Protein AF-0000000087531249 (afdb_homodimer)

Structure (mmCIF, N/CA/C/O backbone):
data_AF-0000000087531249-model_v1
#
loop_
_entity.id
_entity.type
_entity.pdbx_description
1 polymer 'Putative spermidine/putrescine transport system permease protein'
#
loop_
_atom_site.group_PDB
_atom_site.id
_atom_site.type_symbol
_atom_site.label_atom_id
_atom_site.label_alt_id
_atom_site.label_comp_id
_atom_site.label_asym_id
_atom_site.label_entity_id
_atom_site.label_seq_id
_atom_site.pdbx_PDB_ins_code
_atom_site.Cartn_x
_atom_site.Cartn_y
_atom_site.Cartn_z
_atom_site.occupancy
_atom_site.B_iso_or_equiv
_atom_site.auth_seq_id
_atom_site.auth_comp_id
_atom_site.auth_asym_id
_atom_site.auth_atom_id
_atom_site.pdbx_PDB_model_num
ATOM 1 N N . MET A 1 1 ? 15.742 40.969 -6.641 1 27.66 1 MET A N 1
ATOM 2 C CA . MET A 1 1 ? 16.328 40.125 -7.695 1 27.66 1 MET A CA 1
ATOM 3 C C . MET A 1 1 ? 16.812 38.812 -7.145 1 27.66 1 MET A C 1
ATOM 5 O O . MET A 1 1 ? 17 37.844 -7.898 1 27.66 1 MET A O 1
ATOM 9 N N . LYS A 1 2 ? 17.469 38.844 -5.906 1 34.94 2 LYS A N 1
ATOM 10 C CA . LYS A 1 2 ? 18.266 37.781 -5.273 1 34.94 2 LYS A CA 1
ATOM 11 C C . LYS A 1 2 ? 17.375 36.719 -4.668 1 34.94 2 LYS A C 1
ATOM 13 O O . LYS A 1 2 ? 17.859 35.656 -4.227 1 34.94 2 LYS A O 1
ATOM 18 N N . LEU A 1 3 ? 16.25 37.031 -4.172 1 35.53 3 LEU A N 1
ATOM 19 C CA . LEU A 1 3 ? 15.289 36.156 -3.518 1 35.53 3 LEU A CA 1
ATOM 20 C C . LEU A 1 3 ? 14.711 35.156 -4.508 1 35.53 3 LEU A C 1
ATOM 22 O O . LEU A 1 3 ? 14.109 34.156 -4.109 1 35.53 3 LEU A O 1
ATOM 26 N N . PHE A 1 4 ? 14.555 35.562 -5.723 1 39.69 4 PHE A N 1
ATOM 27 C CA . PHE A 1 4 ? 14.109 34.812 -6.883 1 39.69 4 PHE A CA 1
ATOM 28 C C . PHE A 1 4 ? 15.039 33.625 -7.148 1 39.69 4 PHE A C 1
ATOM 30 O O . PHE A 1 4 ? 14.664 32.688 -7.84 1 39.69 4 PHE A O 1
ATOM 37 N N . SER A 1 5 ? 16.375 33.688 -7.004 1 44.72 5 SER A N 1
ATOM 38 C CA . SER A 1 5 ? 17.484 32.844 -7.379 1 44.72 5 SER A CA 1
ATOM 39 C C . SER A 1 5 ? 17.531 31.578 -6.527 1 44.72 5 SER A C 1
ATOM 41 O O . SER A 1 5 ? 17.938 30.516 -7 1 44.72 5 SER A O 1
ATOM 43 N N . ARG A 1 6 ? 17.297 31.625 -5.305 1 47.59 6 ARG A N 1
ATOM 44 C CA . ARG A 1 6 ? 17.359 30.5 -4.383 1 47.59 6 ARG A CA 1
ATOM 45 C C . ARG A 1 6 ? 16.203 29.531 -4.621 1 47.59 6 ARG A C 1
ATOM 47 O O . ARG A 1 6 ? 16.328 28.328 -4.383 1 47.59 6 ARG A O 1
ATOM 54 N N . LYS A 1 7 ? 15.109 30.094 -4.938 1 50.94 7 LYS A N 1
ATOM 55 C CA . LYS A 1 7 ? 13.898 29.328 -5.25 1 50.94 7 LYS A CA 1
ATOM 56 C C . LYS A 1 7 ? 14.109 28.453 -6.477 1 50.94 7 LYS A C 1
ATOM 58 O O . LYS A 1 7 ? 13.68 27.297 -6.492 1 50.94 7 LYS A O 1
ATOM 63 N N . LYS A 1 8 ? 14.672 29.078 -7.48 1 51.25 8 LYS A N 1
ATOM 64 C CA . LYS A 1 8 ? 14.914 28.359 -8.727 1 51.25 8 LYS A CA 1
ATOM 65 C C . LYS A 1 8 ? 15.961 27.266 -8.531 1 51.25 8 LYS A C 1
ATOM 67 O O . LYS A 1 8 ? 15.883 26.219 -9.164 1 51.25 8 LYS A O 1
ATOM 72 N N . ALA A 1 9 ? 16.859 27.531 -7.766 1 51.47 9 ALA A N 1
ATOM 73 C CA . ALA A 1 9 ? 17.953 26.594 -7.531 1 51.47 9 ALA A CA 1
ATOM 74 C C . ALA A 1 9 ? 17.453 25.328 -6.832 1 51.47 9 ALA A C 1
ATOM 76 O O . ALA A 1 9 ? 17.938 24.234 -7.094 1 51.47 9 ALA A O 1
ATOM 77 N N . GLY A 1 10 ? 16.516 25.484 -5.938 1 53.44 10 GLY A N 1
ATOM 78 C CA . GLY A 1 10 ? 15.945 24.344 -5.23 1 53.44 10 GLY A CA 1
ATOM 79 C C . GLY A 1 10 ? 15.195 23.391 -6.141 1 53.44 10 GLY A C 1
ATOM 80 O O . GLY A 1 10 ? 15.336 22.172 -6.027 1 53.44 10 GLY A O 1
ATOM 81 N N . ILE A 1 11 ? 14.539 24.047 -7.113 1 57.09 11 ILE A N 1
ATOM 82 C CA . ILE A 1 11 ? 13.797 23.234 -8.07 1 57.09 11 ILE A CA 1
ATOM 83 C C . ILE A 1 11 ? 14.766 22.516 -9.008 1 57.09 11 ILE A C 1
ATOM 85 O O . ILE A 1 11 ? 14.523 21.375 -9.406 1 57.09 11 ILE A O 1
ATOM 89 N N . LEU A 1 12 ? 15.836 23.203 -9.359 1 58.25 12 LEU A N 1
ATOM 90 C CA . LEU A 1 12 ? 16.781 22.578 -10.281 1 58.25 12 LEU A CA 1
ATOM 91 C C . LEU A 1 12 ? 17.406 21.344 -9.648 1 58.25 12 LEU A C 1
ATOM 93 O O . LEU A 1 12 ? 17.625 20.328 -10.336 1 58.25 12 LEU A O 1
ATOM 97 N N . TRP A 1 13 ? 17.641 21.453 -8.336 1 58.75 13 TRP A N 1
ATOM 98 C CA . TRP A 1 13 ? 18.25 20.297 -7.676 1 58.75 13 TRP A CA 1
ATOM 99 C C . TRP A 1 13 ? 17.234 19.172 -7.508 1 58.75 13 TRP A C 1
ATOM 101 O O . TRP A 1 13 ? 17.609 18 -7.445 1 58.75 13 TRP A O 1
ATOM 111 N N . LEU A 1 14 ? 16.031 19.594 -7.594 1 64.56 14 LEU A N 1
ATOM 112 C CA . LEU A 1 14 ? 14.992 18.578 -7.406 1 64.56 14 LEU A CA 1
ATOM 113 C C . LEU A 1 14 ? 14.609 17.938 -8.734 1 64.56 14 LEU A C 1
ATOM 115 O O . LEU A 1 14 ? 14.016 16.844 -8.758 1 64.56 14 LEU A O 1
ATOM 119 N N . PHE A 1 15 ? 15.125 18.531 -9.758 1 65 15 PHE A N 1
ATOM 120 C CA . PHE A 1 15 ? 14.734 18.094 -11.094 1 65 15 PHE A CA 1
ATOM 121 C C . PHE A 1 15 ? 15.18 16.656 -11.336 1 65 15 PHE A C 1
ATOM 123 O O . PHE A 1 15 ? 14.391 15.828 -11.812 1 65 15 PHE A O 1
ATOM 130 N N . PRO A 1 16 ? 16.375 16.328 -10.945 1 62.34 16 PRO A N 1
ATOM 131 C CA . PRO A 1 16 ? 16.781 14.938 -11.211 1 62.34 16 PRO A CA 1
ATOM 132 C C . PRO A 1 16 ? 15.93 13.922 -10.453 1 62.34 16 PRO A C 1
ATOM 134 O O . PRO A 1 16 ? 15.609 12.859 -10.984 1 62.34 16 PRO A O 1
ATOM 137 N N . VAL A 1 17 ? 15.609 14.375 -9.305 1 65.25 17 VAL A N 1
ATOM 138 C CA . VAL A 1 17 ? 14.844 13.445 -8.484 1 65.25 17 VAL A CA 1
ATOM 139 C C . VAL A 1 17 ? 13.422 13.32 -9.023 1 65.25 17 VAL A C 1
ATOM 141 O O . VAL A 1 17 ? 12.883 12.219 -9.117 1 65.25 17 VAL A O 1
ATOM 144 N N . LEU A 1 18 ? 12.969 14.422 -9.469 1 69.06 18 LEU A N 1
ATOM 145 C CA . LEU A 1 18 ? 11.617 14.422 -10.031 1 69.06 18 LEU A CA 1
ATOM 146 C C . LEU A 1 18 ? 11.586 13.672 -11.359 1 69.06 18 LEU A C 1
ATOM 148 O O . LEU A 1 18 ? 10.625 12.961 -11.648 1 69.06 18 LEU A O 1
ATOM 152 N N . LEU A 1 19 ? 12.656 13.828 -12 1 67 19 LEU A N 1
ATOM 153 C CA . LEU A 1 19 ? 12.773 13.125 -13.266 1 67 19 LEU A CA 1
ATOM 154 C C . LEU A 1 19 ? 12.812 11.609 -13.047 1 67 19 LEU A C 1
ATOM 156 O O . LEU A 1 19 ? 12.211 10.852 -13.812 1 67 19 LEU A O 1
ATOM 160 N N . LEU A 1 20 ? 13.477 11.297 -12.016 1 68.88 20 LEU A N 1
ATOM 161 C CA . LEU A 1 20 ? 13.57 9.875 -11.734 1 68.88 20 LEU A CA 1
ATOM 162 C C . LEU A 1 20 ? 12.227 9.328 -11.266 1 68.88 20 LEU A C 1
ATOM 164 O O . LEU A 1 20 ? 11.805 8.242 -11.695 1 68.88 20 LEU A O 1
ATOM 168 N N . LEU A 1 21 ? 11.562 10.125 -10.508 1 72.62 21 LEU A N 1
ATOM 169 C CA . LEU A 1 21 ? 10.289 9.672 -9.953 1 72.62 21 LEU A CA 1
ATOM 170 C C . LEU A 1 21 ? 9.219 9.617 -11.031 1 72.62 21 LEU A C 1
ATOM 172 O O . LEU A 1 21 ? 8.547 8.594 -11.203 1 72.62 21 LEU A O 1
ATOM 176 N N . VAL A 1 22 ? 9.117 10.656 -11.836 1 74.12 22 VAL A N 1
ATOM 177 C CA . VAL A 1 22 ? 8.055 10.773 -12.836 1 74.12 22 VAL A CA 1
ATOM 178 C C . VAL A 1 22 ? 8.516 10.141 -14.148 1 74.12 22 VAL A C 1
ATOM 180 O O . VAL A 1 22 ? 7.727 9.477 -14.828 1 74.12 22 VAL A O 1
ATOM 183 N N . GLY A 1 23 ? 9.758 10.32 -14.391 1 73.5 23 GLY A N 1
ATOM 184 C CA . GLY A 1 23 ? 10.305 9.773 -15.617 1 73.5 23 GLY A CA 1
ATOM 185 C C . GLY A 1 23 ? 10.219 8.266 -15.688 1 73.5 23 GLY A C 1
ATOM 186 O O . GLY A 1 23 ? 9.914 7.695 -16.734 1 73.5 23 GLY A O 1
ATOM 187 N N . ALA A 1 24 ? 10.453 7.688 -14.586 1 71.69 24 ALA A N 1
ATOM 188 C CA . ALA A 1 24 ? 10.398 6.227 -14.547 1 71.69 24 ALA A CA 1
ATOM 189 C C . ALA A 1 24 ? 8.984 5.73 -14.844 1 71.69 24 ALA A C 1
ATOM 191 O O . ALA A 1 24 ? 8.812 4.715 -15.531 1 71.69 24 ALA A O 1
ATOM 192 N N . VAL A 1 25 ? 8.008 6.434 -14.336 1 73.94 25 VAL A N 1
ATOM 193 C CA . VAL A 1 25 ? 6.617 6.062 -14.594 1 73.94 25 VAL A CA 1
ATOM 194 C C . VAL A 1 25 ? 6.309 6.188 -16.078 1 73.94 25 VAL A C 1
ATOM 196 O O . VAL A 1 25 ? 5.766 5.262 -16.688 1 73.94 25 VAL A O 1
ATOM 199 N N . TRP A 1 26 ? 6.699 7.332 -16.625 1 74.25 26 TRP A N 1
ATOM 200 C CA . TRP A 1 26 ? 6.43 7.574 -18.031 1 74.25 26 TRP A CA 1
ATOM 201 C C . TRP A 1 26 ? 7.195 6.59 -18.906 1 74.25 26 TRP A C 1
ATOM 203 O O . TRP A 1 26 ? 6.664 6.09 -19.906 1 74.25 26 TRP A O 1
ATOM 213 N N . TYR A 1 27 ? 8.344 6.379 -18.5 1 72.44 27 TYR A N 1
ATOM 214 C CA . TYR A 1 27 ? 9.148 5.406 -19.234 1 72.44 27 TYR A CA 1
ATOM 215 C C . TYR A 1 27 ? 8.5 4.023 -19.188 1 72.44 27 TYR A C 1
ATOM 217 O O . TYR A 1 27 ? 8.438 3.328 -20.203 1 72.44 27 TYR A O 1
ATOM 225 N N . ALA A 1 28 ? 8.039 3.713 -18.062 1 69.75 28 ALA A N 1
ATOM 226 C CA . ALA A 1 28 ? 7.359 2.43 -17.891 1 69.75 28 ALA A CA 1
ATOM 227 C C . ALA A 1 28 ? 6.125 2.346 -18.781 1 69.75 28 ALA A C 1
ATOM 229 O O . ALA A 1 28 ? 5.914 1.342 -19.469 1 69.75 28 ALA A O 1
ATOM 230 N N . LEU A 1 29 ? 5.418 3.34 -18.766 1 75.69 29 LEU A N 1
ATOM 231 C CA . LEU A 1 29 ? 4.203 3.385 -19.562 1 75.69 29 LEU A CA 1
ATOM 232 C C . LEU A 1 29 ? 4.531 3.281 -21.047 1 75.69 29 LEU A C 1
ATOM 234 O O . LEU A 1 29 ? 3.836 2.592 -21.797 1 75.69 29 LEU A O 1
ATOM 238 N N . LEU A 1 30 ? 5.578 3.979 -21.359 1 76.94 30 LEU A N 1
ATOM 239 C CA . LEU A 1 30 ? 5.996 3.945 -22.75 1 76.94 30 LEU A CA 1
ATOM 240 C C . LEU A 1 30 ? 6.438 2.543 -23.156 1 76.94 30 LEU A C 1
ATOM 242 O O . LEU A 1 30 ? 6.133 2.082 -24.266 1 76.94 30 LEU A O 1
ATOM 246 N N . GLN A 1 31 ? 7.129 1.886 -22.344 1 72.56 31 GLN A N 1
ATOM 247 C CA . GLN A 1 31 ? 7.625 0.549 -22.641 1 72.56 31 GLN A CA 1
ATOM 248 C C . GLN A 1 31 ? 6.477 -0.448 -22.781 1 72.56 31 GLN A C 1
ATOM 250 O O . GLN A 1 31 ? 6.484 -1.296 -23.672 1 72.56 31 GLN A O 1
ATOM 255 N N . VAL A 1 32 ? 5.613 -0.331 -21.797 1 71.5 32 VAL A N 1
ATOM 256 C CA . VAL A 1 32 ? 4.477 -1.246 -21.859 1 71.5 32 VAL A CA 1
ATOM 257 C C . VAL A 1 32 ? 3.641 -0.953 -23.109 1 71.5 32 VAL A C 1
ATOM 259 O O . VAL A 1 32 ? 3.172 -1.876 -23.781 1 71.5 32 VAL A O 1
ATOM 262 N N . LEU A 1 33 ? 3.527 0.296 -23.406 1 76.94 33 LEU A N 1
ATOM 263 C CA . LEU A 1 33 ? 2.789 0.697 -24.594 1 76.94 33 LEU A CA 1
ATOM 264 C C . LEU A 1 33 ? 3.473 0.183 -25.859 1 76.94 33 LEU A C 1
ATOM 266 O O . LEU A 1 33 ? 2.826 -0.417 -26.719 1 76.94 33 LEU A O 1
ATOM 270 N N . LEU A 1 34 ? 4.773 0.383 -25.953 1 75.56 34 LEU A N 1
ATOM 271 C CA . LEU A 1 34 ? 5.52 -0.055 -27.125 1 75.56 34 LEU A CA 1
ATOM 272 C C . LEU A 1 34 ? 5.531 -1.576 -27.219 1 75.56 34 LEU A C 1
ATOM 274 O O . LEU A 1 34 ? 5.441 -2.129 -28.328 1 75.56 34 LEU A O 1
ATOM 278 N N . GLY A 1 35 ? 5.641 -2.203 -26.094 1 72.5 35 GLY A N 1
ATOM 279 C CA . GLY A 1 35 ? 5.586 -3.656 -26.094 1 72.5 35 GLY A CA 1
ATOM 280 C C . GLY A 1 35 ? 4.246 -4.207 -26.531 1 72.5 35 GLY A C 1
ATOM 281 O O . GLY A 1 35 ? 4.176 -5.289 -27.125 1 72.5 35 GLY A O 1
ATOM 282 N N . SER A 1 36 ? 3.229 -3.516 -26.188 1 74.56 36 SER A N 1
ATOM 283 C CA . SER A 1 36 ? 1.889 -3.953 -26.562 1 74.56 36 SER A CA 1
ATOM 284 C C . SER A 1 36 ? 1.657 -3.787 -28.062 1 74.56 36 SER A C 1
ATOM 286 O O . SER A 1 36 ? 0.769 -4.426 -28.641 1 74.56 36 SER A O 1
ATOM 288 N N . LEU A 1 37 ? 2.445 -2.889 -28.609 1 76.62 37 LEU A N 1
ATOM 289 C CA . LEU A 1 37 ? 2.268 -2.605 -30.031 1 76.62 37 LEU A CA 1
ATOM 290 C C . LEU A 1 37 ? 3.148 -3.516 -30.891 1 76.62 37 LEU A C 1
ATOM 292 O O . LEU A 1 37 ? 3.029 -3.529 -32.125 1 76.62 37 LEU A O 1
ATOM 296 N N . GLU A 1 38 ? 4.086 -4.246 -30.172 1 69.12 38 GLU A N 1
ATOM 297 C CA . GLU A 1 38 ? 5.008 -5.066 -30.953 1 69.12 38 GLU A CA 1
ATOM 298 C C . GLU A 1 38 ? 4.289 -6.27 -31.562 1 69.12 38 GLU A C 1
ATOM 300 O O . GLU A 1 38 ? 3.715 -7.086 -30.844 1 69.12 38 GLU A O 1
ATOM 305 N N . GLY A 1 39 ? 3.883 -6.191 -32.75 1 59.59 39 GLY A N 1
ATOM 306 C CA . GLY A 1 39 ? 3.277 -7.309 -33.469 1 59.59 39 GLY A CA 1
ATOM 307 C C . GLY A 1 39 ? 4.262 -8.422 -33.781 1 59.59 39 GLY A C 1
ATOM 308 O O . GLY A 1 39 ? 5.438 -8.336 -33.406 1 59.59 39 GLY A O 1
ATOM 309 N N . GLY A 1 40 ? 3.846 -9.789 -33.969 1 55.47 40 GLY A N 1
ATOM 310 C CA . GLY A 1 40 ? 4.656 -10.945 -34.312 1 55.47 40 GLY A CA 1
ATOM 311 C C . GLY A 1 40 ? 5.789 -10.609 -35.281 1 55.47 40 GLY A C 1
ATOM 312 O O . GLY A 1 40 ? 6.863 -11.211 -35.188 1 55.47 40 GLY A O 1
ATOM 313 N N . ASN A 1 41 ? 5.727 -9.734 -36.156 1 53.94 41 ASN A N 1
ATOM 314 C CA . ASN A 1 41 ? 6.727 -9.477 -37.188 1 53.94 41 ASN A CA 1
ATOM 315 C C . ASN A 1 41 ? 7.508 -8.203 -36.906 1 53.94 41 ASN A C 1
ATOM 317 O O . ASN A 1 41 ? 8.133 -7.637 -37.812 1 53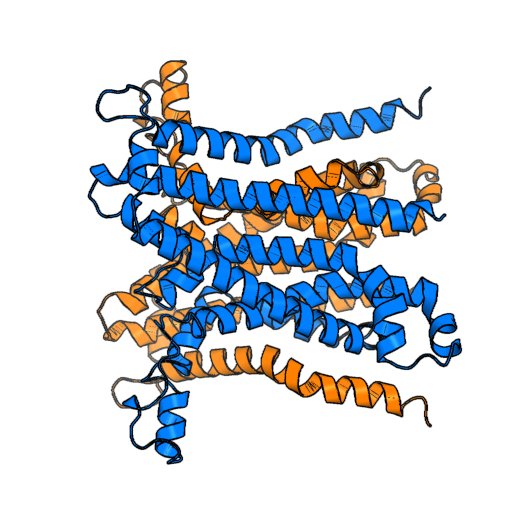.94 41 ASN A O 1
ATOM 321 N N . GLY A 1 42 ? 7.578 -7.641 -35.656 1 59.97 42 GLY A N 1
ATOM 322 C CA . GLY A 1 42 ? 8.336 -6.434 -35.344 1 59.97 42 GLY A CA 1
ATOM 323 C C . GLY A 1 42 ? 7.586 -5.164 -35.719 1 59.97 42 GLY A C 1
ATOM 324 O O . GLY A 1 42 ? 8.055 -4.059 -35.438 1 59.97 42 GLY A O 1
ATOM 325 N N . GLN A 1 43 ? 6.434 -5.301 -36.469 1 62.69 43 GLN A N 1
ATOM 326 C CA . GLN A 1 43 ? 5.691 -4.113 -36.875 1 62.69 43 GLN A CA 1
ATOM 327 C C . GLN A 1 43 ? 4.684 -3.699 -35.781 1 62.69 43 GLN A C 1
ATOM 329 O O . GLN A 1 43 ? 4.117 -4.551 -35.125 1 62.69 43 GLN A O 1
ATOM 334 N N . PHE A 1 44 ? 4.633 -2.408 -35.562 1 71.06 44 PHE A N 1
ATOM 335 C CA . PHE A 1 44 ? 3.689 -1.832 -34.594 1 71.06 44 PHE A CA 1
ATOM 336 C C . PHE A 1 44 ? 2.254 -2.066 -35.062 1 71.06 44 PHE A C 1
ATOM 338 O O . PHE A 1 44 ? 1.938 -1.923 -36.25 1 71.06 44 PHE A O 1
ATOM 345 N N . SER A 1 45 ? 1.497 -2.859 -34.438 1 74.81 45 SER A N 1
ATOM 346 C CA . SER A 1 45 ? 0.1 -3.139 -34.75 1 74.81 45 SER A CA 1
ATOM 347 C C . SER A 1 45 ? -0.806 -2.844 -33.562 1 74.81 45 SER A C 1
ATOM 349 O O . SER A 1 45 ? -0.399 -3.01 -32.406 1 74.81 45 SER A O 1
ATOM 351 N N . LEU A 1 46 ? -1.885 -2.168 -33.875 1 82.19 46 LEU A N 1
ATOM 352 C CA . LEU A 1 46 ? -2.91 -1.913 -32.875 1 82.19 46 LEU A CA 1
ATOM 353 C C . LEU A 1 46 ? -3.861 -3.1 -32.75 1 82.19 46 LEU A C 1
ATOM 355 O O . LEU A 1 46 ? -4.895 -3.01 -32.094 1 82.19 46 LEU A O 1
ATOM 359 N N . SER A 1 47 ? -3.498 -4.191 -33.375 1 82.75 47 SER A N 1
ATOM 360 C CA . SER A 1 47 ? -4.359 -5.367 -33.438 1 82.75 47 SER A CA 1
ATOM 361 C C . SER A 1 47 ? -4.648 -5.895 -32.031 1 82.75 47 SER A C 1
ATOM 363 O O . SER A 1 47 ? -5.746 -6.375 -31.75 1 82.75 47 SER A O 1
ATOM 365 N N . VAL A 1 48 ? -3.674 -5.691 -31.172 1 85.62 48 VAL A N 1
ATOM 366 C CA . VAL A 1 48 ? -3.822 -6.211 -29.812 1 85.62 48 VAL A CA 1
ATOM 367 C C . VAL A 1 48 ? -4.91 -5.43 -29.078 1 85.62 48 VAL A C 1
ATOM 369 O O . VAL A 1 48 ? -5.684 -6.004 -28.312 1 85.62 48 VAL A O 1
ATOM 372 N N . TYR A 1 49 ? -4.996 -4.195 -29.406 1 87.75 49 TYR A N 1
ATOM 373 C CA . TYR A 1 49 ? -5.996 -3.365 -28.75 1 87.75 49 TYR A CA 1
ATOM 374 C C . TYR A 1 49 ? -7.387 -3.635 -29.312 1 87.75 49 TYR A C 1
ATOM 376 O O . TYR A 1 49 ? -8.383 -3.518 -28.594 1 87.75 49 TYR A O 1
ATOM 384 N N . GLU A 1 50 ? -7.41 -4.008 -30.531 1 86.69 50 GLU A N 1
ATOM 385 C CA . GLU A 1 50 ? -8.68 -4.43 -31.109 1 86.69 50 GLU A CA 1
ATOM 386 C C . GLU A 1 50 ? -9.164 -5.734 -30.484 1 86.69 50 GLU A C 1
ATOM 388 O O . GLU A 1 50 ? -10.352 -5.883 -30.188 1 86.69 50 GLU A O 1
ATOM 393 N N . THR A 1 51 ? -8.234 -6.57 -30.328 1 86.12 51 THR A N 1
ATOM 394 C CA . THR A 1 51 ? -8.555 -7.84 -29.688 1 86.12 51 THR A CA 1
ATOM 395 C C . THR A 1 51 ? -9.016 -7.613 -28.25 1 86.12 51 THR A C 1
ATOM 397 O O . THR A 1 51 ? -9.984 -8.227 -27.797 1 86.12 51 TH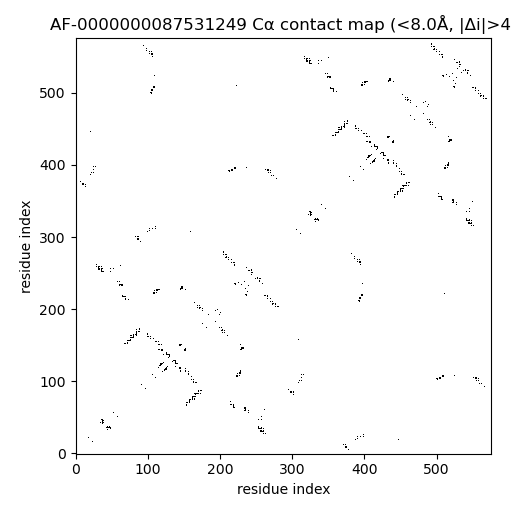R A O 1
ATOM 400 N N . LEU A 1 52 ? -8.359 -6.746 -27.609 1 88.25 52 LEU A N 1
ATOM 401 C CA . LEU A 1 52 ? -8.711 -6.453 -26.219 1 88.25 52 LEU A CA 1
ATOM 402 C C . LEU A 1 52 ? -10.078 -5.785 -26.141 1 88.25 52 LEU A C 1
ATOM 404 O O . LEU A 1 52 ? -10.844 -6.043 -25.203 1 88.25 52 LEU A O 1
ATOM 408 N N . ALA A 1 53 ? -10.336 -4.918 -27.109 1 89.12 53 ALA A N 1
ATOM 409 C CA . ALA A 1 53 ? -11.617 -4.211 -27.125 1 89.12 53 ALA A CA 1
ATOM 410 C C . ALA A 1 53 ? -12.781 -5.188 -27.25 1 89.12 53 ALA A C 1
ATOM 412 O O . ALA A 1 53 ? -13.867 -4.93 -26.719 1 89.12 53 ALA A O 1
ATOM 413 N N . GLY A 1 54 ? -12.547 -6.289 -27.891 1 90.12 54 GLY A N 1
ATOM 414 C CA . GLY A 1 54 ? -13.594 -7.285 -28.062 1 90.12 54 GLY A CA 1
ATOM 415 C C . GLY A 1 54 ? -13.555 -8.391 -27.031 1 90.12 54 GLY A C 1
ATOM 416 O O . GLY A 1 54 ? -14.352 -9.32 -27.078 1 90.12 54 GLY A O 1
ATOM 417 N N . ASN A 1 55 ? -12.664 -8.281 -26.078 1 91.88 55 ASN A N 1
ATOM 418 C CA . ASN A 1 55 ? -12.492 -9.328 -25.078 1 91.88 55 ASN A CA 1
ATOM 419 C C . ASN A 1 55 ? -13.391 -9.086 -23.875 1 91.88 55 ASN A C 1
ATOM 421 O O . ASN A 1 55 ? -13.109 -8.211 -23.047 1 91.88 55 ASN A O 1
ATOM 425 N N . SER A 1 56 ? -14.406 -9.867 -23.75 1 92.62 56 SER A N 1
ATOM 426 C CA . SER A 1 56 ? -15.391 -9.703 -22.688 1 92.62 56 SER A CA 1
ATOM 427 C C . SER A 1 56 ? -14.766 -9.945 -21.312 1 92.62 56 SER A C 1
ATOM 429 O O . SER A 1 56 ? -15.164 -9.336 -20.328 1 92.62 56 SER A O 1
ATOM 431 N N . ARG A 1 57 ? -13.797 -10.828 -21.25 1 91.06 57 ARG A N 1
ATOM 432 C CA . ARG A 1 57 ? -13.148 -11.117 -19.969 1 91.06 57 ARG A CA 1
ATOM 433 C C . ARG A 1 57 ? -12.375 -9.906 -19.453 1 91.06 57 ARG A C 1
ATOM 435 O O . ARG A 1 57 ? -12.391 -9.609 -18.266 1 91.06 57 ARG A O 1
ATOM 442 N N . PHE A 1 58 ? -11.758 -9.227 -20.406 1 92.56 58 PHE A N 1
ATOM 443 C CA . PHE A 1 58 ? -11.008 -8.039 -20.016 1 92.56 58 PHE A CA 1
ATOM 444 C C . PHE A 1 58 ? -11.93 -6.977 -19.438 1 92.56 58 PHE A C 1
ATOM 446 O O . PHE A 1 58 ? -11.656 -6.422 -18.375 1 92.56 58 PHE A O 1
ATOM 453 N N . TRP A 1 59 ? -12.984 -6.754 -20.078 1 93.31 59 TRP A N 1
ATOM 454 C CA . TRP A 1 59 ? -13.891 -5.703 -19.625 1 93.31 59 TRP A CA 1
ATOM 455 C C . TRP A 1 59 ? -14.562 -6.09 -18.312 1 93.31 59 TRP A C 1
ATOM 457 O O . TRP A 1 59 ? -14.789 -5.238 -17.453 1 93.31 59 TRP A O 1
ATOM 467 N N . SER A 1 60 ? -14.898 -7.324 -18.172 1 93.44 60 SER A N 1
ATOM 468 C CA . SER A 1 60 ? -15.461 -7.789 -16.906 1 93.44 60 SER A CA 1
ATOM 469 C C . SER A 1 60 ? -14.477 -7.574 -15.766 1 93.44 60 SER A C 1
ATOM 471 O O . SER A 1 60 ? -14.867 -7.141 -14.68 1 93.44 60 SER A O 1
ATOM 473 N N . SER A 1 61 ? -13.195 -7.855 -16 1 92.88 61 SER A N 1
ATOM 474 C CA . SER A 1 61 ? -12.148 -7.672 -15 1 92.88 61 SER A CA 1
ATOM 475 C C . SER A 1 61 ? -11.953 -6.195 -14.664 1 92.88 61 SER A C 1
ATOM 477 O O . SER A 1 61 ? -11.805 -5.832 -13.5 1 92.88 61 SER A O 1
ATOM 479 N N . ALA A 1 62 ? -12 -5.395 -15.758 1 92.56 62 ALA A N 1
ATOM 480 C CA . ALA A 1 62 ? -11.812 -3.959 -15.57 1 92.56 62 ALA A CA 1
ATOM 481 C C . ALA A 1 62 ? -12.961 -3.365 -14.758 1 92.56 62 ALA A C 1
ATOM 483 O O . ALA A 1 62 ? -12.734 -2.59 -13.82 1 92.56 62 ALA A O 1
ATOM 484 N N . PHE A 1 63 ? -14.148 -3.717 -15.062 1 93.62 63 PHE A N 1
ATOM 485 C CA . PHE A 1 63 ? -15.312 -3.215 -14.352 1 93.62 63 PHE A CA 1
ATOM 486 C C . PHE A 1 63 ? -15.336 -3.723 -12.914 1 93.62 63 PHE A C 1
ATOM 488 O O . PHE A 1 63 ? -15.711 -2.992 -11.992 1 93.62 63 PHE A O 1
ATOM 495 N N . PHE A 1 64 ? -14.961 -4.914 -12.773 1 93.38 64 PHE A N 1
ATOM 496 C CA . PHE A 1 64 ? -14.898 -5.488 -11.438 1 93.38 64 PHE A CA 1
ATOM 497 C C . PHE A 1 64 ? -13.875 -4.75 -10.578 1 93.38 64 PHE A C 1
ATOM 499 O O . PHE A 1 64 ? -14.133 -4.465 -9.406 1 93.38 64 PHE A O 1
ATOM 506 N N . SER A 1 65 ? -12.719 -4.473 -11.188 1 93.31 65 SER A N 1
ATOM 507 C CA . SER A 1 65 ? -11.711 -3.682 -10.484 1 93.31 65 SER A CA 1
ATOM 508 C C . SER A 1 65 ? -12.258 -2.314 -10.094 1 93.31 65 SER A C 1
ATOM 510 O O . SER A 1 65 ? -12.039 -1.855 -8.969 1 93.31 65 SER A O 1
ATOM 512 N N . PHE A 1 66 ? -12.969 -1.711 -11.016 1 93.56 66 PHE A N 1
ATOM 513 C CA . PHE A 1 66 ? -13.57 -0.407 -10.766 1 93.56 66 PHE A CA 1
ATOM 514 C C . PHE A 1 66 ? -14.594 -0.49 -9.633 1 93.56 66 PHE A C 1
ATOM 516 O O . PHE A 1 66 ? -14.609 0.362 -8.742 1 93.56 66 PHE A O 1
ATOM 523 N N . TYR A 1 67 ? -15.367 -1.461 -9.688 1 94.38 67 TYR A N 1
ATOM 524 C CA . TYR A 1 67 ? -16.422 -1.677 -8.703 1 94.38 67 TYR A CA 1
ATOM 525 C C . TYR A 1 67 ? -15.836 -1.894 -7.312 1 94.38 67 TYR A C 1
ATOM 527 O O . TYR A 1 67 ? -16.219 -1.215 -6.355 1 94.38 67 TYR A O 1
ATOM 535 N N . VAL A 1 68 ? -14.891 -2.779 -7.176 1 94.06 68 VAL A N 1
ATOM 536 C CA . VAL A 1 68 ? -14.281 -3.1 -5.887 1 94.06 68 VAL A CA 1
ATOM 537 C C . VAL A 1 68 ? -13.547 -1.877 -5.344 1 94.06 68 VAL A C 1
ATOM 539 O O . VAL A 1 68 ? -13.68 -1.54 -4.164 1 94.06 68 VAL A O 1
ATOM 542 N N . ALA A 1 69 ? -12.797 -1.26 -6.238 1 94.88 69 ALA A N 1
ATOM 543 C CA . ALA A 1 69 ? -12.055 -0.066 -5.832 1 94.88 69 ALA A CA 1
ATOM 544 C C . ALA A 1 69 ? -13.008 1.045 -5.395 1 94.88 69 ALA A C 1
ATOM 546 O O . ALA A 1 69 ? -12.773 1.706 -4.379 1 94.88 69 ALA A O 1
ATOM 547 N N . GLY A 1 70 ? -14.031 1.246 -6.148 1 95.81 70 GLY A N 1
ATOM 548 C CA . GLY A 1 70 ? -14.992 2.297 -5.84 1 95.81 70 GLY A CA 1
ATOM 549 C C . GLY A 1 70 ? -15.703 2.088 -4.52 1 95.81 70 GLY A C 1
ATOM 550 O O . GLY A 1 70 ? -15.742 2.988 -3.678 1 95.81 70 GLY A O 1
ATOM 551 N N . ILE A 1 71 ? -16.203 0.959 -4.324 1 96.56 71 ILE A N 1
ATOM 552 C CA . ILE A 1 71 ? -16.984 0.658 -3.125 1 96.56 71 ILE A CA 1
ATOM 553 C C . ILE A 1 71 ? -16.078 0.676 -1.901 1 96.56 71 ILE A C 1
ATOM 555 O O . ILE A 1 71 ? -16.422 1.261 -0.871 1 96.56 71 ILE A O 1
ATOM 559 N N . SER A 1 72 ? -14.914 0.038 -2.01 1 96.12 72 SER A N 1
ATOM 560 C CA . SER A 1 72 ? -13.977 0.006 -0.895 1 96.12 72 SER A CA 1
ATOM 561 C C . SER A 1 72 ? -13.523 1.411 -0.514 1 96.12 72 SER A C 1
ATOM 563 O O . SER A 1 72 ? -13.422 1.736 0.671 1 96.12 72 SER A O 1
ATOM 565 N N . THR A 1 73 ? -13.25 2.186 -1.536 1 96.56 73 THR A N 1
ATOM 566 C CA . THR A 1 73 ? -12.805 3.555 -1.301 1 96.56 73 THR A CA 1
ATOM 567 C C . THR A 1 73 ? -13.906 4.371 -0.62 1 96.56 73 THR A C 1
ATOM 569 O O . THR A 1 73 ? -13.656 5.043 0.383 1 96.56 73 THR A O 1
ATOM 572 N N . MET A 1 74 ? -15.078 4.285 -1.123 1 97.31 74 MET A N 1
ATOM 573 C CA . MET A 1 74 ? -16.203 5.059 -0.59 1 97.31 74 MET A CA 1
ATOM 574 C C . MET A 1 74 ? -16.469 4.684 0.861 1 97.31 74 MET A C 1
ATOM 576 O O . MET A 1 74 ? -16.625 5.559 1.717 1 97.31 74 MET A O 1
ATOM 580 N N . ILE A 1 75 ? -16.547 3.457 1.147 1 96.56 75 ILE A N 1
ATOM 581 C CA . ILE A 1 75 ? -16.844 3 2.502 1 96.56 75 ILE A CA 1
ATOM 582 C C . ILE A 1 75 ? -15.703 3.408 3.438 1 96.56 75 ILE A C 1
ATOM 584 O O . ILE A 1 75 ? -15.945 3.873 4.555 1 96.56 75 ILE A O 1
ATOM 588 N N . SER A 1 76 ? -14.469 3.236 2.984 1 95.31 76 SER A N 1
ATOM 589 C CA . SER A 1 76 ? -13.312 3.611 3.795 1 95.31 76 SER A CA 1
ATOM 590 C C . SER A 1 76 ? -13.32 5.105 4.102 1 95.31 76 SER A C 1
ATOM 592 O O . SER A 1 76 ? -12.992 5.516 5.219 1 95.31 76 SER A O 1
ATOM 594 N N . LEU A 1 77 ? -13.656 5.891 3.094 1 96.06 77 LEU A N 1
ATOM 595 C CA . LEU A 1 77 ? -13.703 7.332 3.289 1 96.06 77 LEU A CA 1
ATOM 596 C C . LEU A 1 77 ? -14.766 7.707 4.316 1 96.06 77 LEU A C 1
ATOM 598 O O . LEU A 1 77 ? -14.508 8.484 5.238 1 96.06 77 LEU A O 1
ATOM 602 N N . VAL A 1 78 ? -15.938 7.164 4.16 1 94.88 78 VAL A N 1
ATOM 603 C CA . VAL A 1 78 ? -17.047 7.496 5.043 1 94.88 78 VAL A CA 1
ATOM 604 C C . VAL A 1 78 ? -16.719 7.078 6.473 1 94.88 78 VAL A C 1
ATOM 606 O O . VAL A 1 78 ? -16.797 7.891 7.398 1 94.88 78 VAL A O 1
ATOM 609 N N . LEU A 1 79 ? -16.297 5.895 6.641 1 91.69 79 LEU A N 1
ATOM 610 C CA . LEU A 1 79 ? -16 5.387 7.977 1 91.69 79 LEU A CA 1
ATOM 611 C C . LEU A 1 79 ? -14.766 6.062 8.562 1 91.69 79 LEU A C 1
ATOM 613 O O . LEU A 1 79 ? -14.734 6.387 9.75 1 91.69 79 LEU A O 1
ATOM 617 N N . GLY A 1 80 ? -13.742 6.211 7.727 1 92 80 GLY A N 1
ATOM 618 C CA . GLY A 1 80 ? -12.523 6.863 8.188 1 92 80 GLY A CA 1
ATOM 619 C C . GLY A 1 80 ? -12.75 8.297 8.633 1 92 80 GLY A C 1
ATOM 620 O O . GLY A 1 80 ? -12.203 8.727 9.648 1 92 80 GLY A O 1
ATOM 621 N N . ILE A 1 81 ? -13.531 9.047 7.891 1 92.12 81 ILE A N 1
ATOM 622 C CA . ILE A 1 81 ? -13.844 10.43 8.234 1 92.12 81 ILE A CA 1
ATOM 623 C C . ILE A 1 81 ? -14.656 10.461 9.531 1 92.12 81 ILE A C 1
ATOM 625 O O . ILE A 1 81 ? -14.422 11.312 10.391 1 92.12 81 ILE A O 1
ATOM 629 N N . PHE A 1 82 ? -15.578 9.523 9.617 1 88.75 82 PHE A N 1
ATOM 630 C CA . PHE A 1 82 ? -16.375 9.438 10.828 1 88.75 82 PHE A CA 1
ATOM 631 C C . PHE A 1 82 ? -15.492 9.164 12.039 1 88.75 82 PHE A C 1
ATOM 633 O O . PHE A 1 82 ? -15.68 9.773 13.102 1 88.75 82 PHE A O 1
ATOM 640 N N . ILE A 1 83 ? -14.578 8.359 11.914 1 86.62 83 ILE A N 1
ATOM 641 C CA . ILE A 1 83 ? -13.672 8.016 13.008 1 86.62 83 ILE A CA 1
ATOM 642 C C . ILE A 1 83 ? -12.766 9.211 13.312 1 86.62 83 ILE A C 1
ATOM 644 O O . ILE A 1 83 ? -12.562 9.555 14.484 1 86.62 83 ILE A O 1
ATOM 648 N N . ALA A 1 84 ? -12.242 9.805 12.258 1 86.88 84 ALA A N 1
ATOM 649 C CA . ALA A 1 84 ? -11.383 10.969 12.453 1 86.88 84 ALA A CA 1
ATOM 650 C C . ALA A 1 84 ? -12.133 12.086 13.164 1 86.88 84 ALA A C 1
ATOM 652 O O . ALA A 1 84 ? -11.57 12.773 14.023 1 86.88 84 ALA A O 1
ATOM 653 N N . ARG A 1 85 ? -13.352 12.266 12.797 1 85.44 85 ARG A N 1
ATOM 654 C CA . ARG A 1 85 ? -14.188 13.297 13.398 1 85.44 85 ARG A CA 1
ATOM 655 C C . ARG A 1 85 ? -14.344 13.062 14.898 1 85.44 85 ARG A C 1
ATOM 657 O O . ARG A 1 85 ? -14.344 14.016 15.68 1 85.44 85 ARG A O 1
ATOM 664 N N . GLY A 1 86 ? -14.523 11.852 15.266 1 81 86 GLY A N 1
ATOM 665 C CA . GLY A 1 86 ? -14.688 11.539 16.672 1 81 86 GLY A CA 1
ATOM 666 C C . GLY A 1 86 ? -13.383 11.547 17.453 1 81 86 GLY A C 1
ATOM 667 O O . GLY A 1 86 ? -13.367 11.781 18.656 1 81 86 GLY A O 1
ATOM 668 N N . LEU A 1 87 ? -12.336 11.383 16.766 1 79.56 87 LEU A N 1
ATOM 669 C CA . LEU A 1 87 ? -11.07 11.133 17.453 1 79.56 87 LEU A CA 1
ATOM 670 C C . LEU A 1 87 ? -10.227 12.406 17.516 1 79.56 87 LEU A C 1
ATOM 672 O O . LEU A 1 87 ? -9.32 12.516 18.344 1 79.56 87 LEU A O 1
ATOM 676 N N . TYR A 1 88 ? -10.438 13.305 16.641 1 78.25 88 TYR A N 1
ATOM 677 C CA . TYR A 1 88 ? -9.508 14.422 16.484 1 78.25 88 TYR A CA 1
ATOM 678 C C . TYR A 1 88 ? -9.406 15.234 17.766 1 78.25 88 TYR A C 1
ATOM 680 O O . TYR A 1 88 ? -8.391 15.898 18 1 78.25 88 TYR A O 1
ATOM 688 N N . HIS A 1 89 ? -10.43 15.133 18.641 1 72.81 89 HIS A N 1
ATOM 689 C CA . HIS A 1 89 ? -10.375 15.844 19.906 1 72.81 89 HIS A CA 1
ATOM 690 C C . HIS A 1 89 ? -9.539 15.078 20.922 1 72.81 89 HIS A C 1
ATOM 692 O O . HIS A 1 89 ? -9.094 15.648 21.922 1 72.81 89 HIS A O 1
ATOM 698 N N . TYR A 1 90 ? -9.484 13.828 20.641 1 64.31 90 TYR A N 1
ATOM 699 C CA . TYR A 1 90 ? -8.852 12.961 21.625 1 64.31 90 TYR A CA 1
ATOM 700 C C . TYR A 1 90 ? -7.438 12.578 21.188 1 64.31 90 TYR A C 1
ATOM 702 O O . TYR A 1 90 ? -6.645 12.086 22 1 64.31 90 TYR A O 1
ATOM 710 N N . LEU A 1 91 ? -7.281 12.508 19.953 1 57.91 91 LEU A N 1
ATOM 711 C CA . LEU A 1 91 ? -6.027 11.977 19.438 1 57.91 91 LEU A CA 1
ATOM 712 C C . LEU A 1 91 ? -4.848 12.844 19.844 1 57.91 91 LEU A C 1
ATOM 714 O O . LEU A 1 91 ? -3.691 12.484 19.625 1 57.91 91 LEU A O 1
ATOM 718 N N . GLU A 1 92 ? -5.211 14.07 20.25 1 54.34 92 GLU A N 1
ATOM 719 C CA . GLU A 1 92 ? -4.055 14.695 20.891 1 54.34 92 GLU A CA 1
ATOM 720 C C . GLU A 1 92 ? -3.48 13.805 21.984 1 54.34 92 GLU A C 1
ATOM 722 O O . GLU A 1 92 ? -2.326 13.969 22.375 1 54.34 92 GLU A O 1
ATOM 727 N N . ASP A 1 93 ? -4.395 12.859 22.312 1 50.62 93 ASP A N 1
ATOM 728 C CA . ASP A 1 93 ? -3.926 11.977 23.375 1 50.62 93 ASP A CA 1
ATOM 729 C C . ASP A 1 93 ? -3.219 10.75 22.797 1 50.62 93 ASP A C 1
ATOM 731 O O . ASP A 1 93 ? -3.518 10.32 21.688 1 50.62 93 ASP A O 1
ATOM 735 N N . ARG A 1 94 ? -2.082 10.242 23.422 1 53.25 94 ARG A N 1
ATOM 736 C CA . ARG A 1 94 ? -0.959 9.336 23.188 1 53.25 94 ARG A CA 1
ATOM 737 C C . ARG A 1 94 ? -1.439 7.996 22.641 1 53.25 94 ARG A C 1
ATOM 739 O O . ARG A 1 94 ? -0.824 7.43 21.734 1 53.25 94 ARG A O 1
ATOM 746 N N . TYR A 1 95 ? -2.605 7.504 23.109 1 56.59 95 TYR A N 1
ATOM 747 C CA . TYR A 1 95 ? -2.932 6.094 22.906 1 56.59 95 TYR A CA 1
ATOM 748 C C . TYR A 1 95 ? -3.795 5.91 21.672 1 56.59 95 TYR A C 1
ATOM 750 O O . TYR A 1 95 ? -3.783 4.844 21.047 1 56.59 95 TYR A O 1
ATOM 758 N N . SER A 1 96 ? -4.367 6.984 21.172 1 59.84 96 SER A N 1
ATOM 759 C CA . SER A 1 96 ? -5.352 6.824 20.109 1 59.84 96 SER A CA 1
ATOM 760 C C . SER A 1 96 ? -4.676 6.648 18.75 1 59.84 96 SER A C 1
ATOM 762 O O . SER A 1 96 ? -5.152 5.883 17.906 1 59.84 96 SER A O 1
ATOM 764 N N . ARG A 1 97 ? -3.5 7.121 18.656 1 64.19 97 ARG A N 1
ATOM 765 C CA . ARG A 1 97 ? -2.83 7.023 17.375 1 64.19 97 ARG A CA 1
ATOM 766 C C . ARG A 1 97 ? -2.307 5.613 17.125 1 64.19 97 ARG A C 1
ATOM 768 O O . ARG A 1 97 ? -2.324 5.125 15.992 1 64.19 97 ARG A O 1
ATOM 775 N N . PHE A 1 98 ? -2.07 4.957 18.266 1 67.19 98 PHE A N 1
ATOM 776 C CA . PHE A 1 98 ? -1.533 3.602 18.188 1 67.19 98 PHE A CA 1
ATOM 777 C C . PHE A 1 98 ? -2.57 2.645 17.609 1 67.19 98 PHE A C 1
ATOM 779 O O . PHE A 1 98 ? -2.236 1.763 16.812 1 67.19 98 PHE A O 1
ATOM 786 N N . LEU A 1 99 ? -3.76 2.939 18 1 69.38 99 LEU A N 1
ATOM 787 C CA . LEU A 1 99 ? -4.816 2.031 17.578 1 69.38 99 LEU A CA 1
ATOM 788 C C . LEU A 1 99 ? -5.066 2.154 16.078 1 69.38 99 LEU A C 1
ATOM 790 O O . LEU A 1 99 ? -5.422 1.173 15.422 1 69.38 99 LEU A O 1
ATOM 794 N N . ILE A 1 100 ? -4.793 3.279 15.594 1 73.44 100 ILE A N 1
ATOM 795 C CA . ILE A 1 100 ? -5.02 3.529 14.172 1 73.44 100 ILE A CA 1
ATOM 796 C C . ILE A 1 100 ? -3.852 2.98 13.359 1 73.44 100 ILE A C 1
ATOM 798 O O . ILE A 1 100 ? -4.039 2.49 12.242 1 73.44 100 ILE A O 1
ATOM 802 N N . TRP A 1 101 ? -2.721 2.832 13.961 1 74.88 101 TRP A N 1
ATOM 803 C CA . TRP A 1 101 ? -1.505 2.42 13.266 1 74.88 101 TRP A CA 1
ATOM 804 C C . TRP A 1 101 ? -1.444 0.903 13.125 1 74.88 101 TRP A C 1
ATOM 806 O O . TRP A 1 101 ? -0.893 0.386 12.148 1 74.88 101 TRP A O 1
ATOM 816 N N . ILE A 1 102 ? -2.172 0.236 13.992 1 76.88 102 ILE A N 1
ATOM 817 C CA . ILE A 1 102 ? -2.045 -1.216 14.062 1 76.88 102 ILE A CA 1
ATOM 818 C C . ILE A 1 102 ? -2.547 -1.837 12.758 1 76.88 102 ILE A C 1
ATOM 820 O O . ILE A 1 102 ? -1.826 -2.6 12.109 1 76.88 102 ILE A O 1
ATOM 824 N N . PRO A 1 103 ? -3.746 -1.51 12.305 1 74.81 103 PRO A N 1
ATOM 825 C CA . PRO A 1 103 ? -4.195 -2.09 11.039 1 74.81 103 PRO A CA 1
ATOM 826 C C . PRO A 1 103 ? -3.334 -1.663 9.859 1 74.81 103 PRO A C 1
ATOM 828 O O . PRO A 1 103 ? -3.195 -2.412 8.883 1 74.81 103 PRO A O 1
ATOM 831 N N . MET A 1 104 ? -2.766 -0.565 9.984 1 77.12 104 MET A N 1
ATOM 832 C CA . MET A 1 104 ? -1.96 -0.028 8.898 1 77.12 104 MET A CA 1
ATOM 833 C C . MET A 1 104 ? -0.672 -0.827 8.727 1 77.12 104 MET A C 1
ATOM 835 O O . MET A 1 104 ? -0.218 -1.049 7.602 1 77.12 104 MET A O 1
ATOM 839 N N . VAL A 1 105 ? -0.108 -1.237 9.859 1 79.44 105 VAL A N 1
ATOM 840 C CA . VAL A 1 105 ? 1.19 -1.9 9.797 1 79.44 105 VAL A CA 1
ATOM 841 C C . VAL A 1 105 ? 0.997 -3.4 9.594 1 79.44 105 VAL A C 1
ATOM 843 O O . VAL A 1 105 ? 1.958 -4.129 9.336 1 79.44 105 VAL A O 1
ATOM 846 N N . PHE A 1 106 ? -0.271 -3.816 9.75 1 82.19 106 PHE A N 1
ATOM 847 C CA . PHE A 1 106 ? -0.576 -5.227 9.555 1 82.19 106 PHE A CA 1
ATOM 848 C C . PHE A 1 106 ? -0.364 -5.629 8.102 1 82.19 106 PHE A C 1
ATOM 850 O O . PHE A 1 106 ? -0.862 -4.965 7.188 1 82.19 106 PHE A O 1
ATOM 857 N N . PRO A 1 107 ? 0.355 -6.652 7.832 1 83 107 PRO A N 1
ATOM 858 C CA . PRO A 1 107 ? 0.649 -7.035 6.449 1 83 107 PRO A CA 1
ATOM 859 C C . PRO A 1 107 ? -0.601 -7.438 5.668 1 83 107 PRO A C 1
ATOM 861 O O . PRO A 1 107 ? -1.459 -8.148 6.195 1 83 107 PRO A O 1
ATOM 864 N N . HIS A 1 108 ? -0.683 -6.945 4.445 1 81.25 108 HIS A N 1
ATOM 865 C CA . HIS A 1 108 ? -1.826 -7.254 3.596 1 81.25 108 HIS A CA 1
ATOM 866 C C . HIS A 1 108 ? -1.937 -8.75 3.344 1 81.25 108 HIS A C 1
ATOM 868 O O . HIS A 1 108 ? -3.041 -9.297 3.295 1 81.25 108 HIS A O 1
ATOM 874 N N . PHE A 1 109 ? -0.826 -9.422 3.178 1 84.25 109 PHE A N 1
ATOM 875 C CA . PHE A 1 109 ? -0.808 -10.852 2.891 1 84.25 109 PHE A CA 1
ATOM 876 C C . PHE A 1 109 ? -1.463 -11.641 4.02 1 84.25 109 PHE A C 1
ATOM 878 O O . PHE A 1 109 ? -2.246 -12.555 3.768 1 84.25 109 PHE A O 1
ATOM 885 N N . VAL A 1 110 ? -1.118 -11.25 5.176 1 78.81 110 VAL A N 1
ATOM 886 C CA . VAL A 1 110 ? -1.692 -11.93 6.328 1 78.81 110 VAL A CA 1
ATOM 887 C C . VAL A 1 110 ? -3.178 -11.594 6.441 1 78.81 110 VAL A C 1
ATOM 889 O O . VAL A 1 110 ? -3.99 -12.461 6.785 1 78.81 110 VAL A O 1
ATOM 892 N N . GLY A 1 111 ? -3.508 -10.375 6.102 1 79.69 111 GLY A N 1
ATOM 893 C CA . GLY A 1 111 ? -4.91 -9.992 6.07 1 79.69 111 GLY A CA 1
ATOM 894 C C . GLY A 1 111 ? -5.73 -10.805 5.09 1 79.69 111 GLY A C 1
ATOM 895 O O . GLY A 1 111 ? -6.855 -11.211 5.398 1 79.69 111 GLY A O 1
ATOM 896 N N . ALA A 1 112 ? -5.195 -11 3.961 1 82.19 112 ALA A N 1
ATOM 897 C CA . ALA A 1 112 ? -5.883 -11.805 2.949 1 82.19 112 ALA A CA 1
ATOM 898 C C . ALA A 1 112 ? -6.133 -13.227 3.453 1 82.19 112 ALA A C 1
ATOM 900 O O . ALA A 1 112 ? -7.23 -13.758 3.291 1 82.19 112 ALA A O 1
ATOM 901 N N . TYR A 1 113 ? -5.152 -13.805 4.043 1 77.69 113 TYR A N 1
ATOM 902 C CA . TYR A 1 113 ? -5.293 -15.164 4.555 1 77.69 113 TYR A CA 1
ATOM 903 C C . TYR A 1 113 ? -6.336 -15.227 5.664 1 77.69 113 TYR A C 1
ATOM 905 O O . TYR A 1 113 ? -7.078 -16.203 5.773 1 77.69 113 TYR A O 1
ATOM 913 N N . LEU A 1 114 ? -6.359 -14.172 6.375 1 74.38 114 LEU A N 1
ATOM 914 C CA . LEU A 1 114 ? -7.344 -14.109 7.449 1 74.38 114 LEU A CA 1
ATOM 915 C C . LEU A 1 114 ? -8.758 -14.125 6.891 1 74.38 114 LEU A C 1
ATOM 917 O O . LEU A 1 114 ? -9.641 -14.789 7.438 1 74.38 114 LEU A O 1
ATOM 921 N N . VAL A 1 115 ? -8.93 -13.359 5.973 1 77.06 115 VAL A N 1
ATOM 922 C CA . VAL A 1 115 ? -10.242 -13.305 5.348 1 77.06 115 VAL A CA 1
ATOM 923 C C . VAL A 1 115 ? -10.625 -14.695 4.836 1 77.06 115 VAL A C 1
ATOM 925 O O . VAL A 1 115 ? -11.781 -15.109 4.961 1 77.06 115 VAL A O 1
ATOM 928 N N . ILE A 1 116 ? -9.641 -15.414 4.277 1 76.19 116 ILE A N 1
ATOM 929 C CA . ILE A 1 116 ? -9.891 -16.766 3.809 1 76.19 116 ILE A CA 1
ATOM 930 C C . ILE A 1 116 ? -10.242 -17.672 4.992 1 76.19 116 ILE A C 1
ATOM 932 O O . ILE A 1 116 ? -11.203 -18.438 4.934 1 76.19 116 ILE A O 1
ATOM 936 N N . LEU A 1 117 ? -9.523 -17.547 6.051 1 72.88 117 LEU A N 1
ATOM 937 C CA . LEU A 1 117 ? -9.703 -18.406 7.215 1 72.88 117 LEU A CA 1
ATOM 938 C C . LEU A 1 117 ? -11.031 -18.125 7.91 1 72.88 117 LEU A C 1
ATOM 940 O O . LEU A 1 117 ? -11.68 -19.031 8.43 1 72.88 117 LEU A O 1
ATOM 944 N N . ILE A 1 118 ? -11.414 -16.875 7.859 1 74.06 118 ILE A N 1
ATOM 945 C CA . ILE A 1 118 ? -12.602 -16.469 8.609 1 74.06 118 ILE A CA 1
ATOM 946 C C . ILE A 1 118 ? -13.844 -16.641 7.734 1 74.06 118 ILE A C 1
ATOM 948 O O . ILE A 1 118 ? -14.867 -17.156 8.195 1 74.06 118 ILE A O 1
ATOM 952 N N . PHE A 1 119 ? -13.742 -16.297 6.508 1 75.12 119 PHE A N 1
ATOM 953 C CA . PHE A 1 119 ? -14.961 -16.094 5.734 1 75.12 119 PHE A CA 1
ATOM 954 C C . PHE A 1 119 ? -15.133 -17.203 4.703 1 75.12 119 PHE A C 1
ATOM 956 O O . PHE A 1 119 ? -16.156 -17.266 4.012 1 75.12 119 PHE A O 1
ATOM 963 N N . SER A 1 120 ? -14.156 -18.047 4.594 1 72.88 120 SER A N 1
ATOM 964 C CA . SER A 1 120 ? -14.352 -19.172 3.686 1 72.88 120 SER A CA 1
ATOM 965 C C . SER A 1 120 ? -15.438 -20.109 4.199 1 72.88 120 SER A C 1
ATOM 967 O O . SER A 1 120 ? -15.828 -20.047 5.363 1 72.88 120 SER A O 1
ATOM 969 N N . GLN A 1 121 ? -16 -20.875 3.316 1 71.38 121 GLN A N 1
ATOM 970 C CA . GLN A 1 121 ? -17.047 -21.812 3.701 1 71.38 121 GLN A CA 1
ATOM 971 C C . GLN A 1 121 ? -16.531 -22.797 4.758 1 71.38 121 GLN A C 1
ATOM 973 O O . GLN A 1 121 ? -17.312 -23.281 5.578 1 71.38 121 GLN A O 1
ATOM 978 N N . SER A 1 122 ? -15.266 -23.047 4.785 1 67.75 122 SER A N 1
ATOM 979 C CA . SER A 1 122 ? -14.688 -23.906 5.82 1 67.75 122 SER A CA 1
ATOM 980 C C . SER A 1 122 ? -13.977 -23.078 6.883 1 67.75 122 SER A C 1
ATOM 982 O O . SER A 1 122 ? -13.141 -23.594 7.621 1 67.75 122 SER A O 1
ATOM 984 N N . GLY A 1 123 ? -14.43 -21.844 6.887 1 71 123 GLY A N 1
ATOM 985 C CA . GLY A 1 123 ? -13.711 -20.938 7.773 1 71 123 GLY A CA 1
ATOM 986 C C . GLY A 1 123 ? -14.289 -20.906 9.18 1 71 123 GLY A C 1
ATOM 987 O O . GLY A 1 123 ? -15.188 -21.688 9.5 1 71 123 GLY A O 1
ATOM 988 N N . TRP A 1 124 ? -13.727 -20.125 9.961 1 69.38 124 TRP A N 1
ATOM 989 C CA . TRP A 1 124 ? -14.047 -20.062 11.383 1 69.38 124 TRP A CA 1
ATOM 990 C C . TRP A 1 124 ? -15.477 -19.594 11.602 1 69.38 124 TRP A C 1
ATOM 992 O O . TRP A 1 124 ? -16.188 -20.094 12.484 1 69.38 124 TRP A O 1
ATOM 1002 N N . LEU A 1 125 ? -15.922 -18.672 10.828 1 72.56 125 LEU A N 1
ATOM 1003 C CA . LEU A 1 125 ? -17.266 -18.156 11 1 72.56 125 LEU A CA 1
ATOM 1004 C C . LEU A 1 125 ? -18.312 -19.203 10.617 1 72.56 125 LEU A C 1
ATOM 1006 O O . LEU A 1 125 ? -19.344 -19.328 11.289 1 72.56 125 LEU A O 1
ATOM 1010 N N . SER A 1 126 ? -18.031 -19.844 9.523 1 71.44 126 SER A N 1
ATOM 1011 C CA . SER A 1 126 ? -18.922 -20.922 9.109 1 71.44 126 SER A CA 1
ATOM 1012 C C . SER A 1 126 ? -19 -22.031 10.156 1 71.44 126 SER A C 1
ATOM 1014 O O . SER A 1 126 ? -20.078 -22.531 10.469 1 71.44 126 SER A O 1
ATOM 1016 N N . THR A 1 127 ? -17.906 -22.328 10.703 1 72.69 127 THR A N 1
ATOM 1017 C CA . THR A 1 127 ? -17.828 -23.359 11.719 1 72.69 127 THR A CA 1
ATOM 1018 C C . THR A 1 127 ? -18.547 -22.922 12.992 1 72.69 127 THR A C 1
ATOM 1020 O O . THR A 1 127 ? -19.297 -23.703 13.594 1 72.69 127 THR A O 1
ATOM 1023 N N . ALA A 1 128 ? -18.328 -21.703 13.336 1 74.25 128 ALA A N 1
ATOM 1024 C CA . ALA A 1 128 ? -18.984 -21.172 14.516 1 74.25 128 ALA A CA 1
ATOM 1025 C C . ALA A 1 128 ? -20.5 -21.094 14.312 1 74.25 128 ALA A C 1
ATOM 1027 O O . ALA A 1 128 ? -21.281 -21.438 15.211 1 74.25 128 ALA A O 1
ATOM 1028 N N . ALA A 1 129 ? -20.875 -20.672 13.188 1 74.12 129 ALA A N 1
ATOM 1029 C CA . ALA A 1 129 ? -22.297 -20.562 12.875 1 74.12 129 ALA A CA 1
ATOM 1030 C C . ALA A 1 129 ? -22.969 -21.922 12.883 1 74.12 129 ALA A C 1
ATOM 1032 O O . ALA A 1 129 ? -24.094 -22.078 13.344 1 74.12 129 ALA A O 1
ATOM 1033 N N . ALA A 1 130 ? -22.266 -22.859 12.375 1 70.31 130 ALA A N 1
ATOM 1034 C CA . ALA A 1 130 ? -22.781 -24.219 12.375 1 70.31 130 ALA A CA 1
ATOM 1035 C C . ALA A 1 130 ? -22.859 -24.781 13.789 1 70.31 130 ALA A C 1
ATOM 1037 O O . ALA A 1 130 ? -23.844 -25.438 14.148 1 70.31 130 ALA A O 1
ATOM 1038 N N . SER A 1 131 ? -21.859 -24.422 14.547 1 77.44 131 SER A N 1
ATOM 1039 C CA . SER A 1 131 ? -21.812 -24.922 15.914 1 77.44 131 SER A CA 1
ATOM 1040 C C . SER A 1 131 ? -22.906 -24.281 16.766 1 77.44 131 SER A C 1
ATOM 1042 O O . SER A 1 131 ? -23.438 -24.906 17.688 1 77.44 131 SER A O 1
ATOM 1044 N N . LEU A 1 132 ? -23.172 -23.047 16.422 1 80.69 132 LEU A N 1
ATOM 1045 C CA . LEU A 1 132 ? -24.188 -22.328 17.188 1 80.69 132 LEU A CA 1
ATOM 1046 C C . LEU A 1 132 ? -25.578 -22.625 16.625 1 80.69 132 LEU A C 1
ATOM 1048 O O . LEU A 1 132 ? -26.594 -22.172 17.188 1 80.69 132 LEU A O 1
ATOM 1052 N N . GLY A 1 133 ? -25.562 -23.359 15.578 1 74.56 133 GLY A N 1
ATOM 1053 C CA . GLY A 1 133 ? -26.828 -23.781 15.008 1 74.56 133 GLY A CA 1
ATOM 1054 C C . GLY A 1 133 ? -27.469 -22.719 14.125 1 74.56 133 GLY A C 1
ATOM 1055 O O . GLY A 1 133 ? -28.672 -22.781 13.836 1 74.56 133 GLY A O 1
ATOM 1056 N N . TRP A 1 134 ? -26.703 -21.734 13.844 1 74.12 134 TRP A N 1
ATOM 1057 C CA . TRP A 1 134 ? -27.25 -20.672 13.008 1 74.12 134 TRP A CA 1
ATOM 1058 C C . TRP A 1 134 ? -27.375 -21.125 11.562 1 74.12 134 TRP A C 1
ATOM 1060 O O . TRP A 1 134 ? -28.188 -20.594 10.797 1 74.12 134 TRP A O 1
ATOM 1070 N N . ILE A 1 135 ? -26.531 -22.078 11.195 1 72.62 135 ILE A N 1
ATOM 1071 C CA . ILE A 1 135 ? -26.578 -22.703 9.875 1 72.62 135 ILE A CA 1
ATOM 1072 C C . ILE A 1 135 ? -26.578 -24.219 10.023 1 72.62 135 ILE A C 1
ATOM 1074 O O . ILE A 1 135 ? -26.094 -24.75 11.031 1 72.62 135 ILE A O 1
ATOM 1078 N N . ASP A 1 136 ? -27.219 -24.75 9.094 1 71.25 136 ASP A N 1
ATOM 1079 C CA . ASP A 1 136 ? -27.375 -26.203 9.18 1 71.25 136 ASP A CA 1
ATOM 1080 C C . ASP A 1 136 ? -26.047 -26.906 8.859 1 71.25 136 ASP A C 1
ATOM 1082 O O . ASP A 1 136 ? -25.688 -27.875 9.516 1 71.25 136 ASP A O 1
ATOM 1086 N N . ALA A 1 137 ? -25.375 -26.359 7.742 1 71.62 137 ALA A N 1
ATOM 1087 C CA . ALA A 1 137 ? -24.094 -26.922 7.332 1 71.62 137 ALA A CA 1
ATOM 1088 C C . ALA A 1 137 ? -23.094 -25.828 7 1 71.62 137 ALA A C 1
ATOM 1090 O O . ALA A 1 137 ? -23.469 -24.719 6.633 1 71.62 137 ALA A O 1
ATOM 1091 N N . ILE A 1 138 ? -21.906 -26.062 7.27 1 70.62 138 ILE A N 1
ATOM 1092 C CA . ILE A 1 138 ? -20.797 -25.156 6.992 1 70.62 138 ILE A CA 1
ATOM 1093 C C . ILE A 1 138 ? -20.891 -24.656 5.551 1 70.62 138 ILE A C 1
ATOM 1095 O O . ILE A 1 138 ? -20.625 -23.484 5.27 1 70.62 138 ILE A O 1
ATOM 1099 N N . ALA A 1 139 ? -21.406 -25.578 4.809 1 67.38 139 ALA A N 1
ATOM 1100 C CA . ALA A 1 139 ? -21.531 -25.266 3.389 1 67.38 139 ALA A CA 1
ATOM 1101 C C . ALA A 1 139 ? -22.594 -24.203 3.15 1 67.38 139 ALA A C 1
ATOM 1103 O O . ALA A 1 139 ? -22.625 -23.578 2.09 1 67.38 139 ALA A O 1
ATOM 1104 N N . ASP A 1 140 ? -23.391 -24.016 4.059 1 67.19 140 ASP A N 1
ATOM 1105 C CA . ASP A 1 140 ? -24.5 -23.062 3.922 1 67.19 140 ASP A CA 1
ATOM 1106 C C . ASP A 1 140 ? -24.016 -21.641 4.191 1 67.19 140 ASP A C 1
ATOM 1108 O O . ASP A 1 140 ? -24.781 -20.688 4.012 1 67.19 140 ASP A O 1
ATOM 1112 N N . PHE A 1 141 ? -22.906 -21.594 4.582 1 69.81 141 PHE A N 1
ATOM 1113 C CA . PHE A 1 141 ? -22.328 -20.266 4.809 1 69.81 141 PHE A CA 1
ATOM 1114 C C . PHE A 1 141 ? -22.125 -19.531 3.488 1 69.81 141 PHE A C 1
ATOM 1116 O O . PHE A 1 141 ? -21.672 -20.125 2.506 1 69.81 141 PHE A O 1
ATOM 1123 N N . PRO A 1 142 ? -22.609 -18.25 3.488 1 65.44 142 PRO A N 1
ATOM 1124 C CA . PRO A 1 142 ? -22.422 -17.5 2.242 1 65.44 142 PRO A CA 1
ATOM 1125 C C . PRO A 1 142 ? -20.969 -17.453 1.801 1 65.44 142 PRO A C 1
ATOM 1127 O O . PRO A 1 142 ? -20.062 -17.438 2.641 1 65.44 142 PRO A O 1
ATOM 1130 N N . ILE A 1 143 ? -20.781 -17.625 0.536 1 60.78 143 ILE A N 1
ATOM 1131 C CA . ILE A 1 143 ? -19.453 -17.594 -0.043 1 60.78 143 ILE A CA 1
ATOM 1132 C C . ILE A 1 143 ? -18.922 -16.156 -0.035 1 60.78 143 ILE A C 1
ATOM 1134 O O . ILE A 1 143 ? -19.438 -15.297 -0.752 1 60.78 143 ILE A O 1
ATOM 1138 N N . LEU A 1 144 ? -18.109 -15.906 0.844 1 67.44 144 LEU A N 1
ATOM 1139 C CA . LEU A 1 144 ? -17.578 -14.555 1.003 1 67.44 144 LEU A CA 1
ATOM 1140 C C . LEU A 1 144 ? -16.141 -14.461 0.508 1 67.44 144 LEU A C 1
ATOM 1142 O O . LEU A 1 144 ? -15.555 -13.383 0.495 1 67.44 144 LEU A O 1
ATOM 1146 N N . THR A 1 145 ? -15.672 -15.578 0.153 1 71.69 145 THR A N 1
ATOM 1147 C CA . THR A 1 145 ? -14.375 -15.648 -0.505 1 71.69 145 THR A CA 1
ATOM 1148 C C . THR A 1 145 ? -14.492 -16.344 -1.859 1 71.69 145 THR A C 1
ATOM 1150 O O . THR A 1 145 ? -15.359 -17.188 -2.055 1 71.69 145 THR A O 1
ATOM 1153 N N . ASN A 1 146 ? -13.617 -15.836 -2.779 1 67.69 146 ASN A N 1
ATOM 1154 C CA . ASN A 1 146 ? -13.75 -16.344 -4.137 1 67.69 146 ASN A CA 1
ATOM 1155 C C . ASN A 1 146 ? -15.141 -16.094 -4.707 1 67.69 146 ASN A C 1
ATOM 1157 O O . ASN A 1 146 ? -15.727 -16.969 -5.348 1 67.69 146 ASN A O 1
ATOM 1161 N N . ASP A 1 147 ? -15.734 -14.977 -4.254 1 72.62 147 ASP A N 1
ATOM 1162 C CA . ASP A 1 147 ? -17.094 -14.641 -4.648 1 72.62 147 ASP A CA 1
ATOM 1163 C C . ASP A 1 147 ? -17.109 -13.617 -5.781 1 72.62 147 ASP A C 1
ATOM 1165 O O . ASP A 1 147 ? -16.188 -12.797 -5.887 1 72.62 147 ASP A O 1
ATOM 1169 N N . SER A 1 148 ? -18.125 -13.719 -6.555 1 77.19 148 SER A N 1
ATOM 1170 C CA . SER A 1 148 ? -18.234 -12.844 -7.715 1 77.19 148 SER A CA 1
ATOM 1171 C C . SER A 1 148 ? -18.562 -11.414 -7.293 1 77.19 148 SER A C 1
ATOM 1173 O O . SER A 1 148 ? -18.391 -10.477 -8.078 1 77.19 148 SER A O 1
ATOM 1175 N N . ARG A 1 149 ? -19.016 -11.242 -6.09 1 83.56 149 ARG A N 1
ATOM 1176 C CA . ARG A 1 149 ? -19.359 -9.906 -5.625 1 83.56 149 ARG A CA 1
ATOM 1177 C C . ARG A 1 149 ? -18.172 -9.227 -4.957 1 83.56 149 ARG A C 1
ATOM 1179 O O . ARG A 1 149 ? -18.219 -8.031 -4.668 1 83.56 149 ARG A O 1
ATOM 1186 N N . GLY A 1 150 ? -17.156 -9.945 -4.781 1 88.5 150 GLY A N 1
ATOM 1187 C CA . GLY A 1 150 ? -15.93 -9.383 -4.234 1 88.5 150 GLY A CA 1
ATOM 1188 C C . GLY A 1 150 ? -16.062 -8.93 -2.795 1 88.5 150 GLY A C 1
ATOM 1189 O O . GLY A 1 150 ? -15.414 -7.973 -2.371 1 88.5 150 GLY A O 1
ATOM 1190 N N . ILE A 1 151 ? -16.938 -9.562 -2.047 1 87.44 151 ILE A N 1
ATOM 1191 C CA . ILE A 1 151 ? -17.219 -9.148 -0.677 1 87.44 151 ILE A CA 1
ATOM 1192 C C . ILE A 1 151 ? -15.961 -9.305 0.18 1 87.44 151 ILE A C 1
ATOM 1194 O O . ILE A 1 151 ? -15.625 -8.406 0.963 1 87.44 151 ILE A O 1
ATOM 1198 N N . GLY A 1 152 ? -15.281 -10.438 0.067 1 85.62 152 GLY A N 1
ATOM 1199 C CA . GLY A 1 152 ? -14.039 -10.633 0.8 1 85.62 152 GLY A CA 1
ATOM 1200 C C . GLY A 1 152 ? -12.984 -9.586 0.483 1 85.62 152 GLY A C 1
ATOM 1201 O O . GLY A 1 152 ? -12.266 -9.133 1.374 1 85.62 152 GLY A O 1
ATOM 1202 N N . LEU A 1 153 ? -12.93 -9.18 -0.793 1 90 153 LEU A N 1
ATOM 1203 C CA . LEU A 1 153 ? -11.984 -8.156 -1.229 1 90 153 LEU A CA 1
ATOM 1204 C C . LEU A 1 153 ? -12.328 -6.801 -0.613 1 90 153 LEU A C 1
ATOM 1206 O O . LEU A 1 153 ? -11.469 -6.141 -0.031 1 90 153 LEU A O 1
ATOM 1210 N N . ILE A 1 154 ? -13.625 -6.477 -0.716 1 91.56 154 ILE A N 1
ATOM 1211 C CA . ILE A 1 154 ? -14.094 -5.184 -0.232 1 91.56 154 ILE A CA 1
ATOM 1212 C C . ILE A 1 154 ? -13.875 -5.086 1.276 1 91.56 154 ILE A C 1
ATOM 1214 O O . ILE A 1 154 ? -13.375 -4.078 1.773 1 91.56 154 ILE A O 1
ATOM 1218 N N . LEU A 1 155 ? -14.164 -6.105 1.973 1 87.25 155 LEU A N 1
ATOM 1219 C CA . LEU A 1 155 ? -13.984 -6.117 3.42 1 87.25 155 LEU A CA 1
ATOM 1220 C C . LEU A 1 155 ? -12.516 -5.945 3.787 1 87.25 155 LEU A C 1
ATOM 1222 O O . LEU A 1 155 ? -12.18 -5.215 4.723 1 87.25 155 LEU A O 1
ATOM 1226 N N . THR A 1 156 ? -11.664 -6.617 3.086 1 86.94 156 THR A N 1
ATOM 1227 C CA . THR A 1 156 ? -10.227 -6.543 3.352 1 86.94 156 THR A CA 1
ATOM 1228 C C . THR A 1 156 ? -9.711 -5.121 3.133 1 86.94 156 THR A C 1
ATOM 1230 O O . THR A 1 156 ? -9.023 -4.566 3.99 1 86.94 156 THR A O 1
ATOM 1233 N N . TYR A 1 157 ? -10.062 -4.531 2.021 1 91.12 157 TYR A N 1
ATOM 1234 C CA . TYR A 1 157 ? -9.562 -3.205 1.69 1 91.12 157 TYR A CA 1
ATOM 1235 C C . TYR A 1 157 ? -10.164 -2.146 2.604 1 91.12 157 TYR A C 1
ATOM 1237 O O . TYR A 1 157 ? -9.492 -1.187 2.984 1 91.12 157 TYR A O 1
ATOM 1245 N N . VAL A 1 158 ? -11.445 -2.307 2.916 1 91 158 VAL A N 1
ATOM 1246 C CA . VAL A 1 158 ? -12.055 -1.363 3.844 1 91 158 VAL A CA 1
ATOM 1247 C C . VAL A 1 158 ? -11.32 -1.402 5.184 1 91 158 VAL A C 1
ATOM 1249 O O . VAL A 1 158 ? -10.961 -0.359 5.73 1 91 158 VAL A O 1
ATOM 1252 N N . TRP A 1 159 ? -11.133 -2.541 5.648 1 87 159 TRP A N 1
ATOM 1253 C CA . TRP A 1 159 ? -10.438 -2.709 6.918 1 87 159 TRP A CA 1
ATOM 1254 C C . TRP A 1 159 ? -9.031 -2.115 6.855 1 87 159 TRP A C 1
ATOM 1256 O O . TRP A 1 159 ? -8.609 -1.419 7.777 1 87 159 TRP A O 1
ATOM 1266 N N . LYS A 1 160 ? -8.391 -2.293 5.789 1 86.81 160 LYS A N 1
ATOM 1267 C CA . LYS A 1 160 ? -6.988 -1.916 5.656 1 86.81 160 LYS A CA 1
ATOM 1268 C C . LYS A 1 160 ? -6.844 -0.425 5.363 1 86.81 160 LYS A C 1
ATOM 1270 O O . LYS A 1 160 ? -5.844 0.192 5.73 1 86.81 160 LYS A O 1
ATOM 1275 N N . GLU A 1 161 ? -7.852 0.191 4.699 1 91.31 161 GLU A N 1
ATOM 1276 C CA . GLU A 1 161 ? -7.676 1.554 4.207 1 91.31 161 GLU A CA 1
ATOM 1277 C C . GLU A 1 161 ? -8.281 2.57 5.172 1 91.31 161 GLU A C 1
ATOM 1279 O O . GLU A 1 161 ? -7.988 3.766 5.09 1 91.31 161 GLU A O 1
ATOM 1284 N N . ILE A 1 162 ? -9.094 2.178 6.117 1 90.94 162 ILE A N 1
ATOM 1285 C CA . ILE A 1 162 ? -9.727 3.09 7.066 1 90.94 162 ILE A CA 1
ATOM 1286 C C . ILE A 1 162 ? -8.656 3.85 7.84 1 90.94 162 ILE A C 1
ATOM 1288 O O . ILE A 1 162 ? -8.711 5.074 7.957 1 90.94 162 ILE A O 1
ATOM 1292 N N . PRO A 1 163 ? -7.66 3.16 8.352 1 86.75 163 PRO A N 1
ATOM 1293 C CA . PRO A 1 163 ? -6.637 3.873 9.125 1 86.75 163 PRO A CA 1
ATOM 1294 C C . PRO A 1 163 ? -5.914 4.938 8.297 1 86.75 163 PRO A C 1
ATOM 1296 O O . PRO A 1 163 ? -5.539 5.984 8.828 1 86.75 163 PRO A O 1
ATOM 1299 N N . PHE A 1 164 ? -5.754 4.637 7.043 1 87.69 164 PHE A N 1
ATOM 1300 C CA . PHE A 1 164 ? -5.125 5.621 6.172 1 87.69 164 PHE A CA 1
ATOM 1301 C C . PHE A 1 164 ? -5.988 6.875 6.062 1 87.69 164 PHE A C 1
ATOM 1303 O O . PHE A 1 164 ? -5.477 7.992 6.109 1 87.69 164 PHE A O 1
ATOM 1310 N N . VAL A 1 165 ? -7.23 6.711 5.914 1 91.94 165 VAL A N 1
ATOM 1311 C CA . VAL A 1 165 ? -8.148 7.844 5.848 1 91.94 165 VAL A CA 1
ATOM 1312 C C . VAL A 1 165 ? -8.078 8.648 7.145 1 91.94 165 VAL A C 1
ATOM 1314 O O . VAL A 1 165 ? -7.996 9.875 7.117 1 91.94 165 VAL A O 1
ATOM 1317 N N . VAL A 1 166 ? -8.062 7.973 8.219 1 87.94 166 VAL A N 1
ATOM 1318 C CA . VAL A 1 166 ? -8.008 8.633 9.523 1 87.94 166 VAL A CA 1
ATOM 1319 C C . VAL A 1 166 ? -6.715 9.438 9.641 1 87.94 166 VAL A C 1
ATOM 1321 O O . VAL A 1 166 ? -6.734 10.594 10.055 1 87.94 166 VAL A O 1
ATOM 1324 N N . LEU A 1 167 ? -5.664 8.797 9.266 1 82.19 167 LEU A N 1
ATOM 1325 C CA . LEU A 1 167 ? -4.355 9.438 9.352 1 82.19 167 LEU A CA 1
ATOM 1326 C C . LEU A 1 167 ? -4.309 10.703 8.508 1 82.19 167 LEU A C 1
ATOM 1328 O O . LEU A 1 167 ? -3.709 11.703 8.906 1 82.19 167 LEU A O 1
ATOM 1332 N N . MET A 1 168 ? -4.938 10.656 7.383 1 83.69 168 MET A N 1
ATOM 1333 C CA . MET A 1 168 ? -4.902 11.781 6.457 1 83.69 168 MET A CA 1
ATOM 1334 C C . MET A 1 168 ? -5.875 12.875 6.887 1 83.69 168 MET A C 1
ATOM 1336 O O . MET A 1 168 ? -5.645 14.055 6.629 1 83.69 168 MET A O 1
ATOM 1340 N N . MET A 1 169 ? -6.93 12.508 7.555 1 89.19 169 MET A N 1
ATOM 1341 C CA . MET A 1 169 ? -7.988 13.461 7.875 1 89.19 169 MET A CA 1
ATOM 1342 C C . MET A 1 169 ? -7.754 14.102 9.242 1 89.19 169 MET A C 1
ATOM 1344 O O . MET A 1 169 ? -8.258 15.188 9.516 1 89.19 169 MET A O 1
ATOM 1348 N N . LEU A 1 170 ? -6.996 13.477 10.094 1 84 170 LEU A N 1
ATOM 1349 C CA . LEU A 1 170 ? -6.789 13.969 11.453 1 84 170 LEU A CA 1
ATOM 1350 C C . LEU A 1 170 ? -6.156 15.352 11.438 1 84 170 LEU A C 1
ATOM 1352 O O . LEU A 1 170 ? -6.668 16.281 12.078 1 84 170 LEU A O 1
ATOM 1356 N N . PRO A 1 171 ? -5.074 15.469 10.719 1 77.5 171 PRO A N 1
ATOM 1357 C CA . PRO A 1 171 ? -4.496 16.812 10.688 1 77.5 171 PRO A CA 1
ATOM 1358 C C . PRO A 1 171 ? -5.453 17.859 10.117 1 77.5 171 PRO A C 1
ATOM 1360 O O . PRO A 1 171 ? -5.406 19.031 10.516 1 77.5 171 PRO A O 1
ATOM 1363 N N . VAL A 1 172 ? -6.285 17.484 9.195 1 82.75 172 VAL A N 1
ATOM 1364 C CA . VAL A 1 172 ? -7.254 18.391 8.594 1 82.75 172 VAL A CA 1
ATOM 1365 C C . VAL A 1 172 ? -8.273 18.828 9.648 1 82.75 172 VAL A C 1
ATOM 1367 O O . VAL A 1 172 ? -8.586 20.016 9.766 1 82.75 172 VAL A O 1
ATOM 1370 N N . TYR A 1 173 ? -8.711 17.938 10.406 1 85 173 TYR A N 1
ATOM 1371 C CA . TYR A 1 173 ? -9.641 18.25 11.484 1 85 173 TYR A CA 1
ATOM 1372 C C . TYR A 1 173 ? -8.977 19.125 12.539 1 85 173 TYR A C 1
ATOM 1374 O O . TYR A 1 173 ? -9.609 20.016 13.102 1 85 173 TYR A O 1
ATOM 1382 N N . GLN A 1 174 ? -7.789 18.797 12.828 1 79.31 174 GLN A N 1
ATOM 1383 C CA . GLN A 1 174 ? -7.062 19.578 13.82 1 79.31 174 GLN A CA 1
ATOM 1384 C C . GLN A 1 174 ? -6.895 21.031 13.352 1 79.31 174 GLN A C 1
ATOM 1386 O O . GLN A 1 174 ? -7.039 21.953 14.148 1 79.31 174 GLN A O 1
ATOM 1391 N N . GLU A 1 175 ? -6.602 21.109 12.125 1 79.88 175 GLU A N 1
ATOM 1392 C CA . GLU A 1 175 ? -6.488 22.453 11.555 1 79.88 175 GLU A CA 1
ATOM 1393 C C . GLU A 1 175 ? -7.832 23.172 11.578 1 79.88 175 GLU A C 1
ATOM 1395 O O . GLU A 1 175 ? -7.891 24.375 11.883 1 79.88 175 GLU A O 1
ATOM 1400 N N . MET A 1 176 ? -8.828 22.531 11.242 1 82.44 176 MET A N 1
ATOM 1401 C CA . MET A 1 176 ? -10.172 23.094 11.266 1 82.44 176 MET A CA 1
ATOM 1402 C C . MET A 1 176 ? -10.531 23.562 12.672 1 82.44 176 MET A C 1
ATOM 1404 O O . MET A 1 176 ? -11.109 24.641 12.836 1 82.44 176 MET A O 1
ATOM 1408 N N . ASN A 1 177 ? -10.195 22.75 13.617 1 80.62 177 ASN A N 1
ATOM 1409 C CA . ASN A 1 177 ? -10.492 23.078 15.008 1 80.62 177 ASN A CA 1
ATOM 1410 C C . ASN A 1 177 ? -9.719 24.312 15.461 1 80.62 177 ASN A C 1
ATOM 1412 O O . ASN A 1 177 ? -10.234 25.125 16.234 1 80.62 177 ASN A O 1
ATOM 1416 N N . LYS A 1 178 ? -8.562 24.359 15.078 1 75.75 178 LYS A N 1
ATOM 1417 C CA . LYS A 1 178 ? -7.746 25.516 15.406 1 75.75 178 LYS A CA 1
ATOM 1418 C C . LYS A 1 178 ? -8.32 26.797 14.789 1 75.75 178 LYS A C 1
ATOM 1420 O O . LYS A 1 178 ? -8.305 27.859 15.406 1 75.75 178 LYS A O 1
ATOM 1425 N N . GLU A 1 179 ? -8.812 26.594 13.625 1 75.38 179 GLU A N 1
ATOM 1426 C CA . GLU A 1 179 ? -9.305 27.75 12.883 1 75.38 179 GLU A CA 1
ATOM 1427 C C . GLU A 1 179 ? -10.719 28.125 13.312 1 75.38 179 GLU A C 1
ATOM 1429 O O . GLU A 1 179 ? -11.055 29.312 13.406 1 75.38 179 GLU A O 1
ATOM 1434 N N . PHE A 1 180 ? -11.547 27.047 13.492 1 70 180 PHE A N 1
ATOM 1435 C CA . PHE A 1 180 ? -12.969 27.328 13.664 1 70 180 PHE A CA 1
ATOM 1436 C C . PHE A 1 180 ? -13.445 26.922 15.047 1 70 180 PHE A C 1
ATOM 1438 O O . PHE A 1 180 ? -14.609 27.109 15.398 1 70 180 PHE A O 1
ATOM 1445 N N . GLY A 1 181 ? -12.742 26.078 15.758 1 60.38 181 GLY A N 1
ATOM 1446 C CA . GLY A 1 181 ? -13.141 25.438 17 1 60.38 181 GLY A CA 1
ATOM 1447 C C . GLY A 1 181 ? -14.172 26.234 17.781 1 60.38 181 GLY A C 1
ATOM 1448 O O . GLY A 1 181 ? -15.219 25.703 18.172 1 60.38 181 GLY A O 1
ATOM 1449 N N . HIS A 1 182 ? -13.914 27.281 18.234 1 57.94 182 HIS A N 1
ATOM 1450 C CA . HIS A 1 182 ? -14.805 28 19.141 1 57.94 182 HIS A CA 1
ATOM 1451 C C . HIS A 1 182 ? -16.016 28.562 18.406 1 57.94 182 HIS A C 1
ATOM 1453 O O . HIS A 1 182 ? -17.094 28.703 19 1 57.94 182 HIS A O 1
ATOM 1459 N N . ALA A 1 183 ? -15.922 28.781 17.25 1 55.25 183 ALA A N 1
ATOM 1460 C CA . ALA A 1 183 ? -16.938 29.547 16.516 1 55.25 183 ALA A CA 1
ATOM 1461 C C . ALA A 1 183 ? -18.078 28.641 16.062 1 55.25 183 ALA A C 1
ATOM 1463 O O . ALA A 1 183 ? -19.234 29.062 16.031 1 55.25 183 ALA A O 1
ATOM 1464 N N . ALA A 1 184 ? -17.875 27.406 15.648 1 54.56 184 ALA A N 1
ATOM 1465 C CA . ALA A 1 184 ? -18.906 26.562 15.062 1 54.56 184 ALA A CA 1
ATOM 1466 C C . ALA A 1 184 ? -19.938 26.156 16.109 1 54.56 184 ALA A C 1
ATOM 1468 O O . ALA A 1 184 ? -21.125 26 15.812 1 54.56 184 ALA A O 1
ATOM 1469 N N . ALA A 1 185 ? -19.531 25.781 17.281 1 55.06 185 ALA A N 1
ATOM 1470 C CA . ALA A 1 185 ? -20.469 25.469 18.359 1 55.06 185 ALA A CA 1
ATOM 1471 C C . ALA A 1 185 ? -21.453 26.625 18.578 1 55.06 185 ALA A C 1
ATOM 1473 O O . ALA A 1 185 ? -22.578 26.406 19 1 55.06 185 ALA A O 1
ATOM 1474 N N . ALA A 1 186 ? -21.078 27.766 18.141 1 53.94 186 ALA A N 1
ATOM 1475 C CA . ALA A 1 186 ? -21.859 28.953 18.484 1 53.94 186 ALA A CA 1
ATOM 1476 C C . ALA A 1 186 ? -23.031 29.125 17.531 1 53.94 186 ALA A C 1
ATOM 1478 O O . ALA A 1 186 ? -24 29.812 17.844 1 53.94 186 ALA A O 1
ATOM 1479 N N . LEU A 1 187 ? -23.016 28.484 16.422 1 56.47 187 LEU A N 1
ATOM 1480 C CA . LEU A 1 187 ? -24.016 28.875 15.438 1 56.47 187 LEU A CA 1
ATOM 1481 C C . LEU A 1 187 ? -25.281 28.047 15.586 1 56.47 187 LEU A C 1
ATOM 1483 O O . LEU A 1 187 ? -26.266 28.266 14.875 1 56.47 187 LEU A O 1
ATOM 1487 N N . GLY A 1 188 ? -25.391 27.312 16.719 1 63.56 188 GLY A N 1
ATOM 1488 C CA . GLY A 1 188 ? -26.641 26.625 16.953 1 63.56 188 GLY A CA 1
ATOM 1489 C C . GLY A 1 188 ? -27 25.625 15.875 1 63.56 188 GLY A C 1
ATOM 1490 O O . GLY A 1 188 ? -28.125 25.125 15.812 1 63.56 188 GLY A O 1
ATOM 1491 N N . ALA A 1 189 ? -26.172 25.453 14.812 1 67.88 189 ALA A N 1
ATOM 1492 C CA . ALA A 1 189 ? -26.484 24.531 13.719 1 67.88 189 ALA A CA 1
ATOM 1493 C C . ALA A 1 189 ? -26.422 23.078 14.18 1 67.88 189 ALA A C 1
ATOM 1495 O O . ALA A 1 189 ? -25.594 22.734 15.031 1 67.88 189 ALA A O 1
ATOM 1496 N N . GLY A 1 190 ? -27.453 22.266 13.742 1 76.81 190 GLY A N 1
ATOM 1497 C CA . GLY A 1 190 ? -27.469 20.844 14.047 1 76.81 190 GLY A CA 1
ATOM 1498 C C . GLY A 1 190 ? -26.234 20.125 13.523 1 76.81 190 GLY A C 1
ATOM 1499 O O . GLY A 1 190 ? -25.469 20.688 12.742 1 76.81 190 GLY A O 1
ATOM 1500 N N . PRO A 1 191 ? -26.031 18.969 14 1 79.38 191 PRO A N 1
ATOM 1501 C CA . PRO A 1 191 ? -24.828 18.219 13.641 1 79.38 191 PRO A CA 1
ATOM 1502 C C . PRO A 1 191 ? -24.703 17.984 12.141 1 79.38 191 PRO A C 1
ATOM 1504 O O . PRO A 1 191 ? -23.594 18.031 11.594 1 79.38 191 PRO A O 1
ATOM 1507 N N . TYR A 1 192 ? -25.797 17.734 11.562 1 84.5 192 TYR A N 1
ATOM 1508 C CA . TYR A 1 192 ? -25.766 17.453 10.125 1 84.5 192 TYR A CA 1
ATOM 1509 C C . TYR A 1 192 ? -25.453 18.719 9.336 1 84.5 192 TYR A C 1
ATOM 1511 O O . TYR A 1 192 ? -24.672 18.703 8.383 1 84.5 192 TYR A O 1
ATOM 1519 N N . GLN A 1 193 ? -26.078 19.812 9.711 1 82.5 193 GLN A N 1
ATOM 1520 C CA . GLN A 1 193 ? -25.859 21.094 9.031 1 82.5 193 GLN A CA 1
ATOM 1521 C C . GLN A 1 193 ? -24.406 21.562 9.219 1 82.5 193 GLN A C 1
ATOM 1523 O O . GLN A 1 193 ? -23.797 22.094 8.289 1 82.5 193 GLN A O 1
ATOM 1528 N N . ARG A 1 194 ? -23.906 21.328 10.359 1 82.75 194 ARG A N 1
ATOM 1529 C CA . ARG A 1 194 ? -22.516 21.688 10.648 1 82.75 194 ARG A CA 1
ATOM 1530 C C . ARG A 1 194 ? -21.547 20.891 9.789 1 82.75 194 ARG A C 1
ATOM 1532 O O . ARG A 1 194 ? -20.562 21.422 9.281 1 82.75 194 ARG A O 1
ATOM 1539 N N . PHE A 1 195 ? -21.938 19.609 9.672 1 86.69 195 PHE A N 1
ATOM 1540 C CA . PHE A 1 195 ? -21.062 18.766 8.859 1 86.69 195 PHE A CA 1
ATOM 1541 C C . PHE A 1 195 ? -21.094 19.203 7.402 1 86.69 195 PHE A C 1
ATOM 1543 O O . PHE A 1 195 ? -20.047 19.375 6.785 1 86.69 195 PHE A O 1
ATOM 1550 N N . LYS A 1 196 ? -22.219 19.422 6.91 1 86.81 196 LYS A N 1
ATOM 1551 C CA . LYS A 1 196 ? -22.375 19.719 5.488 1 86.81 196 LYS A CA 1
ATOM 1552 C C . LYS A 1 196 ? -21.859 21.109 5.137 1 86.81 196 LYS A C 1
ATOM 1554 O O . LYS A 1 196 ? -21.203 21.281 4.109 1 86.81 196 LYS A O 1
ATOM 1559 N N . ASP A 1 197 ? -22.016 22.078 6.008 1 85.19 197 ASP A N 1
ATOM 1560 C CA . ASP A 1 197 ? -21.75 23.469 5.656 1 85.19 197 ASP A CA 1
ATOM 1561 C C . ASP A 1 197 ? -20.344 23.891 6.098 1 85.19 197 ASP A C 1
ATOM 1563 O O . ASP A 1 197 ? -19.766 24.797 5.516 1 85.19 197 ASP A O 1
ATOM 1567 N N . ILE A 1 198 ? -19.797 23.188 7.035 1 82.75 198 ILE A N 1
ATOM 1568 C CA . ILE A 1 198 ? -18.531 23.656 7.578 1 82.75 198 ILE A CA 1
ATOM 1569 C C . ILE A 1 198 ? -17.469 22.578 7.43 1 82.75 198 ILE A C 1
ATOM 1571 O O . ILE A 1 198 ? -16.469 22.766 6.73 1 82.75 198 ILE A O 1
ATOM 1575 N N . GLU A 1 199 ? -17.797 21.422 7.953 1 87.44 199 GLU A N 1
ATOM 1576 C CA . GLU A 1 199 ? -16.781 20.375 8.023 1 87.44 199 GLU A CA 1
ATOM 1577 C C . GLU A 1 199 ? -16.438 19.844 6.637 1 87.44 199 GLU A C 1
ATOM 1579 O O . GLU A 1 199 ? -15.266 19.812 6.246 1 87.44 199 GLU A O 1
ATOM 1584 N N . TRP A 1 200 ? -17.484 19.562 5.945 1 89.44 200 TRP A N 1
ATOM 1585 C CA . TRP A 1 200 ? -17.266 18.891 4.676 1 89.44 200 TRP A CA 1
ATOM 1586 C C . TRP A 1 200 ? -16.516 19.781 3.695 1 89.44 200 TRP A C 1
ATOM 1588 O O . TRP A 1 200 ? -15.555 19.344 3.062 1 89.44 200 TRP A O 1
ATOM 1598 N N . PRO A 1 201 ? -16.938 21.016 3.586 1 87.69 201 PRO A N 1
ATOM 1599 C CA . PRO A 1 201 ? -16.188 21.875 2.672 1 87.69 201 PRO A CA 1
ATOM 1600 C C . PRO A 1 201 ? -14.711 21.984 3.047 1 87.69 201 PRO A C 1
ATOM 1602 O O . PRO A 1 201 ? -13.852 22.094 2.168 1 87.69 201 PRO A O 1
ATOM 1605 N N . PHE A 1 202 ? -14.453 21.922 4.289 1 86 202 PHE A N 1
ATOM 1606 C CA . PHE A 1 202 ? -13.07 22.016 4.758 1 86 202 PHE A CA 1
ATOM 1607 C C . PHE A 1 202 ? -12.328 20.703 4.508 1 86 202 PHE A C 1
ATOM 1609 O O . PHE A 1 202 ? -11.133 20.719 4.215 1 86 202 PHE A O 1
ATOM 1616 N N . LEU A 1 203 ? -13.031 19.578 4.512 1 91.19 203 LEU A N 1
ATOM 1617 C CA . LEU A 1 203 ? -12.422 18.266 4.414 1 91.19 203 LEU A CA 1
ATOM 1618 C C . LEU A 1 203 ? -12.328 17.812 2.959 1 91.19 203 LEU A C 1
ATOM 1620 O O . LEU A 1 203 ? -11.508 16.953 2.625 1 91.19 203 LEU A O 1
ATOM 1624 N N . LYS A 1 204 ? -13.164 18.344 2.143 1 91.62 204 LYS A N 1
ATOM 1625 C CA . LYS A 1 204 ? -13.445 17.828 0.81 1 91.62 204 LYS A CA 1
ATOM 1626 C C . LYS A 1 204 ? -12.164 17.703 -0.013 1 91.62 204 LYS A C 1
ATOM 1628 O O . LYS A 1 204 ? -11.891 16.641 -0.596 1 91.62 204 LYS A O 1
ATOM 1633 N N . PRO A 1 205 ? -11.281 18.688 -0.074 1 87.06 205 PRO A N 1
ATOM 1634 C CA . PRO A 1 205 ? -10.07 18.531 -0.888 1 87.06 205 PRO A CA 1
ATOM 1635 C C . PRO A 1 205 ? -9.188 17.375 -0.416 1 87.06 205 PRO A C 1
ATOM 1637 O O . PRO A 1 205 ? -8.727 16.578 -1.23 1 87.06 205 PRO A O 1
ATOM 1640 N N . GLY A 1 206 ? -9.008 17.344 0.901 1 87.25 206 GLY A N 1
ATOM 1641 C CA . GLY A 1 206 ? -8.203 16.266 1.455 1 87.25 206 GLY A CA 1
ATOM 1642 C C . GLY A 1 206 ? -8.836 14.898 1.275 1 87.25 206 GLY A C 1
ATOM 1643 O O . GLY A 1 206 ? -8.141 13.914 1.016 1 87.25 206 GLY A O 1
ATOM 1644 N N . ALA A 1 207 ? -10.164 14.891 1.392 1 93 207 ALA A N 1
ATOM 1645 C CA . ALA A 1 207 ? -10.898 13.633 1.247 1 93 207 ALA A CA 1
ATOM 1646 C C . ALA A 1 207 ? -10.82 13.117 -0.187 1 93 207 ALA A C 1
ATOM 1648 O O . ALA A 1 207 ? -10.664 11.914 -0.412 1 93 207 ALA A O 1
ATOM 1649 N N . LEU A 1 208 ? -10.914 14.023 -1.105 1 89.81 208 LEU A N 1
ATOM 1650 C CA . LEU A 1 208 ? -10.836 13.633 -2.51 1 89.81 208 LEU A CA 1
ATOM 1651 C C . LEU A 1 208 ? -9.445 13.125 -2.863 1 89.81 208 LEU A C 1
ATOM 1653 O O . LEU A 1 208 ? -9.312 12.125 -3.576 1 89.81 208 LEU A O 1
ATOM 1657 N N . GLU A 1 209 ? -8.422 13.742 -2.352 1 84.94 209 GLU A N 1
ATOM 1658 C CA . GLU A 1 209 ? -7.051 13.297 -2.592 1 84.94 209 GLU A CA 1
ATOM 1659 C C . GLU A 1 209 ? -6.801 11.922 -1.975 1 84.94 209 GLU A C 1
ATOM 1661 O O . GLU A 1 209 ? -6.211 11.047 -2.611 1 84.94 209 GLU A O 1
ATOM 1666 N N . THR A 1 210 ? -7.273 11.82 -0.767 1 89.25 210 THR A N 1
ATOM 1667 C CA . THR A 1 210 ? -7.121 10.555 -0.059 1 89.25 210 THR A CA 1
ATOM 1668 C C . THR A 1 210 ? -7.883 9.445 -0.771 1 89.25 210 THR A C 1
ATOM 1670 O O . THR A 1 210 ? -7.359 8.344 -0.955 1 89.25 210 THR A O 1
ATOM 1673 N N . GLY A 1 211 ? -9.109 9.758 -1.157 1 92.88 211 GLY A N 1
ATOM 1674 C CA . GLY A 1 211 ? -9.922 8.797 -1.885 1 92.88 211 GLY A CA 1
ATOM 1675 C C . GLY A 1 211 ? -9.297 8.352 -3.193 1 92.88 211 GLY A C 1
ATOM 1676 O O . GLY A 1 211 ? -9.383 7.176 -3.562 1 92.88 211 GLY A O 1
ATOM 1677 N N . LEU A 1 212 ? -8.688 9.273 -3.822 1 89 212 LEU A N 1
ATOM 1678 C CA . LEU A 1 212 ? -8.023 8.961 -5.082 1 89 212 LEU A CA 1
ATOM 1679 C C . LEU A 1 212 ? -6.867 7.996 -4.855 1 89 212 LEU A C 1
ATOM 1681 O O . LEU A 1 212 ? -6.684 7.047 -5.621 1 89 212 LEU A O 1
ATOM 1685 N N . ILE A 1 213 ? -6.125 8.312 -3.896 1 86.12 213 ILE A N 1
ATOM 1686 C CA . ILE A 1 213 ? -4.973 7.473 -3.584 1 86.12 213 ILE A CA 1
ATOM 1687 C C . ILE A 1 213 ? -5.441 6.047 -3.289 1 86.12 213 ILE A C 1
ATOM 1689 O O . ILE A 1 213 ? -4.891 5.086 -3.83 1 86.12 213 ILE A O 1
ATOM 1693 N N . ILE A 1 214 ? -6.516 5.938 -2.514 1 92.38 214 ILE A N 1
ATOM 1694 C CA . ILE A 1 214 ? -7.035 4.629 -2.137 1 92.38 214 ILE A CA 1
ATOM 1695 C C . ILE A 1 214 ? -7.625 3.934 -3.361 1 92.38 214 ILE A C 1
ATOM 1697 O O . ILE A 1 214 ? -7.379 2.746 -3.586 1 92.38 214 ILE A O 1
ATOM 1701 N N . PHE A 1 215 ? -8.383 4.648 -4.109 1 93.06 215 PHE A N 1
ATOM 1702 C CA . PHE A 1 215 ? -9.008 4.09 -5.301 1 93.06 215 PHE A CA 1
ATOM 1703 C C . PHE A 1 215 ? -7.953 3.52 -6.246 1 93.06 215 PHE A C 1
ATOM 1705 O O . PHE A 1 215 ? -8.086 2.387 -6.719 1 93.06 215 PHE A O 1
ATOM 1712 N N . CYS A 1 216 ? -6.961 4.309 -6.516 1 88.88 216 CYS A N 1
ATOM 1713 C CA . CYS A 1 216 ? -5.914 3.885 -7.438 1 88.88 216 CYS A CA 1
ATOM 1714 C C . CYS A 1 216 ? -5.164 2.676 -6.887 1 88.88 216 CYS A C 1
ATOM 1716 O O . CYS A 1 216 ? -4.812 1.766 -7.641 1 88.88 216 CYS A O 1
ATOM 1718 N N . PHE A 1 217 ? -4.938 2.676 -5.68 1 88.06 217 PHE A N 1
ATOM 1719 C CA . PHE A 1 217 ? -4.258 1.557 -5.035 1 88.06 217 PHE A CA 1
ATOM 1720 C C . PHE A 1 217 ? -5.059 0.27 -5.203 1 88.06 217 PHE A C 1
ATOM 1722 O O . PHE A 1 217 ? -4.504 -0.765 -5.582 1 88.06 217 PHE A O 1
ATOM 1729 N N . VAL A 1 218 ? -6.352 0.347 -4.918 1 92.19 218 VAL A N 1
ATOM 1730 C CA . VAL A 1 218 ? -7.207 -0.835 -4.957 1 92.19 218 VAL A CA 1
ATOM 1731 C C . VAL A 1 218 ? -7.461 -1.245 -6.406 1 92.19 218 VAL A C 1
ATOM 1733 O O . VAL A 1 218 ? -7.496 -2.436 -6.723 1 92.19 218 VAL A O 1
ATOM 1736 N N . PHE A 1 219 ? -7.645 -0.315 -7.234 1 91.94 219 PHE A N 1
ATOM 1737 C CA . PHE A 1 219 ? -7.902 -0.588 -8.641 1 91.94 219 PHE A CA 1
ATOM 1738 C C . PHE A 1 219 ? -6.773 -1.408 -9.25 1 91.94 219 PHE A C 1
ATOM 1740 O O . PHE A 1 219 ? -7.02 -2.318 -10.047 1 91.94 219 PHE A O 1
ATOM 1747 N N . GLY A 1 220 ? -5.594 -1.096 -8.898 1 89.44 220 GLY A N 1
ATOM 1748 C CA . GLY A 1 220 ? -4.438 -1.783 -9.453 1 89.44 220 GLY A CA 1
ATOM 1749 C C . GLY A 1 220 ? -3.918 -2.896 -8.562 1 89.44 220 GLY A C 1
ATOM 1750 O O . GLY A 1 220 ? -2.807 -3.389 -8.766 1 89.44 220 GLY A O 1
ATOM 1751 N N . ALA A 1 221 ? -4.695 -3.314 -7.641 1 89.69 221 ALA A N 1
ATOM 1752 C CA . ALA A 1 221 ? -4.234 -4.281 -6.645 1 89.69 221 ALA A CA 1
ATOM 1753 C C . ALA A 1 221 ? -4.098 -5.672 -7.258 1 89.69 221 ALA A C 1
ATOM 1755 O O . ALA A 1 221 ? -4.934 -6.09 -8.062 1 89.69 221 ALA A O 1
ATOM 1756 N N . PHE A 1 222 ? -3.043 -6.359 -6.887 1 90.88 222 PHE A N 1
ATOM 1757 C CA . PHE A 1 222 ? -2.775 -7.723 -7.324 1 90.88 222 PHE A CA 1
ATOM 1758 C C . PHE A 1 222 ? -2.748 -8.68 -6.133 1 90.88 222 PHE A C 1
ATOM 1760 O O . PHE A 1 222 ? -3.398 -9.727 -6.156 1 90.88 222 PHE A O 1
ATOM 1767 N N . GLU A 1 223 ? -2.156 -8.281 -5.031 1 89.06 223 GLU A N 1
ATOM 1768 C CA . GLU A 1 223 ? -1.824 -9.156 -3.912 1 89.06 223 GLU A CA 1
ATOM 1769 C C . GLU A 1 223 ? -3.08 -9.766 -3.297 1 89.06 223 GLU A C 1
ATOM 1771 O O . GLU A 1 223 ? -3.273 -10.984 -3.344 1 89.06 223 GLU A O 1
ATOM 1776 N N . VAL A 1 224 ? -3.988 -8.961 -2.873 1 88.56 224 VAL A N 1
ATOM 1777 C CA . VAL A 1 224 ? -5.168 -9.438 -2.156 1 88.56 224 VAL A CA 1
ATOM 1778 C C . VAL A 1 224 ? -6.09 -10.188 -3.115 1 88.56 224 VAL A C 1
ATOM 1780 O O . VAL A 1 224 ? -6.52 -11.312 -2.826 1 88.56 224 VAL A O 1
ATOM 1783 N N . PRO A 1 225 ? -6.316 -9.648 -4.285 1 90.56 225 PRO A N 1
ATOM 1784 C CA . PRO A 1 225 ? -7.16 -10.383 -5.23 1 90.56 225 PRO A CA 1
ATOM 1785 C C . PRO A 1 225 ? -6.559 -11.719 -5.648 1 90.56 225 PRO A C 1
ATOM 1787 O O . PRO A 1 225 ? -7.293 -12.688 -5.883 1 90.56 225 PRO A O 1
ATOM 1790 N N . TYR A 1 226 ? -5.273 -11.758 -5.766 1 88.44 226 TYR A N 1
ATOM 1791 C CA . TYR A 1 226 ? -4.605 -12.992 -6.152 1 88.44 226 TYR A CA 1
ATOM 1792 C C . TYR A 1 226 ? -4.711 -14.039 -5.051 1 88.44 226 TYR A C 1
ATOM 1794 O O . TYR A 1 226 ? -4.895 -15.227 -5.324 1 88.44 226 TYR A O 1
ATOM 1802 N N . LEU A 1 227 ? -4.621 -13.648 -3.848 1 84.62 227 LEU A N 1
ATOM 1803 C CA . LEU A 1 227 ? -4.574 -14.57 -2.717 1 84.62 227 LEU A CA 1
ATOM 1804 C C . LEU A 1 227 ? -5.973 -15.047 -2.338 1 84.62 227 LEU A C 1
ATOM 1806 O O . LEU A 1 227 ? -6.18 -16.219 -2.059 1 84.62 227 LEU A O 1
ATOM 1810 N N . ILE A 1 228 ? -6.879 -14.102 -2.076 1 79.75 228 ILE A N 1
ATOM 1811 C CA . ILE A 1 228 ? -8.227 -14.422 -1.62 1 79.75 228 ILE A CA 1
ATOM 1812 C C . ILE A 1 228 ? -8.992 -15.133 -2.734 1 79.75 228 ILE A C 1
ATOM 1814 O O . ILE A 1 228 ? -9.773 -16.047 -2.473 1 79.75 228 ILE A O 1
ATOM 1818 N N . GLY A 1 229 ? -8.758 -15 -3.82 1 65.12 229 GLY A N 1
ATOM 1819 C CA . GLY A 1 229 ? -9.484 -15.703 -4.863 1 65.12 229 GLY A CA 1
ATOM 1820 C C . GLY A 1 229 ? -10.75 -15 -5.289 1 65.12 229 GLY A C 1
ATOM 1821 O O . GLY A 1 229 ? -11.25 -14.117 -4.582 1 65.12 229 GLY A O 1
ATOM 1822 N N . ALA A 1 230 ? -10.969 -14.336 -6.5 1 60.41 230 ALA A N 1
ATOM 1823 C CA . ALA A 1 230 ? -12.172 -14.023 -7.266 1 60.41 230 ALA A CA 1
ATOM 1824 C C . ALA A 1 230 ? -12.07 -14.562 -8.688 1 60.41 230 ALA A C 1
ATOM 1826 O O . ALA A 1 230 ? -11.32 -14.023 -9.516 1 60.41 230 ALA A O 1
ATOM 1827 N N . SER A 1 231 ? -12.328 -15.859 -8.688 1 58.59 231 SER A N 1
ATOM 1828 C CA . SER A 1 231 ? -12.156 -16.625 -9.914 1 58.59 231 SER A CA 1
ATOM 1829 C C . SER A 1 231 ? -12.953 -16.016 -11.062 1 58.59 231 SER A C 1
ATOM 1831 O O . SER A 1 231 ? -12.531 -16.094 -12.219 1 58.59 231 SER A O 1
ATOM 1833 N N . SER A 1 232 ? -14.047 -15.578 -10.898 1 70.56 232 SER A N 1
ATOM 1834 C CA . SER A 1 232 ? -14.773 -15.086 -12.062 1 70.56 232 SER A CA 1
ATOM 1835 C C . SER A 1 232 ? -15.828 -14.062 -11.656 1 70.56 232 SER A C 1
ATOM 1837 O O . SER A 1 232 ? -16.828 -14.406 -11.023 1 70.56 232 SER A O 1
ATOM 1839 N N . PRO A 1 233 ? -15.555 -12.695 -11.93 1 85.44 233 PRO A N 1
ATOM 1840 C CA . PRO A 1 233 ? -14.391 -12.141 -12.633 1 85.44 233 PRO A CA 1
ATOM 1841 C C . PRO A 1 233 ? -13.227 -11.844 -11.688 1 85.44 233 PRO A C 1
ATOM 1843 O O . PRO A 1 233 ? -13.43 -11.695 -10.484 1 85.44 233 PRO A O 1
ATOM 1846 N N . GLU A 1 234 ? -12.07 -11.883 -12.211 1 90.94 234 GLU A N 1
ATOM 1847 C CA . GLU A 1 234 ? -10.875 -11.484 -11.477 1 90.94 234 GLU A CA 1
ATOM 1848 C C . GLU A 1 234 ? -10.578 -10 -11.672 1 90.94 234 GLU A C 1
ATOM 1850 O O . GLU A 1 234 ? -11.102 -9.367 -12.594 1 90.94 234 GLU A O 1
ATOM 1855 N N . MET A 1 235 ? -9.875 -9.492 -10.812 1 91.69 235 MET A N 1
ATOM 1856 C CA . MET A 1 235 ? -9.477 -8.094 -10.984 1 91.69 235 MET A CA 1
ATOM 1857 C C . MET A 1 235 ? -8.445 -7.961 -12.102 1 91.69 235 MET A C 1
ATOM 1859 O O . MET A 1 235 ? -7.75 -8.922 -12.43 1 91.69 235 MET A O 1
ATOM 1863 N N . GLY A 1 236 ? -8.352 -6.777 -12.68 1 90.69 236 GLY A N 1
ATOM 1864 C CA . GLY A 1 236 ? -7.555 -6.512 -13.867 1 90.69 236 GLY A CA 1
ATOM 1865 C C . GLY A 1 236 ? -6.105 -6.926 -13.719 1 90.69 236 GLY A C 1
ATOM 1866 O O . GLY A 1 236 ? -5.52 -7.5 -14.641 1 90.69 236 GLY A O 1
ATOM 1867 N N . ALA A 1 237 ? -5.484 -6.656 -12.602 1 89.56 237 ALA A N 1
ATOM 1868 C CA . ALA A 1 237 ? -4.078 -6.992 -12.383 1 89.56 237 ALA A CA 1
ATOM 1869 C C . ALA A 1 237 ? -3.865 -8.5 -12.398 1 89.56 237 ALA A C 1
ATOM 1871 O O . ALA A 1 237 ? -2.859 -8.984 -12.914 1 89.56 237 ALA A O 1
ATOM 1872 N N . VAL A 1 238 ? -4.809 -9.227 -11.828 1 90.75 238 VAL A N 1
ATOM 1873 C CA . VAL A 1 238 ? -4.715 -10.688 -11.789 1 90.75 238 VAL A CA 1
ATOM 1874 C C . VAL A 1 238 ? -4.863 -11.25 -13.203 1 90.75 238 VAL A C 1
ATOM 1876 O O . VAL A 1 238 ? -4.145 -12.172 -13.586 1 90.75 238 VAL A O 1
ATOM 1879 N N . LEU A 1 239 ? -5.793 -10.672 -13.969 1 89.5 239 LEU A N 1
ATOM 1880 C CA . LEU A 1 239 ? -5.969 -11.094 -15.359 1 89.5 239 LEU A CA 1
ATOM 1881 C C . LEU A 1 239 ? -4.691 -10.867 -16.156 1 89.5 239 LEU A C 1
ATOM 1883 O O . LEU A 1 239 ? -4.258 -11.75 -16.906 1 89.5 239 LEU A O 1
ATOM 1887 N N . ALA A 1 240 ? -4.113 -9.703 -16.047 1 86.81 240 ALA A N 1
ATOM 1888 C CA . ALA A 1 240 ? -2.877 -9.383 -16.75 1 86.81 240 ALA A CA 1
ATOM 1889 C C . ALA A 1 240 ? -1.762 -10.359 -16.375 1 86.81 240 ALA A C 1
ATOM 1891 O O . ALA A 1 240 ? -0.98 -10.773 -17.234 1 86.81 240 ALA A O 1
ATOM 1892 N N . TYR A 1 241 ? -1.667 -10.648 -15.102 1 87.25 241 TYR A N 1
ATOM 1893 C CA . TYR A 1 241 ? -0.678 -11.617 -14.633 1 87.25 241 TYR A CA 1
ATOM 1894 C C . TYR A 1 241 ? -0.882 -12.969 -15.297 1 87.25 241 TYR A C 1
ATOM 1896 O O . TYR A 1 241 ? 0.077 -13.594 -15.766 1 87.25 241 TYR A O 1
ATOM 1904 N N . GLU A 1 242 ? -2.113 -13.461 -15.289 1 86.81 242 GLU A N 1
ATOM 1905 C CA . GLU A 1 242 ? -2.438 -14.75 -15.898 1 86.81 242 GLU A CA 1
ATOM 1906 C C . GLU A 1 242 ? -2.029 -14.781 -17.359 1 86.81 242 GLU A C 1
ATOM 1908 O O . GLU A 1 242 ? -1.48 -15.781 -17.844 1 86.81 242 GLU A O 1
ATOM 1913 N N . TRP A 1 243 ? -2.369 -13.711 -18.031 1 84.94 243 TRP A N 1
ATOM 1914 C CA . TRP A 1 243 ? -2.045 -13.641 -19.453 1 84.94 243 TRP A CA 1
ATOM 1915 C C . TRP A 1 243 ? -0.536 -13.578 -19.656 1 84.94 243 TRP A C 1
ATOM 1917 O O . TRP A 1 243 ? -0.009 -14.18 -20.594 1 84.94 243 TRP A O 1
ATOM 1927 N N . PHE A 1 244 ? 0.138 -12.852 -18.828 1 80.12 244 PHE A N 1
ATOM 1928 C CA . PHE A 1 244 ? 1.576 -12.656 -18.984 1 80.12 244 PHE A CA 1
ATOM 1929 C C . PHE A 1 244 ? 2.328 -13.945 -18.656 1 80.12 244 PHE A C 1
ATOM 1931 O O . PHE A 1 244 ? 3.305 -14.281 -19.344 1 80.12 244 PHE A O 1
ATOM 1938 N N . TYR A 1 245 ? 1.91 -14.711 -17.672 1 78 245 TYR A N 1
ATOM 1939 C CA . TYR A 1 245 ? 2.674 -15.867 -17.203 1 78 245 TYR A CA 1
ATOM 1940 C C . TYR A 1 245 ? 2.004 -17.172 -17.625 1 78 245 TYR A C 1
ATOM 1942 O O . TYR A 1 245 ? 2.369 -18.25 -17.156 1 78 245 TYR A O 1
ATOM 1950 N N . SER A 1 246 ? 0.931 -17.188 -18.391 1 72.44 246 SER A N 1
ATOM 1951 C CA . SER A 1 246 ? 0.216 -18.391 -18.844 1 72.44 246 SER A CA 1
ATOM 1952 C C . SER A 1 246 ? 1.116 -19.281 -19.672 1 72.44 246 SER A C 1
ATOM 1954 O O . SER A 1 246 ? 0.759 -20.438 -19.969 1 72.44 246 SER A O 1
ATOM 1956 N N . GLY A 1 247 ? 2.346 -18.984 -19.75 1 66.25 247 GLY A N 1
ATOM 1957 C CA . GLY A 1 247 ? 3.203 -19.797 -20.594 1 66.25 247 GLY A CA 1
ATOM 1958 C C . GLY A 1 247 ? 2.979 -19.562 -22.062 1 66.25 247 GLY A C 1
ATOM 1959 O O . GLY A 1 247 ? 3.818 -19.938 -22.891 1 66.25 247 GLY A O 1
ATOM 1960 N N . ASP A 1 248 ? 1.774 -19.156 -22.422 1 69.12 248 ASP A N 1
ATOM 1961 C CA . ASP A 1 248 ? 1.494 -18.797 -23.812 1 69.12 248 ASP A CA 1
ATOM 1962 C C . ASP A 1 248 ? 2.035 -17.422 -24.156 1 69.12 248 ASP A C 1
ATOM 1964 O O . ASP A 1 248 ? 1.406 -16.406 -23.844 1 69.12 248 ASP A O 1
ATOM 1968 N N . TRP A 1 249 ? 3.162 -17.422 -24.75 1 67.75 249 TRP A N 1
ATOM 1969 C CA . TRP A 1 249 ? 3.867 -16.188 -25.094 1 67.75 249 TRP A CA 1
ATOM 1970 C C . TRP A 1 249 ? 3.018 -15.312 -26 1 67.75 249 TRP A C 1
ATOM 1972 O O . TRP A 1 249 ? 3.205 -14.094 -26.047 1 67.75 249 TRP A O 1
ATOM 1982 N N . SER A 1 250 ? 2.055 -16.047 -26.688 1 71.38 250 SER A N 1
ATOM 1983 C CA . SER A 1 250 ? 1.223 -15.305 -27.625 1 71.38 250 SER A CA 1
ATOM 1984 C C . SER A 1 250 ? 0.323 -14.305 -26.906 1 71.38 250 SER A C 1
ATOM 1986 O O . SER A 1 250 ? -0.174 -13.352 -27.5 1 71.38 250 SER A O 1
ATOM 1988 N N . ARG A 1 251 ? 0.252 -14.484 -25.594 1 78.69 251 ARG A N 1
ATOM 1989 C CA . ARG A 1 251 ? -0.667 -13.633 -24.859 1 78.69 251 ARG A CA 1
ATOM 1990 C C . ARG A 1 251 ? 0.08 -12.492 -24.172 1 78.69 251 ARG A C 1
ATOM 1992 O O . ARG A 1 251 ? -0.535 -11.625 -23.531 1 78.69 251 ARG A O 1
ATOM 1999 N N . ARG A 1 252 ? 1.321 -12.43 -24.391 1 78.75 252 ARG A N 1
ATOM 2000 C CA . ARG A 1 252 ? 2.137 -11.438 -23.688 1 78.75 252 ARG A CA 1
ATOM 2001 C C . ARG A 1 252 ? 1.788 -10.023 -24.156 1 78.75 252 ARG A C 1
ATOM 2003 O O . ARG A 1 252 ? 1.628 -9.125 -23.328 1 78.75 252 ARG A O 1
ATOM 2010 N N . PRO A 1 253 ? 1.546 -9.875 -25.5 1 79.12 253 PRO A N 1
ATOM 2011 C CA . PRO A 1 253 ? 1.15 -8.523 -25.922 1 79.12 253 PRO A CA 1
ATOM 2012 C C . PRO A 1 253 ? -0.2 -8.102 -25.344 1 79.12 253 PRO A C 1
ATOM 2014 O O . PRO A 1 253 ? -0.394 -6.93 -25.016 1 79.12 253 PRO A O 1
ATOM 2017 N N . GLU A 1 254 ? -1.081 -9.062 -25.219 1 83.38 254 GLU A N 1
ATOM 2018 C CA . GLU A 1 254 ? -2.381 -8.766 -24.625 1 83.38 254 GLU A CA 1
ATOM 2019 C C . GLU A 1 254 ? -2.244 -8.375 -23.156 1 83.38 254 GLU A C 1
ATOM 2021 O O . GLU A 1 254 ? -2.938 -7.473 -22.672 1 83.38 254 GLU A O 1
ATOM 2026 N N . ALA A 1 255 ? -1.356 -9.047 -22.5 1 85.12 255 ALA A N 1
ATOM 2027 C CA . ALA A 1 255 ? -1.094 -8.727 -21.094 1 85.12 255 ALA A CA 1
ATOM 2028 C C . ALA A 1 255 ? -0.544 -7.312 -20.938 1 85.12 255 ALA A C 1
ATOM 2030 O O . ALA A 1 255 ? -0.998 -6.551 -20.078 1 85.12 255 ALA A O 1
ATOM 2031 N N . LEU A 1 256 ? 0.356 -6.996 -21.812 1 83.81 256 LEU A N 1
ATOM 2032 C CA . LEU A 1 256 ? 0.975 -5.676 -21.75 1 83.81 256 LEU A CA 1
ATOM 2033 C C . LEU A 1 256 ? -0.028 -4.59 -22.141 1 83.81 256 LEU A C 1
ATOM 2035 O O . LEU A 1 256 ? -0.028 -3.504 -21.547 1 83.81 256 LEU A O 1
ATOM 2039 N N . ALA A 1 257 ? -0.826 -4.898 -23.062 1 85.88 257 ALA A N 1
ATOM 2040 C CA . ALA A 1 257 ? -1.876 -3.963 -23.453 1 85.88 257 ALA A CA 1
ATOM 2041 C C . ALA A 1 257 ? -2.865 -3.736 -22.312 1 85.88 257 ALA A C 1
ATOM 2043 O O . ALA A 1 257 ? -3.283 -2.604 -22.062 1 85.88 257 ALA A O 1
ATOM 2044 N N . ALA A 1 258 ? -3.238 -4.805 -21.719 1 87.12 258 ALA A N 1
ATOM 2045 C CA . ALA A 1 258 ? -4.141 -4.699 -20.562 1 87.12 258 ALA A CA 1
ATOM 2046 C C . ALA A 1 258 ? -3.535 -3.828 -19.469 1 87.12 258 ALA A C 1
ATOM 2048 O O . ALA A 1 258 ? -4.211 -2.961 -18.922 1 87.12 258 ALA A O 1
ATOM 2049 N N . MET A 1 259 ? -2.287 -4.047 -19.234 1 85.56 259 MET A N 1
ATOM 2050 C CA . MET A 1 259 ? -1.593 -3.26 -18.219 1 85.56 259 MET A CA 1
ATOM 2051 C C . MET A 1 259 ? -1.548 -1.786 -18.609 1 85.56 259 MET A C 1
ATOM 2053 O O . MET A 1 259 ? -1.695 -0.907 -17.766 1 85.56 259 MET A O 1
ATOM 2057 N N . THR A 1 260 ? -1.324 -1.56 -19.812 1 83.94 260 THR A N 1
ATOM 2058 C CA . THR A 1 260 ? -1.267 -0.194 -20.328 1 83.94 260 THR A CA 1
ATOM 2059 C C . THR A 1 260 ? -2.611 0.505 -20.156 1 83.94 260 THR A C 1
ATOM 2061 O O . THR A 1 260 ? -2.672 1.629 -19.641 1 83.94 260 THR A O 1
ATOM 2064 N N . LEU A 1 261 ? -3.619 -0.165 -20.484 1 86.25 261 LEU A N 1
ATOM 2065 C CA . LEU A 1 261 ? -4.949 0.43 -20.406 1 86.25 261 LEU A CA 1
ATOM 2066 C C . LEU A 1 261 ? -5.371 0.653 -18.969 1 86.25 261 LEU A C 1
ATOM 2068 O O . LEU A 1 261 ? -5.926 1.702 -18.625 1 86.25 261 LEU A O 1
ATOM 2072 N N . LEU A 1 262 ? -5.105 -0.323 -18.172 1 86.12 262 LEU A N 1
ATOM 2073 C CA . LEU A 1 262 ? -5.469 -0.207 -16.766 1 86.12 262 LEU A CA 1
ATOM 2074 C C . LEU A 1 262 ? -4.691 0.92 -16.094 1 86.12 262 LEU A C 1
ATOM 2076 O O . LEU A 1 262 ? -5.27 1.727 -15.359 1 86.12 262 LEU A O 1
ATOM 2080 N N . THR A 1 263 ? -3.434 0.955 -16.328 1 86.5 263 THR A N 1
ATOM 2081 C CA . THR A 1 263 ? -2.6 2.002 -15.758 1 86.5 263 THR A CA 1
ATOM 2082 C C . THR A 1 263 ? -2.982 3.369 -16.312 1 86.5 263 THR A C 1
ATOM 2084 O O . THR A 1 263 ? -3.037 4.355 -15.578 1 86.5 263 THR A O 1
ATOM 2087 N N . GLY A 1 264 ? -3.205 3.408 -17.578 1 84.12 264 GLY A N 1
ATOM 2088 C CA . GLY A 1 264 ? -3.66 4.645 -18.188 1 84.12 264 GLY A CA 1
ATOM 2089 C C . GLY A 1 264 ? -4.953 5.168 -17.594 1 84.12 264 GLY A C 1
ATOM 2090 O O . GLY A 1 264 ? -5.098 6.371 -17.375 1 84.12 264 GLY A O 1
ATOM 2091 N N . ALA A 1 265 ? -5.855 4.262 -17.359 1 84.31 265 ALA A N 1
ATOM 2092 C CA . ALA A 1 265 ? -7.129 4.645 -16.75 1 84.31 265 ALA A CA 1
ATOM 2093 C C . ALA A 1 265 ? -6.914 5.234 -15.359 1 84.31 265 ALA A C 1
ATOM 2095 O O . ALA A 1 265 ? -7.512 6.254 -15.008 1 84.31 265 ALA A O 1
ATOM 2096 N N . VAL A 1 266 ? -6.055 4.602 -14.641 1 85.06 266 VAL A N 1
ATOM 2097 C CA . VAL A 1 266 ? -5.758 5.043 -13.281 1 85.06 266 VAL A CA 1
ATOM 2098 C C . VAL A 1 266 ? -5.113 6.43 -13.32 1 85.06 266 VAL A C 1
ATOM 2100 O O . VAL A 1 266 ? -5.52 7.328 -12.586 1 85.06 266 VAL A O 1
ATOM 2103 N N . LEU A 1 267 ? -4.176 6.625 -14.18 1 82.88 267 LEU A N 1
ATOM 2104 C CA . LEU A 1 267 ? -3.453 7.891 -14.258 1 82.88 267 LEU A CA 1
ATOM 2105 C C . LEU A 1 267 ? -4.359 9.008 -14.766 1 82.88 267 LEU A C 1
ATOM 2107 O O . LEU A 1 267 ? -4.254 10.148 -14.32 1 82.88 267 LEU A O 1
ATOM 2111 N N . THR A 1 268 ? -5.188 8.672 -15.688 1 82.38 268 THR A N 1
ATOM 2112 C CA . THR A 1 268 ? -6.125 9.664 -16.203 1 82.38 268 THR A CA 1
ATOM 2113 C C . THR A 1 268 ? -7.113 10.086 -15.109 1 82.38 268 THR A C 1
ATOM 2115 O O . THR A 1 268 ? -7.363 11.281 -14.922 1 82.38 268 THR A O 1
ATOM 2118 N N . ALA A 1 269 ? -7.629 9.148 -14.422 1 80.56 269 ALA A N 1
ATOM 2119 C CA . ALA A 1 269 ? -8.539 9.453 -13.32 1 80.56 269 ALA A CA 1
ATOM 2120 C C . ALA A 1 269 ? -7.84 10.289 -12.25 1 80.56 269 ALA A C 1
ATOM 2122 O O . ALA A 1 269 ? -8.414 11.25 -11.734 1 80.56 269 ALA A O 1
ATOM 2123 N N . ALA A 1 270 ? -6.652 9.875 -11.984 1 81.44 270 ALA A N 1
ATOM 2124 C CA . ALA A 1 270 ? -5.867 10.617 -11.008 1 81.44 270 ALA A CA 1
ATOM 2125 C C . ALA A 1 270 ? -5.648 12.055 -11.461 1 81.44 270 ALA A C 1
ATOM 2127 O O . ALA A 1 270 ? -5.773 12.992 -10.664 1 81.44 270 ALA A O 1
ATOM 2128 N N . GLY A 1 271 ? -5.32 12.242 -12.727 1 80.5 271 GLY A N 1
ATOM 2129 C CA . GLY A 1 271 ? -5.148 13.586 -13.273 1 80.5 271 GLY A CA 1
ATOM 2130 C C . GLY A 1 271 ? -6.402 14.43 -13.172 1 80.5 271 GLY A C 1
ATOM 2131 O O . GLY A 1 271 ? -6.332 15.609 -12.805 1 80.5 271 GLY A O 1
ATOM 2132 N N . PHE A 1 272 ? -7.477 13.844 -13.43 1 81.25 272 PHE A N 1
ATOM 2133 C CA . PHE A 1 272 ? -8.742 14.562 -13.383 1 81.25 272 PHE A CA 1
ATOM 2134 C C . PHE A 1 272 ? -9.086 14.953 -11.953 1 81.25 272 PHE A C 1
ATOM 2136 O O . PHE A 1 272 ? -9.516 16.078 -11.695 1 81.25 272 PHE A O 1
ATOM 2143 N N . ILE A 1 273 ? -8.945 14.078 -11.047 1 79.56 273 ILE A N 1
ATOM 2144 C CA . ILE A 1 273 ? -9.289 14.352 -9.656 1 79.56 273 ILE A CA 1
ATOM 2145 C C . ILE A 1 273 ? -8.359 15.422 -9.086 1 79.56 273 ILE A C 1
ATOM 2147 O O . ILE A 1 273 ? -8.805 16.328 -8.391 1 79.56 273 ILE A O 1
ATOM 2151 N N . LEU A 1 274 ? -7.152 15.297 -9.438 1 77.38 274 LEU A N 1
ATOM 2152 C CA . LEU A 1 274 ? -6.199 16.297 -8.945 1 77.38 274 LEU A CA 1
ATOM 2153 C C . LEU A 1 274 ? -6.496 17.672 -9.531 1 77.38 274 LEU A C 1
ATOM 2155 O O . LEU A 1 274 ? -6.359 18.688 -8.852 1 77.38 274 LEU A O 1
ATOM 2159 N N . TRP A 1 275 ? -6.871 17.609 -10.805 1 77.75 275 TRP A N 1
ATOM 2160 C CA . TRP A 1 275 ? -7.293 18.859 -11.438 1 77.75 275 TRP A CA 1
ATOM 2161 C C . TRP A 1 275 ? -8.508 19.453 -10.734 1 77.75 275 TRP A C 1
ATOM 2163 O O . TRP A 1 275 ? -8.562 20.656 -10.461 1 77.75 275 TRP A O 1
ATOM 2173 N N . TYR A 1 276 ? -9.406 18.641 -10.414 1 80.31 276 TYR A N 1
ATOM 2174 C CA . TYR A 1 276 ? -10.617 19.062 -9.727 1 80.31 276 TYR A CA 1
ATOM 2175 C C . TYR A 1 276 ? -10.297 19.578 -8.328 1 80.31 276 TYR A C 1
ATOM 2177 O O . TYR A 1 276 ? -10.859 20.594 -7.891 1 80.31 276 TYR A O 1
ATOM 2185 N N . VAL A 1 277 ? -9.523 18.906 -7.652 1 78.31 277 VAL A N 1
ATOM 2186 C CA . VAL A 1 277 ? -9.125 19.297 -6.309 1 78.31 277 VAL A CA 1
ATOM 2187 C C . VAL A 1 277 ? -8.438 20.672 -6.355 1 78.31 277 VAL A C 1
ATOM 2189 O O . VAL A 1 277 ? -8.641 21.5 -5.473 1 78.31 277 VAL A O 1
ATOM 2192 N N . ARG A 1 278 ? -7.734 20.906 -7.324 1 76.31 278 ARG A N 1
ATOM 2193 C CA . ARG A 1 278 ? -7.086 22.203 -7.512 1 76.31 278 ARG A CA 1
ATOM 2194 C C . ARG A 1 278 ? -8.117 23.312 -7.664 1 76.31 278 ARG A C 1
ATOM 2196 O O . ARG A 1 278 ? -7.961 24.406 -7.102 1 76.31 278 ARG A O 1
ATOM 2203 N N . LYS A 1 279 ? -8.992 23.047 -8.414 1 77.94 279 LYS A N 1
ATOM 2204 C CA . LYS A 1 279 ? -10.047 24.031 -8.625 1 77.94 279 LYS A CA 1
ATOM 2205 C C . LYS A 1 279 ? -10.805 24.312 -7.328 1 77.94 279 LYS A C 1
ATOM 2207 O O . LYS A 1 279 ? -11.148 25.453 -7.043 1 77.94 279 LYS A O 1
ATOM 2212 N N . LEU A 1 280 ? -10.977 23.297 -6.574 1 76.56 280 LEU A N 1
ATOM 2213 C CA . LEU A 1 280 ? -11.68 23.422 -5.301 1 76.56 280 LEU A CA 1
ATOM 2214 C C . LEU A 1 280 ? -10.859 24.25 -4.316 1 76.56 280 LEU A C 1
ATOM 2216 O O . LEU A 1 280 ? -11.406 25.094 -3.605 1 76.56 280 LEU A O 1
ATOM 2220 N N . ARG A 1 281 ? -9.602 23.953 -4.23 1 73.81 281 ARG A N 1
ATOM 2221 C CA . ARG A 1 281 ? -8.727 24.672 -3.301 1 73.81 281 ARG A CA 1
ATOM 2222 C C . ARG A 1 281 ? -8.609 26.141 -3.682 1 73.81 281 ARG A C 1
ATOM 2224 O O . ARG A 1 281 ? -8.5 27 -2.809 1 73.81 281 ARG A O 1
ATOM 2231 N N . SER A 1 282 ? -8.484 26.391 -4.926 1 72.12 282 SER A N 1
ATOM 2232 C CA . SER A 1 282 ? -8.438 27.781 -5.375 1 72.12 282 SER A CA 1
ATOM 2233 C C . SER A 1 282 ? -9.703 28.547 -4.965 1 72.12 282 SER A C 1
ATOM 2235 O O . SER A 1 282 ? -9.648 29.734 -4.684 1 72.12 282 SER A O 1
ATOM 2237 N N . ARG A 1 283 ? -10.719 27.812 -4.887 1 66.38 283 ARG A N 1
ATOM 2238 C CA . ARG A 1 283 ? -11.969 28.453 -4.484 1 66.38 283 ARG A CA 1
ATOM 2239 C C . ARG A 1 283 ? -12 28.688 -2.979 1 66.38 283 ARG A C 1
ATOM 2241 O O . ARG A 1 283 ? -12.578 29.672 -2.52 1 66.38 283 ARG A O 1
ATOM 2248 N N . LEU A 1 284 ? -11.43 27.734 -2.291 1 62.31 284 LEU A N 1
ATOM 2249 C CA . LEU A 1 284 ? -11.398 27.875 -0.838 1 62.31 284 LEU A CA 1
ATOM 2250 C C . LEU A 1 284 ? -10.359 28.891 -0.404 1 62.31 284 LEU A C 1
ATOM 2252 O O . LEU A 1 284 ? -10.539 29.594 0.6 1 62.31 284 LEU A O 1
ATOM 2256 N N . GLY A 1 285 ? -9.109 28.828 -0.948 1 56.31 285 GLY A N 1
ATOM 2257 C CA . GLY A 1 285 ? -8.07 29.797 -0.667 1 56.31 285 GLY A CA 1
ATOM 2258 C C . GLY A 1 285 ? -8.367 31.172 -1.242 1 56.31 285 GLY A C 1
ATOM 2259 O O . GLY A 1 285 ? -7.793 32.188 -0.803 1 56.31 285 GLY A O 1
ATOM 2260 N N . GLY A 1 286 ? -8.875 31.359 -2.451 1 48.16 286 GLY A N 1
ATOM 2261 C CA . GLY A 1 286 ? -9.203 32.656 -3.025 1 48.16 286 GLY A CA 1
ATOM 2262 C C . GLY A 1 286 ? -10.18 33.438 -2.186 1 48.16 286 GLY A C 1
ATOM 2263 O O . GLY A 1 286 ? -10.484 34.594 -2.498 1 48.16 286 GLY A O 1
ATOM 2264 N N . GLY A 1 287 ? -10.93 32.938 -1.429 1 36.91 287 GLY A N 1
ATOM 2265 C CA . GLY A 1 287 ? -11.695 33.906 -0.641 1 36.91 287 GLY A CA 1
ATOM 2266 C C . GLY A 1 287 ? -10.859 34.625 0.403 1 36.91 287 GLY A C 1
ATOM 2267 O O . GLY A 1 287 ? -11.391 35.344 1.244 1 36.91 287 GLY A O 1
ATOM 2268 N N . LYS A 1 288 ? -9.633 34.281 0.695 1 37.69 288 LYS A N 1
ATOM 2269 C CA . LYS A 1 288 ? -8.859 35.25 1.446 1 37.69 288 LYS A CA 1
ATOM 2270 C C . LYS A 1 288 ? -8.156 36.25 0.508 1 37.69 288 LYS A C 1
ATOM 2272 O O . LYS A 1 288 ? -7.719 35.875 -0.581 1 37.69 288 LYS A O 1
ATOM 2277 N N . MET B 1 1 ? -18.578 19.297 35.2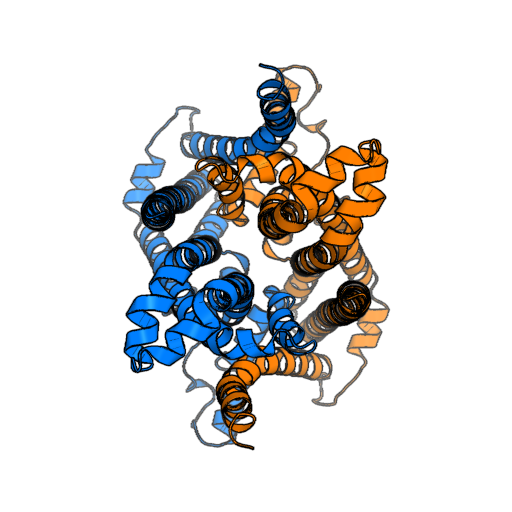5 1 27.66 1 MET B N 1
ATOM 2278 C CA . MET B 1 1 ? -19.062 17.906 35.25 1 27.66 1 MET B CA 1
ATOM 2279 C C . MET B 1 1 ? -19.422 17.484 33.812 1 27.66 1 MET B C 1
ATOM 2281 O O . MET B 1 1 ? -19.484 16.297 33.531 1 27.66 1 MET B O 1
ATOM 2285 N N . LYS B 1 2 ? -20.141 18.438 33.062 1 34.56 2 LYS B N 1
ATOM 2286 C CA . LYS B 1 2 ? -20.875 18.219 31.812 1 34.56 2 LYS B CA 1
ATOM 2287 C C . LYS B 1 2 ? -19.922 18.109 30.625 1 34.56 2 LYS B C 1
ATOM 2289 O O . LYS B 1 2 ? -20.359 17.812 29.516 1 34.56 2 LYS B O 1
ATOM 2294 N N . LEU B 1 3 ? -18.859 18.781 30.609 1 35.34 3 LEU B N 1
ATOM 2295 C CA . LEU B 1 3 ? -17.859 18.844 29.562 1 35.34 3 LEU B CA 1
ATOM 2296 C C . LEU B 1 3 ? -17.156 17.484 29.406 1 35.34 3 LEU B C 1
ATOM 2298 O O . LEU B 1 3 ? -16.406 17.281 28.438 1 35.34 3 LEU B O 1
ATOM 2302 N N . PHE B 1 4 ? -17 16.781 30.484 1 39.31 4 PHE B N 1
ATOM 2303 C CA . PHE B 1 4 ? -16.469 15.422 30.594 1 39.31 4 PHE B CA 1
ATOM 2304 C C . PHE B 1 4 ? -17.281 14.445 29.75 1 39.31 4 PHE B C 1
ATOM 2306 O O . PHE B 1 4 ? -16.844 13.328 29.484 1 39.31 4 PHE B O 1
ATOM 2313 N N . SER B 1 5 ? -18.609 14.523 29.609 1 44.47 5 SER B N 1
ATOM 2314 C CA . SER B 1 5 ? -19.656 13.633 29.109 1 44.47 5 SER B CA 1
ATOM 2315 C C . SER B 1 5 ? -19.594 13.508 27.594 1 44.47 5 SER B C 1
ATOM 2317 O O . SER B 1 5 ? -19.906 12.445 27.047 1 44.47 5 SER B O 1
ATOM 2319 N N . ARG B 1 6 ? -19.391 14.508 26.875 1 47.41 6 ARG B N 1
ATOM 2320 C CA . ARG B 1 6 ? -19.391 14.5 25.422 1 47.41 6 ARG B CA 1
ATOM 2321 C C . ARG B 1 6 ? -18.156 13.797 24.875 1 47.41 6 ARG B C 1
ATOM 2323 O O . ARG B 1 6 ? -18.188 13.211 23.797 1 47.41 6 ARG B O 1
ATOM 2330 N N . LYS B 1 7 ? -17.094 13.992 25.562 1 51 7 LYS B N 1
ATOM 2331 C CA . LYS B 1 7 ? -15.82 13.367 25.234 1 51 7 LYS B CA 1
ATOM 2332 C C . LYS B 1 7 ? -15.914 11.844 25.344 1 51 7 LYS B C 1
ATOM 2334 O O . LYS B 1 7 ? -15.383 11.133 24.484 1 51 7 LYS B O 1
ATOM 2339 N N . LYS B 1 8 ? -16.484 11.422 26.438 1 51.31 8 LYS B N 1
ATOM 2340 C CA . LYS B 1 8 ? -16.625 9.984 26.672 1 51.31 8 LYS B CA 1
ATOM 2341 C C . LYS B 1 8 ? -17.578 9.359 25.656 1 51.31 8 LYS B C 1
ATOM 2343 O O . LYS B 1 8 ? -17.391 8.211 25.25 1 51.31 8 LYS B O 1
ATOM 2348 N N . ALA B 1 9 ? -18.547 10.055 25.344 1 51.28 9 ALA B N 1
ATOM 2349 C CA . ALA B 1 9 ? -19.547 9.547 24.422 1 51.28 9 ALA B CA 1
ATOM 2350 C C . ALA B 1 9 ? -18.969 9.336 23.031 1 51.28 9 ALA B C 1
ATOM 2352 O O . ALA B 1 9 ? -19.344 8.391 22.328 1 51.28 9 ALA B O 1
ATOM 2353 N N . GLY B 1 10 ? -18.078 10.188 22.609 1 53.56 10 GLY B N 1
ATOM 2354 C CA . GLY B 1 10 ? -17.438 10.055 21.312 1 53.56 10 GLY B CA 1
ATOM 2355 C C . GLY B 1 10 ? -16.578 8.812 21.203 1 53.56 10 GLY B C 1
ATOM 2356 O O . GLY B 1 10 ? -16.609 8.125 20.172 1 53.56 10 GLY B O 1
ATOM 2357 N N . ILE B 1 11 ? -15.953 8.531 22.344 1 57.09 11 ILE B N 1
ATOM 2358 C CA . ILE B 1 11 ? -15.109 7.34 22.375 1 57.09 11 ILE B CA 1
ATOM 2359 C C . ILE B 1 11 ? -15.977 6.086 22.359 1 57.09 11 ILE B C 1
ATOM 2361 O O . ILE B 1 11 ? -15.617 5.074 21.75 1 57.09 11 ILE B O 1
ATOM 2365 N N . LEU B 1 12 ? -17.109 6.168 23.062 1 58.53 12 LEU B N 1
ATOM 2366 C CA . LEU B 1 12 ? -17.953 4.984 23.109 1 58.53 12 LEU B CA 1
ATOM 2367 C C . LEU B 1 12 ? -18.484 4.637 21.719 1 58.53 12 LEU B C 1
ATOM 2369 O O . LEU B 1 12 ? -18.594 3.459 21.359 1 58.53 12 LEU B O 1
ATOM 2373 N N . TRP B 1 13 ? -18.75 5.699 20.953 1 58.97 13 TRP B N 1
ATOM 2374 C CA . TRP B 1 13 ? -19.266 5.438 19.625 1 58.97 13 TRP B CA 1
ATOM 2375 C C . TRP B 1 13 ? -18.172 4.93 18.703 1 58.97 13 TRP B C 1
ATOM 2377 O O . TRP B 1 13 ? -18.438 4.215 17.734 1 58.97 13 TRP B O 1
ATOM 2387 N N . LEU B 1 14 ? -17 5.219 19.141 1 65.06 14 LEU B N 1
ATOM 2388 C CA . LEU B 1 14 ? -15.883 4.809 18.297 1 65.06 14 LEU B CA 1
ATOM 2389 C C . LEU B 1 14 ? -15.414 3.404 18.672 1 65.06 14 LEU B C 1
ATOM 2391 O O . LEU B 1 14 ? -14.719 2.754 17.891 1 65.06 14 LEU B O 1
ATOM 2395 N N . PHE B 1 15 ? -15.953 2.949 19.75 1 65.31 15 PHE B N 1
ATOM 2396 C CA . PHE B 1 15 ? -15.492 1.67 20.266 1 65.31 15 PHE B CA 1
ATOM 2397 C C . PHE B 1 15 ? -15.781 0.542 19.297 1 65.31 15 PHE B C 1
ATOM 2399 O O . PHE B 1 15 ? -14.914 -0.281 19 1 65.31 15 PHE B O 1
ATOM 2406 N N . PRO B 1 16 ? -16.953 0.54 18.719 1 62.44 16 PRO B N 1
ATOM 2407 C CA . PRO B 1 16 ? -17.219 -0.566 17.797 1 62.44 16 PRO B CA 1
ATOM 2408 C C . PRO B 1 16 ? -16.297 -0.548 16.578 1 62.44 16 PRO B C 1
ATOM 2410 O O . PRO B 1 16 ? -15.867 -1.604 16.109 1 62.44 16 PRO B O 1
ATOM 2413 N N . VAL B 1 17 ? -16.062 0.649 16.234 1 65.38 17 VAL B N 1
ATOM 2414 C CA . VAL B 1 17 ? -15.227 0.763 15.039 1 65.38 17 VAL B CA 1
ATOM 2415 C C . VAL B 1 17 ? -13.789 0.385 15.367 1 65.38 17 VAL B C 1
ATOM 2417 O O . VAL B 1 17 ? -13.133 -0.33 14.602 1 65.38 17 VAL B O 1
ATOM 2420 N N . LEU B 1 18 ? -13.414 0.771 16.531 1 69.25 18 LEU B N 1
ATOM 2421 C CA . LEU B 1 18 ? -12.055 0.445 16.953 1 69.25 18 LEU B CA 1
ATOM 2422 C C . LEU B 1 18 ? -11.914 -1.051 17.219 1 69.25 18 LEU B C 1
ATOM 2424 O O . LEU B 1 18 ? -10.875 -1.643 16.891 1 69.25 18 LEU B O 1
ATOM 2428 N N . LEU B 1 19 ? -12.977 -1.541 17.672 1 67 19 LEU B N 1
ATOM 2429 C CA . LEU B 1 19 ? -12.984 -2.98 17.922 1 67 19 LEU B CA 1
ATOM 2430 C C . LEU B 1 19 ? -12.891 -3.752 16.609 1 67 19 LEU B C 1
ATOM 2432 O O . LEU B 1 19 ? -12.195 -4.77 16.531 1 67 19 LEU B O 1
ATOM 2436 N N . LEU B 1 20 ? -13.555 -3.197 15.672 1 68.75 20 LEU B N 1
ATOM 2437 C CA . LEU B 1 20 ? -13.516 -3.873 14.383 1 68.75 20 LEU B CA 1
ATOM 2438 C C . LEU B 1 20 ? -12.141 -3.746 13.742 1 68.75 20 LEU B C 1
ATOM 2440 O O . LEU B 1 20 ? -11.617 -4.719 13.195 1 68.75 20 LEU B O 1
ATOM 2444 N N . LEU B 1 21 ? -11.578 -2.6 13.914 1 72.56 21 LEU B N 1
ATOM 2445 C CA . LEU B 1 21 ? -10.289 -2.354 13.273 1 72.56 21 LEU B CA 1
ATOM 2446 C C . LEU B 1 21 ? -9.18 -3.129 13.977 1 72.56 21 LEU B C 1
ATOM 2448 O O . LEU B 1 21 ? -8.422 -3.852 13.328 1 72.56 21 LEU B O 1
ATOM 2452 N N . VAL B 1 22 ? -9.156 -3.066 15.305 1 74.25 22 VAL B N 1
ATOM 2453 C CA . VAL B 1 22 ? -8.078 -3.668 16.078 1 74.25 22 VAL B CA 1
ATOM 2454 C C . VAL B 1 22 ? -8.43 -5.117 16.422 1 74.25 22 VAL B C 1
ATOM 2456 O O . VAL B 1 22 ? -7.562 -5.992 16.391 1 74.25 22 VAL B O 1
ATOM 2459 N N . GLY B 1 23 ? -9.68 -5.289 16.656 1 73.5 23 GLY B N 1
ATOM 2460 C CA . GLY B 1 23 ? -10.125 -6.629 17 1 73.5 23 GLY B CA 1
ATOM 2461 C C . GLY B 1 23 ? -9.906 -7.633 15.883 1 73.5 23 GLY B C 1
ATOM 2462 O O . GLY B 1 23 ? -9.516 -8.773 16.141 1 73.5 23 GLY B O 1
ATOM 2463 N N . ALA B 1 24 ? -10.125 -7.18 14.719 1 71.62 24 ALA B N 1
ATOM 2464 C CA . ALA B 1 24 ? -9.938 -8.07 13.578 1 71.62 24 ALA B CA 1
ATOM 2465 C C . ALA B 1 24 ? -8.477 -8.492 13.445 1 71.62 24 ALA B C 1
ATOM 2467 O O . ALA B 1 24 ? -8.18 -9.641 13.109 1 71.62 24 ALA B O 1
ATOM 2468 N N . VAL B 1 25 ? -7.578 -7.562 13.695 1 74.06 25 VAL B N 1
ATOM 2469 C CA . VAL B 1 25 ? -6.152 -7.863 13.625 1 74.06 25 VAL B CA 1
ATOM 2470 C C . VAL B 1 25 ? -5.797 -8.898 14.695 1 74.06 25 VAL B C 1
ATOM 2472 O O . VAL B 1 25 ? -5.145 -9.906 14.391 1 74.06 25 VAL B O 1
ATOM 2475 N N . TRP B 1 26 ? -6.258 -8.625 15.898 1 74.38 26 TRP B N 1
ATOM 2476 C CA . TRP B 1 26 ? -5.945 -9.531 17 1 74.38 26 TRP B CA 1
ATOM 2477 C C . TRP B 1 26 ? -6.582 -10.898 16.781 1 74.38 26 TRP B C 1
ATOM 2479 O O . TRP B 1 26 ? -5.969 -11.93 17.062 1 74.38 26 TRP B O 1
ATOM 2489 N N . TYR B 1 27 ? -7.723 -10.82 16.312 1 72.44 27 TYR B N 1
ATOM 2490 C CA . TYR B 1 27 ? -8.398 -12.078 16 1 72.44 27 TYR B CA 1
ATOM 2491 C C . TYR B 1 27 ? -7.641 -12.859 14.938 1 72.44 27 TYR B C 1
ATOM 2493 O O . TYR B 1 27 ? -7.465 -14.07 15.062 1 72.44 27 TYR B O 1
ATOM 2501 N N . ALA B 1 28 ? -7.215 -12.148 13.992 1 69.75 28 ALA B N 1
ATOM 2502 C CA . ALA B 1 28 ? -6.438 -12.781 12.938 1 69.75 28 ALA B CA 1
ATOM 2503 C C . ALA B 1 28 ? -5.156 -13.398 13.484 1 69.75 28 ALA B C 1
ATOM 2505 O O . ALA B 1 28 ? -4.828 -14.547 13.164 1 69.75 28 ALA B O 1
ATOM 2506 N N . LEU B 1 29 ? -4.539 -12.68 14.258 1 75.69 29 LEU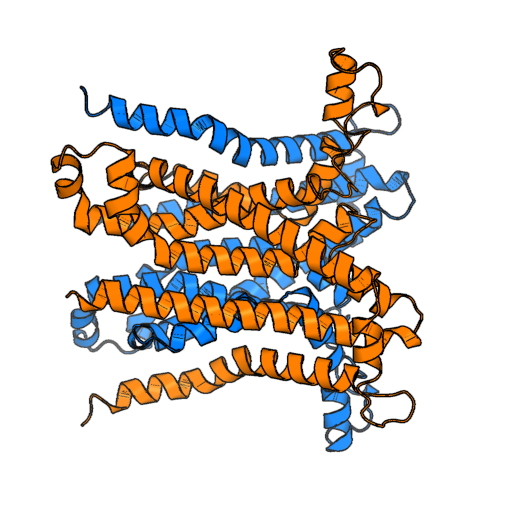 B N 1
ATOM 2507 C CA . LEU B 1 29 ? -3.295 -13.156 14.852 1 75.69 29 LEU B CA 1
ATOM 2508 C C . LEU B 1 29 ? -3.545 -14.391 15.719 1 75.69 29 LEU B C 1
ATOM 2510 O O . LEU B 1 29 ? -2.756 -15.336 15.695 1 75.69 29 LEU B O 1
ATOM 2514 N N . LEU B 1 30 ? -4.641 -14.289 16.406 1 76.69 30 LEU B N 1
ATOM 2515 C CA . LEU B 1 30 ? -4.988 -15.414 17.25 1 76.69 30 LEU B CA 1
ATOM 2516 C C . LEU B 1 30 ? -5.285 -16.656 16.422 1 76.69 30 LEU B C 1
ATOM 2518 O O . LEU B 1 30 ? -4.891 -17.766 16.781 1 76.69 30 LEU B O 1
ATOM 2522 N N . GLN B 1 31 ? -5.945 -16.516 15.367 1 72.44 31 GLN B N 1
ATOM 2523 C CA . GLN B 1 31 ? -6.305 -17.641 14.523 1 72.44 31 GLN B CA 1
ATOM 2524 C C . GLN B 1 31 ? -5.066 -18.266 13.891 1 72.44 31 GLN B C 1
ATOM 2526 O O . GLN B 1 31 ? -4.957 -19.5 13.812 1 72.44 31 GLN B O 1
ATOM 2531 N N . VAL B 1 32 ? -4.266 -17.375 13.383 1 71.38 32 VAL B N 1
ATOM 2532 C CA . VAL B 1 32 ? -3.053 -17.891 12.766 1 71.38 32 VAL B CA 1
ATOM 2533 C C . VAL B 1 32 ? -2.189 -18.578 13.82 1 71.38 32 VAL B C 1
ATOM 2535 O O . VAL B 1 32 ? -1.606 -19.641 13.562 1 71.38 32 VAL B O 1
ATOM 2538 N N . LEU B 1 33 ? -2.178 -18 14.977 1 76.88 33 LEU B N 1
ATOM 2539 C CA . LEU B 1 33 ? -1.426 -18.594 16.078 1 76.88 33 LEU B CA 1
ATOM 2540 C C . LEU B 1 33 ? -2.006 -19.953 16.469 1 76.88 33 LEU B C 1
ATOM 2542 O O . LEU B 1 33 ? -1.271 -20.938 16.594 1 76.88 33 LEU B O 1
ATOM 2546 N N . LEU B 1 34 ? -3.312 -20.016 16.625 1 75.5 34 LEU B N 1
ATOM 2547 C CA . LEU B 1 34 ? -3.965 -21.25 17.016 1 75.5 34 LEU B CA 1
ATOM 2548 C C . LEU B 1 34 ? -3.832 -22.297 15.914 1 75.5 34 LEU B C 1
ATOM 2550 O O . LEU B 1 34 ? -3.643 -23.484 16.203 1 75.5 34 LEU B O 1
ATOM 2554 N N . GLY B 1 35 ? -3.936 -21.844 14.695 1 72.5 35 GLY B N 1
ATOM 2555 C CA . GLY B 1 35 ? -3.754 -22.75 13.578 1 72.5 35 GLY B CA 1
ATOM 2556 C C . GLY B 1 35 ? -2.35 -23.328 13.5 1 72.5 35 GLY B C 1
ATOM 2557 O O . GLY B 1 35 ? -2.158 -24.453 13.047 1 72.5 35 GLY B O 1
ATOM 2558 N N . SER B 1 36 ? -1.417 -22.531 13.844 1 74.31 36 SER B N 1
ATOM 2559 C CA . SER B 1 36 ? -0.028 -22.984 13.805 1 74.31 36 SER B CA 1
ATOM 2560 C C . SER B 1 36 ? 0.256 -24 14.906 1 74.31 36 SER B C 1
ATOM 2562 O O . SER B 1 36 ? 1.224 -24.75 14.82 1 74.31 36 SER B O 1
ATOM 2564 N N . LEU B 1 37 ? -0.583 -23.922 15.922 1 76.69 37 LEU B N 1
ATOM 2565 C CA . LEU B 1 37 ? -0.367 -24.797 17.062 1 76.69 37 LEU B CA 1
ATOM 2566 C C . LEU B 1 37 ? -1.124 -26.109 16.875 1 76.69 37 LEU B C 1
ATOM 2568 O O . LEU B 1 37 ? -0.947 -27.047 17.656 1 76.69 37 LEU B O 1
ATOM 2572 N N . GLU B 1 38 ? -2.047 -26.109 15.812 1 69.06 38 GLU B N 1
ATOM 2573 C CA . GLU B 1 38 ? -2.857 -27.312 15.656 1 69.06 38 GLU B CA 1
ATOM 2574 C C . GLU B 1 38 ? -2.018 -28.484 15.156 1 69.06 38 GLU B C 1
ATOM 2576 O O . GLU B 1 38 ? -1.401 -28.406 14.094 1 69.06 38 GLU B O 1
ATOM 2581 N N . GLY B 1 39 ? -1.564 -29.312 15.992 1 59.5 39 GLY B N 1
ATOM 2582 C CA . GLY B 1 39 ? -0.834 -30.516 15.625 1 59.5 39 GLY B CA 1
ATOM 2583 C C . GLY B 1 39 ? -1.701 -31.562 14.93 1 59.5 39 GLY B C 1
ATOM 2584 O O . GLY B 1 39 ? -2.895 -31.328 14.719 1 59.5 39 GLY B O 1
ATOM 2585 N N . GLY B 1 40 ? -1.167 -32.531 14.016 1 55.44 40 GLY B N 1
ATOM 2586 C CA . GLY B 1 40 ? -1.855 -33.594 13.32 1 55.44 40 GLY B CA 1
ATOM 2587 C C . GLY B 1 40 ? -2.971 -34.219 14.133 1 55.44 40 GLY B C 1
ATOM 2588 O O . GLY B 1 40 ? -3.99 -34.656 13.586 1 55.44 40 GLY B O 1
ATOM 2589 N N . ASN B 1 41 ? -2.939 -34.344 15.398 1 54 41 ASN B N 1
ATOM 2590 C CA . ASN B 1 41 ? -3.906 -35.062 16.219 1 54 41 ASN B CA 1
ATOM 2591 C C . ASN B 1 41 ? -4.809 -34.125 16.984 1 54 41 ASN B C 1
ATOM 2593 O O . ASN B 1 41 ? -5.441 -34.5 17.969 1 54 41 ASN B O 1
ATOM 2597 N N . GLY B 1 42 ? -4.992 -32.781 16.609 1 60.03 42 GLY B N 1
ATOM 2598 C CA . GLY B 1 42 ? -5.863 -31.875 17.312 1 60.03 42 GLY B CA 1
ATOM 2599 C C . GLY B 1 42 ? -5.207 -31.266 18.547 1 60.03 42 GLY B C 1
ATOM 2600 O O . GLY B 1 42 ? -5.785 -30.391 19.188 1 60.03 42 GLY B O 1
ATOM 2601 N N . GLN B 1 43 ? -4.004 -31.828 18.953 1 62.94 43 GLN B N 1
ATOM 2602 C CA . GLN B 1 43 ?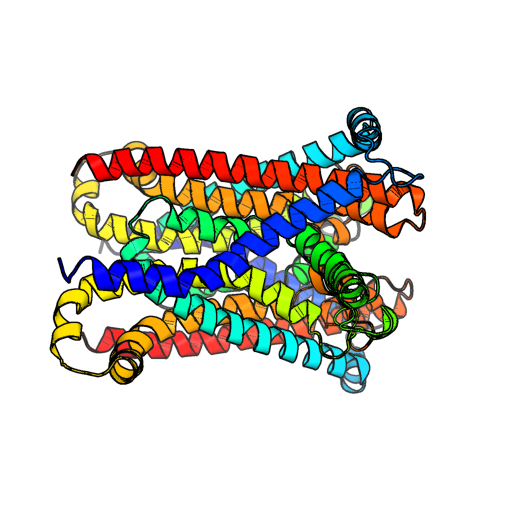 -3.352 -31.312 20.156 1 62.94 43 GLN B CA 1
ATOM 2603 C C . GLN B 1 43 ? -2.434 -30.141 19.828 1 62.94 43 GLN B C 1
ATOM 2605 O O . GLN B 1 43 ? -1.826 -30.109 18.75 1 62.94 43 GLN B O 1
ATOM 2610 N N . PHE B 1 44 ? -2.51 -29.125 20.672 1 71.38 44 PHE B N 1
ATOM 2611 C CA . PHE B 1 44 ? -1.663 -27.953 20.531 1 71.38 44 PHE B CA 1
ATOM 2612 C C . PHE B 1 44 ? -0.193 -28.312 20.703 1 71.38 44 PHE B C 1
ATOM 2614 O O . PHE B 1 44 ? 0.159 -29.109 21.578 1 71.38 44 PHE B O 1
ATOM 2621 N N . SER B 1 45 ? 0.603 -28.25 19.719 1 75.06 45 SER B N 1
ATOM 2622 C CA . SER B 1 45 ? 2.031 -28.547 19.766 1 75.06 45 SER B CA 1
ATOM 2623 C C . SER B 1 45 ? 2.855 -27.359 19.266 1 75.06 45 SER B C 1
ATOM 2625 O O . SER B 1 45 ? 2.41 -26.625 18.391 1 75.06 45 SER B O 1
ATOM 2627 N N . LEU B 1 46 ? 3.895 -27.094 20.016 1 82.31 46 LEU B N 1
ATOM 2628 C CA . LEU B 1 46 ? 4.848 -26.078 19.609 1 82.31 46 LEU B CA 1
ATOM 2629 C C . LEU B 1 46 ? 5.891 -26.656 18.656 1 82.31 46 LEU B C 1
ATOM 2631 O O . LEU B 1 46 ? 6.879 -26 18.328 1 82.31 46 LEU B O 1
ATOM 2635 N N . SER B 1 47 ? 5.645 -27.859 18.203 1 82.75 47 SER B N 1
ATOM 2636 C CA . SER B 1 47 ? 6.605 -28.562 17.359 1 82.75 47 SER B CA 1
ATOM 2637 C C . SER B 1 47 ? 6.875 -27.797 16.062 1 82.75 47 SER B C 1
ATOM 2639 O O . SER B 1 47 ? 8 -27.797 15.562 1 82.75 47 SER B O 1
ATOM 2641 N N . VAL B 1 48 ? 5.852 -27.109 15.633 1 85.5 48 VAL B N 1
ATOM 2642 C CA . VAL B 1 48 ? 5.988 -26.391 14.375 1 85.5 48 VAL B CA 1
ATOM 2643 C C . VAL B 1 48 ? 6.969 -25.234 14.547 1 85.5 48 VAL B C 1
ATOM 2645 O O . VAL B 1 48 ? 7.758 -24.938 13.641 1 85.5 48 VAL B O 1
ATOM 2648 N N . TYR B 1 49 ? 6.957 -24.688 15.711 1 87.62 49 TYR B N 1
ATOM 2649 C CA . TYR B 1 49 ? 7.852 -23.562 15.953 1 87.62 49 TYR B CA 1
ATOM 2650 C C . TYR B 1 49 ? 9.281 -24.031 16.172 1 87.62 49 TYR B C 1
ATOM 2652 O O . TYR B 1 49 ? 10.234 -23.328 15.828 1 87.62 49 TYR B O 1
ATOM 2660 N N . GLU B 1 50 ? 9.391 -25.203 16.672 1 86.62 50 GLU B N 1
ATOM 2661 C CA . GLU B 1 50 ? 10.719 -25.797 16.766 1 86.62 50 GLU B CA 1
ATOM 2662 C C . GLU B 1 50 ? 11.289 -26.109 15.391 1 86.62 50 GLU B C 1
ATOM 2664 O O . GLU B 1 50 ? 12.477 -25.875 15.133 1 86.62 50 GLU B O 1
ATOM 2669 N N . THR B 1 51 ? 10.438 -26.609 14.617 1 86 51 THR B N 1
ATOM 2670 C CA . THR B 1 51 ? 10.836 -26.906 13.242 1 86 51 THR B CA 1
ATOM 2671 C C . THR B 1 51 ? 11.211 -25.625 12.508 1 86 51 THR B C 1
ATOM 2673 O O . THR B 1 51 ? 12.211 -25.578 11.781 1 86 51 THR B O 1
ATOM 2676 N N . LEU B 1 52 ? 10.453 -24.641 12.734 1 88.19 52 LEU B N 1
ATOM 2677 C CA . LEU B 1 52 ? 10.719 -23.359 12.086 1 88.19 52 LEU B CA 1
ATOM 2678 C C . LEU B 1 52 ? 12.023 -22.75 12.594 1 88.19 52 LEU B C 1
ATOM 2680 O O . LEU B 1 52 ? 12.766 -22.125 11.828 1 88.19 52 LEU B O 1
ATOM 2684 N N . ALA B 1 53 ? 12.25 -22.922 13.891 1 89.06 53 ALA B N 1
ATOM 2685 C CA . ALA B 1 53 ? 13.453 -22.359 14.492 1 89.06 53 ALA B CA 1
ATOM 2686 C C . ALA B 1 53 ? 14.711 -22.969 13.867 1 89.06 53 ALA B C 1
ATOM 2688 O O . ALA B 1 53 ? 15.742 -22.312 13.773 1 89.06 53 ALA B O 1
ATOM 2689 N N . GLY B 1 54 ? 14.602 -24.188 13.422 1 89.94 54 GLY B N 1
ATOM 2690 C CA . GLY B 1 54 ? 15.734 -24.859 12.812 1 89.94 54 GLY B CA 1
ATOM 2691 C C . GLY B 1 54 ? 15.742 -24.766 11.297 1 89.94 54 GLY B C 1
ATOM 2692 O O . GLY B 1 54 ? 16.625 -25.328 10.641 1 89.94 54 GLY B O 1
ATOM 2693 N N . ASN B 1 55 ? 14.797 -24.062 10.75 1 91.75 55 ASN B N 1
ATOM 2694 C CA . ASN B 1 55 ? 14.68 -23.969 9.297 1 91.75 55 ASN B CA 1
ATOM 2695 C C . ASN B 1 55 ? 15.5 -22.812 8.734 1 91.75 55 ASN B C 1
ATOM 2697 O O . ASN B 1 55 ? 15.117 -21.656 8.875 1 91.75 55 ASN B O 1
ATOM 2701 N N . SER B 1 56 ? 16.562 -23.141 8.094 1 92.5 56 SER B N 1
ATOM 2702 C CA . SER B 1 56 ? 17.484 -22.125 7.57 1 92.5 56 SER B CA 1
ATOM 2703 C C . SER B 1 56 ? 16.828 -21.281 6.484 1 92.5 56 SER B C 1
ATOM 2705 O O . SER B 1 56 ? 17.125 -20.109 6.34 1 92.5 56 SER B O 1
ATOM 2707 N N . ARG B 1 57 ? 15.938 -21.875 5.723 1 91 57 ARG B N 1
ATOM 2708 C CA . ARG B 1 57 ? 15.266 -21.141 4.656 1 91 57 ARG B CA 1
ATOM 2709 C C . ARG B 1 57 ? 14.367 -20.047 5.23 1 91 57 ARG B C 1
ATOM 2711 O O . ARG B 1 57 ? 14.312 -18.938 4.691 1 91 57 ARG B O 1
ATOM 2718 N N . PHE B 1 58 ? 13.742 -20.391 6.332 1 92.56 58 PHE B N 1
ATOM 2719 C CA . PHE B 1 58 ? 12.875 -19.406 6.977 1 92.56 58 PHE B CA 1
ATOM 2720 C C . PHE B 1 58 ? 13.68 -18.203 7.453 1 92.56 58 PHE B C 1
ATOM 2722 O O . PHE B 1 58 ? 13.312 -17.062 7.188 1 92.56 58 PHE B O 1
ATOM 2729 N N . TRP B 1 59 ? 14.734 -18.453 8.078 1 93.25 59 TRP B N 1
ATOM 2730 C CA . TRP B 1 59 ? 15.523 -17.359 8.633 1 93.25 59 TRP B CA 1
ATOM 2731 C C . TRP B 1 59 ? 16.172 -16.547 7.52 1 93.25 59 TRP B C 1
ATOM 2733 O O . TRP B 1 59 ? 16.281 -15.32 7.629 1 93.25 59 TRP B O 1
ATOM 2743 N N . SER B 1 60 ? 16.609 -17.188 6.492 1 93.31 60 SER B N 1
ATOM 2744 C CA . SER B 1 60 ? 17.141 -16.469 5.344 1 93.31 60 SER B CA 1
ATOM 2745 C C . SER B 1 60 ? 16.094 -15.531 4.738 1 93.31 60 SER B C 1
ATOM 2747 O O . SER B 1 60 ? 16.406 -14.391 4.395 1 93.31 60 SER B O 1
ATOM 2749 N N . SER B 1 61 ? 14.859 -16.016 4.629 1 92.75 61 SER B N 1
ATOM 2750 C CA . SER B 1 61 ? 13.758 -15.227 4.09 1 92.75 61 SER B CA 1
ATOM 2751 C C . SER B 1 61 ? 13.414 -14.055 5.004 1 92.75 61 SER B C 1
ATOM 2753 O O . SER B 1 61 ? 13.195 -12.938 4.531 1 92.75 61 SER B O 1
ATOM 2755 N N . ALA B 1 62 ? 13.445 -14.383 6.316 1 92.56 62 ALA B N 1
ATOM 2756 C CA . ALA B 1 62 ? 13.125 -13.344 7.293 1 92.56 62 ALA B CA 1
ATOM 2757 C C . ALA B 1 62 ? 14.18 -12.234 7.273 1 92.56 62 ALA B C 1
ATOM 2759 O O . ALA B 1 62 ? 13.844 -11.047 7.262 1 92.56 62 ALA B O 1
ATOM 2760 N N . PHE B 1 63 ? 15.398 -12.586 7.254 1 93.62 63 PHE B N 1
ATOM 2761 C CA . PHE B 1 63 ? 16.484 -11.617 7.234 1 93.62 63 PHE B CA 1
ATOM 2762 C C . PHE B 1 63 ? 16.484 -10.836 5.926 1 93.62 63 PHE B C 1
ATOM 2764 O O . PHE B 1 63 ? 16.766 -9.633 5.914 1 93.62 63 PHE B O 1
ATOM 2771 N N . PHE B 1 64 ? 16.219 -11.516 4.898 1 93.31 64 PHE B N 1
ATOM 2772 C CA . PHE B 1 64 ? 16.141 -10.859 3.6 1 93.31 64 PHE B CA 1
ATOM 2773 C C . PHE B 1 64 ? 15.023 -9.82 3.58 1 93.31 64 PHE B C 1
ATOM 2775 O O . PHE B 1 64 ? 15.203 -8.719 3.061 1 93.31 64 PHE B O 1
ATOM 2782 N N . SER B 1 65 ? 13.883 -10.219 4.141 1 93.38 65 SER B N 1
ATOM 2783 C CA . SER B 1 65 ? 12.781 -9.273 4.262 1 93.38 65 SER B CA 1
ATOM 2784 C C . SER B 1 65 ? 13.195 -8.055 5.078 1 93.38 65 SER B C 1
ATOM 2786 O O . SER B 1 65 ? 12.891 -6.918 4.707 1 93.38 65 SER B O 1
ATOM 2788 N N . PHE B 1 66 ? 13.891 -8.312 6.164 1 93.56 66 PHE B N 1
ATOM 2789 C CA . PHE B 1 66 ? 14.359 -7.242 7.027 1 93.56 66 PHE B CA 1
ATOM 2790 C C . PHE B 1 66 ? 15.336 -6.336 6.285 1 93.56 66 PHE B C 1
ATOM 2792 O O . PHE B 1 66 ? 15.234 -5.109 6.371 1 93.56 66 PHE B O 1
ATOM 2799 N N . TYR B 1 67 ? 16.188 -6.926 5.609 1 94.31 67 TYR B N 1
ATOM 2800 C CA . TYR B 1 67 ? 17.219 -6.211 4.859 1 94.31 67 TYR B CA 1
ATOM 2801 C C . TYR B 1 67 ? 16.594 -5.332 3.779 1 94.31 67 TYR B C 1
ATOM 2803 O O . TYR B 1 67 ? 16.875 -4.133 3.707 1 94.31 67 TYR B O 1
ATOM 2811 N N . VAL B 1 68 ? 15.719 -5.867 2.969 1 94.06 68 VAL B N 1
ATOM 2812 C CA . VAL B 1 68 ? 15.094 -5.137 1.876 1 94.06 68 VAL B CA 1
ATOM 2813 C C . VAL B 1 68 ? 14.227 -4.012 2.438 1 94.06 68 VAL B C 1
ATOM 2815 O O . VAL B 1 68 ? 14.273 -2.881 1.948 1 94.06 68 VAL B O 1
ATOM 2818 N N . ALA B 1 69 ? 13.469 -4.371 3.453 1 94.81 69 ALA B N 1
ATOM 2819 C CA . ALA B 1 69 ? 12.609 -3.373 4.082 1 94.81 69 ALA B CA 1
ATOM 2820 C C . ALA B 1 69 ? 13.438 -2.246 4.695 1 94.81 69 ALA B C 1
ATOM 2822 O O . ALA B 1 69 ? 13.102 -1.069 4.543 1 94.81 69 ALA B O 1
ATOM 2823 N N . GLY B 1 70 ? 14.477 -2.609 5.375 1 95.81 70 GLY B N 1
ATOM 2824 C CA . GLY B 1 70 ? 15.328 -1.623 6.023 1 95.81 70 GLY B CA 1
ATOM 2825 C C . GLY B 1 70 ? 16 -0.677 5.047 1 95.81 70 GLY B C 1
ATOM 2826 O O . GLY B 1 70 ? 15.922 0.543 5.203 1 95.81 70 GLY B O 1
ATOM 2827 N N . ILE B 1 71 ? 16.594 -1.197 4.078 1 96.56 71 ILE B N 1
ATOM 2828 C CA . ILE B 1 71 ? 17.344 -0.4 3.115 1 96.56 71 ILE B CA 1
ATOM 2829 C C . ILE B 1 71 ? 16.375 0.47 2.307 1 96.56 71 ILE B C 1
ATOM 2831 O O . ILE B 1 71 ? 16.625 1.662 2.111 1 96.56 71 ILE B O 1
ATOM 2835 N N . SER B 1 72 ? 15.281 -0.119 1.834 1 96.12 72 SER B N 1
ATOM 2836 C CA . SER B 1 72 ? 14.297 0.633 1.057 1 96.12 72 SER B CA 1
ATOM 2837 C C . SER B 1 72 ? 13.703 1.777 1.872 1 96.12 72 SER B C 1
ATOM 2839 O O . SER B 1 72 ? 13.531 2.885 1.36 1 96.12 72 SER B O 1
ATOM 2841 N N . THR B 1 73 ? 13.422 1.455 3.115 1 96.5 73 THR B N 1
ATOM 2842 C CA . THR B 1 73 ? 12.844 2.467 3.996 1 96.5 73 THR B CA 1
ATOM 2843 C C . THR B 1 73 ? 13.836 3.604 4.23 1 96.5 73 THR B C 1
ATOM 2845 O O . THR B 1 73 ? 13.484 4.777 4.094 1 96.5 73 THR B O 1
ATOM 2848 N N . MET B 1 74 ? 15.031 3.266 4.531 1 97.31 74 MET B N 1
ATOM 2849 C CA . MET B 1 74 ? 16.047 4.266 4.832 1 97.31 74 MET B CA 1
ATOM 2850 C C . MET B 1 74 ? 16.297 5.168 3.627 1 97.31 74 MET B C 1
ATOM 2852 O O . MET B 1 74 ? 16.344 6.391 3.756 1 97.31 74 MET B O 1
ATOM 2856 N N . ILE B 1 75 ? 16.469 4.613 2.504 1 96.56 75 ILE B N 1
ATOM 2857 C CA . ILE B 1 75 ? 16.734 5.387 1.296 1 96.56 75 ILE B CA 1
ATOM 2858 C C . ILE B 1 75 ? 15.531 6.266 0.965 1 96.56 75 ILE B C 1
ATOM 2860 O O . ILE B 1 75 ? 15.688 7.438 0.622 1 96.56 75 ILE B O 1
ATOM 2864 N N . SER B 1 76 ? 14.344 5.699 1.076 1 95.31 76 SER B N 1
ATOM 2865 C CA . SER B 1 76 ? 13.125 6.457 0.801 1 95.31 76 SER B CA 1
ATOM 2866 C C . SER B 1 76 ? 12.984 7.645 1.75 1 95.31 76 SER B C 1
ATOM 2868 O O . SER B 1 76 ? 12.578 8.734 1.338 1 95.31 76 SER B O 1
ATOM 2870 N N . LEU B 1 77 ? 13.289 7.395 3.014 1 96 77 LEU B N 1
ATOM 2871 C CA . LEU B 1 77 ? 13.211 8.469 4 1 96 77 LEU B CA 1
ATOM 2872 C C . LEU B 1 77 ? 14.188 9.586 3.672 1 96 77 LEU B C 1
ATOM 2874 O O . LEU B 1 77 ? 13.82 10.758 3.668 1 96 77 LEU B O 1
ATOM 2878 N N . VAL B 1 78 ? 15.406 9.227 3.408 1 94.88 78 VAL B N 1
ATOM 2879 C CA . VAL B 1 78 ? 16.453 10.211 3.141 1 94.88 78 VAL B CA 1
ATOM 2880 C C . VAL B 1 78 ? 16.094 11.016 1.892 1 94.88 78 VAL B C 1
ATOM 2882 O O . VAL B 1 78 ? 16.062 12.25 1.924 1 94.88 78 VAL B O 1
ATOM 2885 N N . LEU B 1 79 ? 15.766 10.352 0.854 1 91.69 79 LEU B N 1
ATOM 2886 C CA . LEU B 1 79 ? 15.461 11.031 -0.402 1 91.69 79 LEU B CA 1
ATOM 2887 C C . LEU B 1 79 ? 14.148 11.797 -0.305 1 91.69 79 LEU B C 1
ATOM 2889 O O . LEU B 1 79 ? 14.039 12.914 -0.819 1 91.69 79 LEU B O 1
ATOM 2893 N N . GLY B 1 80 ? 13.156 11.164 0.305 1 92.06 80 GLY B N 1
ATOM 2894 C CA . GLY B 1 80 ? 11.867 11.828 0.459 1 92.06 80 GLY B CA 1
ATOM 2895 C C . GLY B 1 80 ? 11.945 13.094 1.286 1 92.06 80 GLY B C 1
ATOM 2896 O O . GLY B 1 80 ? 11.32 14.102 0.946 1 92.06 80 GLY B O 1
ATOM 2897 N N . ILE B 1 81 ? 12.695 13.07 2.369 1 92 81 ILE B N 1
ATOM 2898 C CA . ILE B 1 81 ? 12.867 14.234 3.223 1 92 81 ILE B CA 1
ATOM 2899 C C . ILE B 1 81 ? 13.617 15.328 2.459 1 92 81 ILE B C 1
ATOM 2901 O O . ILE B 1 81 ? 13.273 16.5 2.545 1 92 81 ILE B O 1
ATOM 2905 N N . PHE B 1 82 ? 14.609 14.875 1.72 1 88.75 82 PHE B N 1
ATOM 2906 C CA . PHE B 1 82 ? 15.367 15.828 0.91 1 88.75 82 PHE B CA 1
ATOM 2907 C C . PHE B 1 82 ? 14.461 16.5 -0.109 1 88.75 82 PHE B C 1
ATOM 2909 O O . PHE B 1 82 ? 14.547 17.719 -0.312 1 88.75 82 PHE B O 1
ATOM 2916 N N . ILE B 1 83 ? 13.617 15.812 -0.686 1 86.56 83 ILE B N 1
ATOM 2917 C CA . ILE B 1 83 ? 12.695 16.359 -1.681 1 86.56 83 ILE B CA 1
ATOM 2918 C C . ILE B 1 83 ? 11.68 17.266 -1 1 86.56 83 ILE B C 1
ATOM 2920 O O . ILE B 1 83 ? 11.398 18.359 -1.488 1 86.56 83 ILE B O 1
ATOM 2924 N N . ALA B 1 84 ? 11.156 16.781 0.109 1 86.88 84 ALA B N 1
ATOM 2925 C CA . ALA B 1 84 ? 10.188 17.594 0.851 1 86.88 84 ALA B CA 1
ATOM 2926 C C . ALA B 1 84 ? 10.805 18.922 1.282 1 86.88 84 ALA B C 1
ATOM 2928 O O . ALA B 1 84 ? 10.148 19.969 1.243 1 86.88 84 ALA B O 1
ATOM 2929 N N . ARG B 1 85 ? 12.016 18.859 1.706 1 85.44 85 ARG B N 1
ATOM 2930 C CA . ARG B 1 85 ? 12.734 20.062 2.146 1 85.44 85 ARG B CA 1
ATOM 2931 C C . ARG B 1 85 ? 12.852 21.078 1.015 1 85.44 85 ARG B C 1
ATOM 2933 O O . ARG B 1 85 ? 12.734 22.281 1.244 1 85.44 85 ARG B O 1
ATOM 2940 N N . GLY B 1 86 ? 13.125 20.609 -0.146 1 81 86 GLY B N 1
ATOM 2941 C CA . GLY B 1 86 ? 13.258 21.5 -1.284 1 81 86 GLY B CA 1
ATOM 2942 C C . GLY B 1 86 ? 11.922 21.984 -1.821 1 81 86 GLY B C 1
ATOM 2943 O O . GLY B 1 86 ? 11.836 23.062 -2.416 1 81 86 GLY B O 1
ATOM 2944 N N . LEU B 1 87 ? 10.922 21.266 -1.538 1 79.69 87 LEU B N 1
ATOM 2945 C CA . LEU B 1 87 ? 9.656 21.516 -2.215 1 79.69 87 LEU B CA 1
ATOM 2946 C C . LEU B 1 87 ? 8.695 22.281 -1.308 1 79.69 87 LEU B C 1
ATOM 2948 O O . LEU B 1 87 ? 7.742 22.906 -1.785 1 79.69 87 LEU B O 1
ATOM 2952 N N . TYR B 1 88 ? 8.875 22.219 -0.056 1 78.19 88 TYR B N 1
ATOM 2953 C CA . TYR B 1 88 ? 7.852 22.719 0.862 1 78.19 88 TYR B CA 1
ATOM 2954 C C . TYR B 1 88 ? 7.621 24.219 0.667 1 78.19 88 TYR B C 1
ATOM 2956 O O . TYR B 1 88 ? 6.547 24.734 0.983 1 78.19 88 TYR B O 1
ATOM 2964 N N . HIS B 1 89 ? 8.617 24.906 0.076 1 72.69 89 HIS B N 1
ATOM 2965 C CA . HIS B 1 89 ? 8.438 26.328 -0.199 1 72.69 89 HIS B CA 1
ATOM 2966 C C . HIS B 1 89 ? 7.633 26.547 -1.477 1 72.69 89 HIS B C 1
ATOM 2968 O O . HIS B 1 89 ? 7.094 27.625 -1.7 1 72.69 89 HIS B O 1
ATOM 2974 N N . TYR B 1 90 ? 7.699 25.531 -2.258 1 63.84 90 TYR B N 1
ATOM 2975 C CA . TYR B 1 90 ? 7.113 25.672 -3.586 1 63.84 90 TYR B CA 1
ATOM 2976 C C . TYR B 1 90 ? 5.762 24.969 -3.664 1 63.84 90 TYR B C 1
ATOM 2978 O O . TYR B 1 90 ? 4.988 25.188 -4.594 1 63.84 90 TYR B O 1
ATOM 2986 N N . LEU B 1 91 ? 5.664 23.969 -2.904 1 57.91 91 LEU B N 1
ATOM 2987 C CA . LEU B 1 91 ? 4.488 23.109 -3.037 1 57.91 91 LEU B CA 1
ATOM 2988 C C . LEU B 1 91 ? 3.217 23.875 -2.703 1 57.91 91 LEU B C 1
ATOM 2990 O O . LEU B 1 91 ? 2.109 23.375 -2.898 1 57.91 91 LEU B O 1
ATOM 2994 N N . GLU B 1 92 ? 3.441 25 -1.996 1 54.22 92 GLU B N 1
ATOM 2995 C CA . GLU B 1 92 ? 2.211 25.781 -1.984 1 54.22 92 GLU B CA 1
ATOM 2996 C C . GLU B 1 92 ? 1.688 26.016 -3.4 1 54.22 92 GLU B C 1
ATOM 2998 O O . GLU B 1 92 ? 0.508 26.312 -3.59 1 54.22 92 GLU B O 1
ATOM 3003 N N . ASP B 1 93 ? 2.678 25.75 -4.273 1 50.56 93 ASP B N 1
ATOM 3004 C CA . ASP B 1 93 ? 2.262 25.984 -5.656 1 50.56 93 ASP B CA 1
ATOM 3005 C C . ASP B 1 93 ? 1.697 24.703 -6.27 1 50.56 93 ASP B C 1
ATOM 3007 O O . ASP B 1 93 ? 2.072 23.594 -5.871 1 50.56 93 ASP B O 1
ATOM 3011 N N . ARG B 1 94 ? 0.594 24.75 -7.121 1 53.22 94 ARG B N 1
ATOM 3012 C CA . ARG B 1 94 ? -0.436 23.891 -7.719 1 53.22 94 ARG B CA 1
ATOM 3013 C C . ARG B 1 94 ? 0.178 22.672 -8.375 1 53.22 94 ARG B C 1
ATOM 3015 O O . ARG B 1 94 ? -0.348 21.562 -8.25 1 53.22 94 ARG B O 1
ATOM 3022 N N . TYR B 1 95 ? 1.353 22.812 -9.023 1 56.44 95 TYR B N 1
ATOM 3023 C CA . TYR B 1 95 ? 1.802 21.781 -9.953 1 56.44 95 TYR B CA 1
ATOM 3024 C C . TYR B 1 95 ? 2.725 20.781 -9.266 1 56.44 95 TYR B C 1
ATOM 3026 O O . TYR B 1 95 ? 2.82 19.625 -9.68 1 56.44 95 TYR B O 1
ATOM 3034 N N . SER B 1 96 ? 3.221 21.141 -8.094 1 59.78 96 SER B N 1
ATOM 3035 C CA . SER B 1 96 ? 4.258 20.312 -7.492 1 59.78 96 SER B CA 1
ATOM 3036 C C . SER B 1 96 ? 3.656 19.094 -6.789 1 59.78 96 SER B C 1
ATOM 3038 O O . SER B 1 96 ? 4.23 18 -6.816 1 59.78 96 SER B O 1
ATOM 3040 N N . ARG B 1 97 ? 2.432 19.219 -6.41 1 63.91 97 ARG B N 1
ATOM 3041 C CA . ARG B 1 97 ? 1.827 18.109 -5.684 1 63.91 97 ARG B CA 1
ATOM 3042 C C . ARG B 1 97 ? 1.441 16.984 -6.633 1 63.91 97 ARG B C 1
ATOM 3044 O O . ARG B 1 97 ? 1.551 15.805 -6.281 1 63.91 97 ARG B O 1
ATOM 3051 N N . PHE B 1 98 ? 1.213 17.422 -7.879 1 67.25 98 PHE B N 1
ATOM 3052 C CA . PHE B 1 98 ? 0.803 16.438 -8.883 1 67.25 98 PHE B CA 1
ATOM 3053 C C . PHE B 1 98 ? 1.944 15.484 -9.203 1 67.25 98 PHE B C 1
ATOM 3055 O O . PHE B 1 98 ? 1.726 14.289 -9.375 1 67.25 98 PHE B O 1
ATOM 3062 N N . LEU B 1 99 ? 3.09 16.094 -9.188 1 69.5 99 LEU B N 1
ATOM 3063 C CA . LEU B 1 99 ? 4.242 15.281 -9.57 1 69.5 99 LEU B CA 1
ATOM 3064 C C . LEU B 1 99 ? 4.547 14.227 -8.508 1 69.5 99 LEU B C 1
ATOM 3066 O O . LEU B 1 99 ? 5.016 13.133 -8.82 1 69.5 99 LEU B O 1
ATOM 3070 N N . ILE B 1 100 ? 4.184 14.547 -7.344 1 73.38 100 ILE B N 1
ATOM 3071 C CA . ILE B 1 100 ? 4.457 13.633 -6.238 1 73.38 100 ILE B CA 1
ATOM 3072 C C . ILE B 1 100 ? 3.379 12.555 -6.18 1 73.38 100 ILE B C 1
ATOM 3074 O O . ILE B 1 100 ? 3.662 11.406 -5.836 1 73.38 100 ILE B O 1
ATOM 3078 N N . TRP B 1 101 ? 2.246 12.812 -6.73 1 75.12 101 TRP B N 1
ATOM 3079 C CA . TRP B 1 101 ? 1.104 11.906 -6.648 1 75.12 101 TRP B CA 1
ATOM 3080 C C . TRP B 1 101 ? 1.188 10.828 -7.723 1 75.12 101 TRP B C 1
ATOM 3082 O O . TRP B 1 101 ? 0.727 9.703 -7.516 1 75.12 101 TRP B O 1
ATOM 3092 N N . ILE B 1 102 ? 1.938 11.133 -8.758 1 76.94 102 ILE B N 1
ATOM 3093 C CA . ILE B 1 102 ? 1.94 10.25 -9.922 1 76.94 102 ILE B CA 1
ATOM 3094 C C . ILE B 1 102 ? 2.547 8.898 -9.547 1 76.94 102 ILE B C 1
ATOM 3096 O O . ILE B 1 102 ? 1.926 7.855 -9.75 1 76.94 102 ILE B O 1
ATOM 3100 N N . PRO B 1 103 ? 3.723 8.867 -8.953 1 74.88 103 PRO B N 1
ATOM 3101 C CA . PRO B 1 103 ? 4.273 7.566 -8.562 1 74.88 103 PRO B CA 1
ATOM 3102 C C . PRO B 1 103 ? 3.42 6.852 -7.523 1 74.88 103 PRO B C 1
ATOM 3104 O O . PRO B 1 103 ? 3.393 5.621 -7.48 1 74.88 103 PRO B O 1
ATOM 3107 N N . MET B 1 104 ? 2.746 7.598 -6.781 1 77 104 MET B N 1
ATOM 3108 C CA . MET B 1 104 ? 1.935 7.027 -5.711 1 77 104 MET B CA 1
ATOM 3109 C C . MET B 1 104 ? 0.732 6.281 -6.281 1 77 104 MET B C 1
ATOM 3111 O O . MET B 1 104 ? 0.341 5.234 -5.754 1 77 104 MET B O 1
ATOM 3115 N N . VAL B 1 105 ? 0.164 6.836 -7.348 1 79.44 105 VAL B N 1
ATOM 3116 C CA . VAL B 1 105 ? -1.066 6.258 -7.879 1 79.44 105 VAL B CA 1
ATOM 3117 C C . VAL B 1 105 ? -0.729 5.168 -8.891 1 79.44 105 VAL B C 1
ATOM 3119 O O . VAL B 1 105 ? -1.61 4.422 -9.328 1 79.44 105 VAL B O 1
ATOM 3122 N N . PHE B 1 106 ? 0.57 5.137 -9.258 1 82.25 106 PHE B N 1
ATOM 3123 C CA . PHE B 1 106 ? 1.009 4.113 -10.195 1 82.25 106 PHE B CA 1
ATOM 3124 C C . PHE B 1 106 ? 0.893 2.723 -9.578 1 82.25 106 PHE B C 1
ATOM 3126 O O . PHE B 1 106 ? 1.361 2.494 -8.461 1 82.25 106 PHE B O 1
ATOM 3133 N N . PRO B 1 107 ? 0.276 1.806 -10.227 1 82.94 107 PRO B N 1
ATOM 3134 C CA . PRO B 1 107 ? 0.074 0.475 -9.648 1 82.94 107 PRO B CA 1
ATOM 3135 C C . PRO B 1 107 ? 1.386 -0.268 -9.406 1 82.94 107 PRO B C 1
ATOM 3137 O O . PRO B 1 107 ? 2.283 -0.237 -10.25 1 82.94 107 PRO B O 1
ATOM 3140 N N . HIS B 1 108 ? 1.477 -0.885 -8.242 1 81.25 108 HIS B N 1
ATOM 3141 C CA . HIS B 1 108 ? 2.676 -1.635 -7.887 1 81.25 108 HIS B CA 1
ATOM 3142 C C . HIS B 1 108 ? 2.928 -2.771 -8.867 1 81.25 108 HIS B C 1
ATOM 3144 O O . HIS B 1 108 ? 4.074 -3.061 -9.211 1 81.25 108 HIS B O 1
ATOM 3150 N N . PHE B 1 109 ? 1.889 -3.414 -9.336 1 84.31 109 PHE B N 1
ATOM 3151 C CA . PHE B 1 109 ? 2.008 -4.543 -10.25 1 84.31 109 PHE B CA 1
ATOM 3152 C C . PHE B 1 109 ? 2.688 -4.121 -11.547 1 84.31 109 PHE B C 1
ATOM 3154 O O . PHE B 1 109 ? 3.562 -4.824 -12.055 1 84.31 109 PHE B O 1
ATOM 3161 N N . VAL B 1 110 ? 2.262 -3.008 -12.008 1 78.69 110 VAL B N 1
ATOM 3162 C CA . VAL B 1 110 ? 2.85 -2.508 -13.242 1 78.69 110 VAL B CA 1
ATOM 3163 C C . VAL B 1 110 ? 4.293 -2.076 -12.992 1 78.69 110 VAL B C 1
ATOM 3165 O O . VAL B 1 110 ? 5.168 -2.285 -13.836 1 78.69 110 VAL B O 1
ATOM 3168 N N . GLY B 1 111 ? 4.52 -1.541 -11.82 1 79.88 111 GLY B N 1
ATOM 3169 C CA . GLY B 1 111 ? 5.879 -1.193 -11.438 1 79.88 111 GLY B CA 1
ATOM 3170 C C . GLY B 1 111 ? 6.812 -2.389 -11.398 1 79.88 111 GLY B C 1
ATOM 3171 O O . GLY B 1 111 ? 7.957 -2.307 -11.852 1 79.88 111 GLY B O 1
ATOM 3172 N N . ALA B 1 112 ? 6.348 -3.434 -10.859 1 82.25 112 ALA B N 1
ATOM 3173 C CA . ALA B 1 112 ? 7.145 -4.656 -10.797 1 82.25 112 ALA B CA 1
ATOM 3174 C C . ALA B 1 112 ? 7.504 -5.145 -12.195 1 82.25 112 ALA B C 1
ATOM 3176 O O . ALA B 1 112 ? 8.648 -5.512 -12.461 1 82.25 112 ALA B O 1
ATOM 3177 N N . TYR B 1 113 ? 6.562 -5.148 -13.07 1 77.62 113 TYR B N 1
ATOM 3178 C CA . TYR B 1 113 ? 6.809 -5.598 -14.43 1 77.62 113 TYR B CA 1
ATOM 3179 C C . TYR B 1 113 ? 7.805 -4.688 -15.141 1 77.62 113 TYR B C 1
ATOM 3181 O O . TYR B 1 113 ? 8.625 -5.152 -15.93 1 77.62 113 TYR B O 1
ATOM 3189 N N . LEU B 1 114 ? 7.695 -3.469 -14.781 1 74.38 114 LEU B N 1
ATOM 3190 C CA . LEU B 1 114 ? 8.625 -2.512 -15.375 1 74.38 114 LEU B CA 1
ATOM 3191 C C . LEU B 1 114 ? 10.062 -2.826 -14.969 1 74.38 114 LEU B C 1
ATOM 3193 O O . LEU B 1 114 ? 10.977 -2.746 -15.789 1 74.38 114 LEU B O 1
ATOM 3197 N N . VAL B 1 115 ? 10.195 -3.035 -13.789 1 77.19 115 VAL B N 1
ATOM 3198 C CA . VAL B 1 115 ? 11.523 -3.361 -13.289 1 77.19 115 VAL B CA 1
ATOM 3199 C C . VAL B 1 115 ? 12.055 -4.598 -14.008 1 77.19 115 VAL B C 1
ATOM 3201 O O . VAL B 1 115 ? 13.234 -4.66 -14.359 1 77.19 115 VAL B O 1
ATOM 3204 N N . ILE B 1 116 ? 11.164 -5.57 -14.258 1 76.31 116 ILE B N 1
ATOM 3205 C CA . ILE B 1 116 ? 11.555 -6.77 -14.992 1 76.31 116 ILE B CA 1
ATOM 3206 C C . ILE B 1 116 ? 11.938 -6.395 -16.422 1 76.31 116 ILE B C 1
ATOM 3208 O O . ILE B 1 116 ? 12.969 -6.84 -16.922 1 76.31 116 ILE B O 1
ATOM 3212 N N . LEU B 1 117 ? 11.164 -5.562 -17.047 1 72.94 117 LEU B N 1
ATOM 3213 C CA . LEU B 1 117 ? 11.375 -5.191 -18.438 1 72.94 117 LEU B CA 1
ATOM 3214 C C . LEU B 1 117 ? 12.641 -4.355 -18.594 1 72.94 117 LEU B C 1
ATOM 3216 O O . LEU B 1 117 ? 13.344 -4.473 -19.594 1 72.94 117 LEU B O 1
ATOM 3220 N N . ILE B 1 118 ? 12.914 -3.574 -17.578 1 74.38 118 ILE B N 1
ATOM 3221 C CA . ILE B 1 118 ? 14.023 -2.637 -17.703 1 74.38 118 ILE B CA 1
ATOM 3222 C C . ILE B 1 118 ? 15.312 -3.301 -17.219 1 74.38 118 ILE B C 1
ATOM 3224 O O . ILE B 1 118 ? 16.359 -3.178 -17.859 1 74.38 118 ILE B O 1
ATOM 3228 N N . PHE B 1 119 ? 15.234 -4.043 -16.188 1 75.5 119 PHE B N 1
ATOM 3229 C CA . PHE B 1 119 ? 16.469 -4.398 -15.484 1 75.5 119 PHE B CA 1
ATOM 3230 C C . PHE B 1 119 ? 16.781 -5.875 -15.672 1 75.5 119 PHE B C 1
ATOM 3232 O O . PHE B 1 119 ? 17.828 -6.352 -15.227 1 75.5 119 PHE B O 1
ATOM 3239 N N . SER B 1 120 ? 15.883 -6.582 -16.281 1 73.12 120 SER B N 1
ATOM 3240 C CA . SER B 1 120 ? 16.219 -7.973 -16.562 1 73.12 120 SER B CA 1
ATOM 3241 C C . SER B 1 120 ? 17.375 -8.07 -17.562 1 73.12 120 SER B C 1
ATOM 3243 O O . SER B 1 120 ? 17.703 -7.094 -18.234 1 73.12 120 SER B O 1
ATOM 3245 N N . GLN B 1 121 ? 18.031 -9.172 -17.562 1 71.94 121 GLN B N 1
ATOM 3246 C CA . GLN B 1 121 ? 19.141 -9.375 -18.484 1 71.94 121 GLN B CA 1
ATOM 3247 C C . GLN B 1 121 ? 18.688 -9.227 -19.938 1 71.94 121 GLN B C 1
ATOM 3249 O O . GLN B 1 121 ? 19.484 -8.828 -20.797 1 71.94 121 GLN B O 1
ATOM 3254 N N . SER B 1 122 ? 17.438 -9.492 -20.219 1 68 122 SER B N 1
ATOM 3255 C CA . SER B 1 122 ? 16.906 -9.281 -21.547 1 68 122 SER B CA 1
ATOM 3256 C C . SER B 1 122 ? 16.078 -8.008 -21.625 1 68 122 SER B C 1
ATOM 3258 O O . SER B 1 122 ? 15.258 -7.84 -22.531 1 68 122 SER B O 1
ATOM 3260 N N . GLY B 1 123 ? 16.406 -7.191 -20.656 1 71.25 123 GLY B N 1
ATOM 3261 C CA . GLY B 1 123 ? 15.578 -6.004 -20.562 1 71.25 123 GLY B CA 1
ATOM 3262 C C . GLY B 1 123 ? 16.094 -4.848 -21.391 1 71.25 123 GLY B C 1
ATOM 3263 O O . GLY B 1 123 ? 17.047 -5.004 -22.156 1 71.25 123 GLY B O 1
ATOM 3264 N N . TRP B 1 124 ? 15.43 -3.795 -21.312 1 70.06 124 TRP B N 1
ATOM 3265 C CA . TRP B 1 124 ? 15.68 -2.631 -22.156 1 70.06 124 TRP B CA 1
ATOM 3266 C C . TRP B 1 124 ? 17.062 -2.035 -21.875 1 70.06 124 TRP B C 1
ATOM 3268 O O . TRP B 1 124 ? 17.766 -1.623 -22.781 1 70.06 124 TRP B O 1
ATOM 3278 N N . LEU B 1 125 ? 17.438 -2.018 -20.641 1 73.06 125 LEU B N 1
ATOM 3279 C CA . LEU B 1 125 ? 18.734 -1.437 -20.281 1 73.06 125 LEU B CA 1
ATOM 3280 C C . LEU B 1 125 ? 19.875 -2.299 -20.812 1 73.06 125 LEU B C 1
ATOM 3282 O O . LEU B 1 125 ? 20.891 -1.774 -21.281 1 73.06 125 LEU B O 1
ATOM 3286 N N . SER B 1 126 ? 19.688 -3.568 -20.625 1 72.38 126 SER B N 1
ATOM 3287 C CA . SER B 1 126 ? 20.703 -4.484 -21.141 1 72.38 126 SER B CA 1
ATOM 3288 C C . SER B 1 126 ? 20.844 -4.371 -22.656 1 72.38 126 SER B C 1
ATOM 3290 O O . SER B 1 126 ? 21.953 -4.352 -23.188 1 72.38 126 SER B O 1
ATOM 3292 N N . THR B 1 127 ? 19.75 -4.23 -23.281 1 73.44 127 THR B N 1
ATOM 3293 C CA . THR B 1 127 ? 19.75 -4.109 -24.734 1 73.44 127 THR B CA 1
ATOM 3294 C C . THR B 1 127 ? 20.359 -2.785 -25.172 1 73.44 127 THR B C 1
ATOM 3296 O O . THR B 1 127 ? 21.156 -2.748 -26.125 1 73.44 127 THR B O 1
ATOM 3299 N N . ALA B 1 128 ? 20.016 -1.772 -24.469 1 74.88 128 ALA B N 1
ATOM 3300 C CA . ALA B 1 128 ? 20.578 -0.461 -24.781 1 74.88 128 ALA B CA 1
ATOM 3301 C C . ALA B 1 128 ? 22.078 -0.435 -24.516 1 74.88 128 ALA B C 1
ATOM 3303 O O . ALA B 1 128 ? 22.844 0.105 -25.312 1 74.88 128 ALA B O 1
ATOM 3304 N N . ALA B 1 129 ? 22.453 -0.996 -23.438 1 74.94 129 ALA B N 1
ATOM 3305 C CA . ALA B 1 129 ? 23.875 -1.037 -23.094 1 74.94 129 ALA B CA 1
ATOM 3306 C C . ALA B 1 129 ? 24.672 -1.836 -24.125 1 74.94 129 ALA B C 1
ATOM 3308 O O . ALA B 1 129 ? 25.797 -1.464 -24.484 1 74.94 129 ALA B O 1
ATOM 3309 N N . ALA B 1 130 ? 24.094 -2.885 -24.562 1 71.75 130 ALA B N 1
ATOM 3310 C CA . ALA B 1 130 ? 24.734 -3.701 -25.578 1 71.75 130 ALA B CA 1
ATOM 3311 C C . ALA B 1 130 ? 24.812 -2.949 -26.906 1 71.75 130 ALA B C 1
ATOM 3313 O O . ALA B 1 130 ? 25.828 -2.994 -27.594 1 71.75 130 ALA B O 1
ATOM 3314 N N . SER B 1 131 ? 23.734 -2.234 -27.172 1 78.44 131 SER B N 1
ATOM 3315 C CA . SER B 1 131 ? 23.688 -1.494 -28.422 1 78.44 131 SER B CA 1
ATOM 3316 C C . SER B 1 131 ? 24.672 -0.335 -28.422 1 78.44 131 SER B C 1
ATOM 3318 O O . SER B 1 131 ? 25.219 0.032 -29.469 1 78.44 131 SER B O 1
ATOM 3320 N N . LEU B 1 132 ? 24.844 0.198 -27.234 1 81.69 132 LEU B N 1
ATOM 3321 C CA . LEU B 1 132 ? 25.75 1.325 -27.125 1 81.69 132 LEU B CA 1
ATOM 3322 C C . LEU B 1 132 ? 27.188 0.842 -26.922 1 81.69 132 LEU B C 1
ATOM 3324 O O . LEU B 1 132 ? 28.125 1.649 -26.875 1 81.69 132 LEU B O 1
ATOM 3328 N N . GLY B 1 133 ? 27.281 -0.421 -26.828 1 75.38 133 GLY B N 1
ATOM 3329 C CA . GLY B 1 133 ? 28.609 -1.015 -26.719 1 75.38 133 GLY B CA 1
ATOM 3330 C C . GLY B 1 133 ? 29.188 -0.965 -25.328 1 75.38 133 GLY B C 1
ATOM 3331 O O . GLY B 1 133 ? 30.391 -1.112 -25.125 1 75.38 133 GLY B O 1
ATOM 3332 N N . TRP B 1 134 ? 28.328 -0.633 -24.406 1 75.06 134 TRP B N 1
ATOM 3333 C CA . TRP B 1 134 ? 28.812 -0.555 -23.031 1 75.06 134 TRP B CA 1
ATOM 3334 C C . TRP B 1 134 ? 29.031 -1.948 -22.453 1 75.06 134 TRP B C 1
ATOM 3336 O O . TRP B 1 134 ? 29.812 -2.119 -21.531 1 75.06 134 TRP B O 1
ATOM 3346 N N . ILE B 1 135 ? 28.312 -2.91 -23 1 73.56 135 ILE B N 1
ATOM 3347 C CA . ILE B 1 135 ? 28.469 -4.312 -22.641 1 73.56 135 ILE B CA 1
ATOM 3348 C C . ILE B 1 135 ? 28.609 -5.16 -23.906 1 73.56 135 ILE B C 1
ATOM 3350 O O . ILE B 1 135 ? 28.125 -4.77 -24.984 1 73.56 135 ILE B O 1
ATOM 3354 N N . ASP B 1 136 ? 29.328 -6.152 -23.703 1 72.06 136 ASP B N 1
ATOM 3355 C CA . ASP B 1 136 ? 29.609 -6.992 -24.875 1 72.06 136 ASP B CA 1
ATOM 3356 C C . ASP B 1 136 ? 28.375 -7.805 -25.266 1 72.06 136 ASP B C 1
ATOM 3358 O O . ASP B 1 136 ? 28.078 -7.953 -26.453 1 72.06 136 ASP B O 1
ATOM 3362 N N . ALA B 1 137 ? 27.688 -8.367 -24.172 1 72.25 137 ALA B N 1
ATOM 3363 C CA . ALA B 1 137 ? 26.484 -9.164 -24.391 1 72.25 137 ALA B CA 1
ATOM 3364 C C . ALA B 1 137 ? 25.406 -8.812 -23.391 1 72.25 137 ALA B C 1
ATOM 3366 O O . ALA B 1 137 ? 25.703 -8.352 -22.281 1 72.25 137 ALA B O 1
ATOM 3367 N N . ILE B 1 138 ? 24.219 -8.875 -23.797 1 71.25 138 ILE B N 1
ATOM 3368 C CA . ILE B 1 138 ? 23.047 -8.617 -22.969 1 71.25 138 ILE B CA 1
ATOM 3369 C C . ILE B 1 138 ? 23.172 -9.406 -21.656 1 71.25 138 ILE B C 1
ATOM 3371 O O . ILE B 1 138 ? 22.797 -8.906 -20.594 1 71.25 138 ILE B O 1
ATOM 3375 N N . ALA B 1 139 ? 23.781 -10.5 -21.875 1 67.94 139 ALA B N 1
ATOM 3376 C CA . ALA B 1 139 ? 23.953 -11.391 -20.719 1 67.94 139 ALA B CA 1
ATOM 3377 C C . ALA B 1 139 ? 24.922 -10.797 -19.703 1 67.94 139 ALA B C 1
ATOM 3379 O O . ALA B 1 139 ? 24.953 -11.219 -18.547 1 67.94 139 ALA B O 1
ATOM 3380 N N . ASP B 1 140 ? 25.672 -9.898 -20.109 1 67.69 140 ASP B N 1
ATOM 3381 C CA . ASP B 1 140 ? 26.672 -9.297 -19.234 1 67.69 140 ASP B CA 1
ATOM 3382 C C . ASP B 1 140 ? 26.062 -8.234 -18.328 1 67.69 140 ASP B C 1
ATOM 3384 O O . ASP B 1 140 ? 26.734 -7.699 -17.453 1 67.69 140 ASP B O 1
ATOM 3388 N N . PHE B 1 141 ? 24.922 -8.008 -18.609 1 70 141 PHE B N 1
ATOM 3389 C CA . PHE B 1 141 ? 24.219 -7.055 -17.766 1 70 141 PHE B CA 1
ATOM 3390 C C . PHE B 1 141 ? 24 -7.629 -16.375 1 70 141 PHE B C 1
ATOM 3392 O O . PHE B 1 141 ? 23.656 -8.805 -16.219 1 70 141 PHE B O 1
ATOM 3399 N N . PRO B 1 142 ? 24.375 -6.762 -15.352 1 65.94 142 PRO B N 1
ATOM 3400 C CA . PRO B 1 142 ? 24.172 -7.266 -13.992 1 65.94 142 PRO B CA 1
ATOM 3401 C C . PRO B 1 142 ? 22.719 -7.707 -13.742 1 65.94 142 PRO B C 1
ATOM 3403 O O . PRO B 1 142 ? 21.797 -7.129 -14.305 1 65.94 142 PRO B O 1
ATOM 3406 N N . ILE B 1 143 ? 22.609 -8.812 -13.078 1 61.34 143 ILE B N 1
ATOM 3407 C CA . ILE B 1 143 ? 21.297 -9.352 -12.75 1 61.34 143 ILE B CA 1
ATOM 3408 C C . ILE B 1 143 ? 20.641 -8.492 -11.68 1 61.34 143 ILE B C 1
ATOM 3410 O O . ILE B 1 143 ? 21.109 -8.445 -10.531 1 61.34 143 ILE B O 1
ATOM 3414 N N . LEU B 1 144 ? 19.781 -7.734 -12.078 1 67.56 144 LEU B N 1
ATOM 3415 C CA . LEU B 1 144 ? 19.125 -6.801 -11.164 1 67.56 144 LEU B CA 1
ATOM 3416 C C . LEU B 1 144 ? 17.703 -7.254 -10.844 1 67.56 144 LEU B C 1
ATOM 3418 O O . LEU B 1 144 ? 17.016 -6.629 -10.031 1 67.56 144 LEU B O 1
ATOM 3422 N N . THR B 1 145 ? 17.359 -8.281 -11.484 1 71.75 145 THR B N 1
ATOM 3423 C CA . THR B 1 145 ? 16.094 -8.953 -11.164 1 71.75 145 THR B CA 1
ATOM 3424 C C . THR B 1 145 ? 16.344 -10.422 -10.828 1 71.75 145 THR B C 1
ATOM 3426 O O . THR B 1 145 ? 17.297 -11.023 -11.312 1 71.75 145 THR B O 1
ATOM 3429 N N . ASN B 1 146 ? 15.453 -10.898 -9.922 1 67.56 146 ASN B N 1
ATOM 3430 C CA . ASN B 1 146 ? 15.695 -12.258 -9.445 1 67.56 146 ASN B CA 1
ATOM 3431 C C . ASN B 1 146 ? 17.078 -12.406 -8.828 1 67.56 146 ASN B C 1
ATOM 3433 O O . ASN B 1 146 ? 17.781 -13.391 -9.078 1 67.56 146 ASN B O 1
ATOM 3437 N N . ASP B 1 147 ? 17.531 -11.305 -8.234 1 72.25 147 ASP B N 1
ATOM 3438 C CA . ASP B 1 147 ? 18.875 -11.266 -7.664 1 72.25 147 ASP B CA 1
ATOM 3439 C C . ASP B 1 147 ? 18.844 -11.484 -6.152 1 72.25 147 ASP B C 1
ATOM 3441 O O . ASP B 1 147 ? 17.859 -11.141 -5.492 1 72.25 147 ASP B O 1
ATOM 3445 N N . SER B 1 148 ? 19.891 -12.039 -5.695 1 77.06 148 SER B N 1
ATOM 3446 C CA . SER B 1 148 ? 19.984 -12.359 -4.277 1 77.06 148 SER B CA 1
ATOM 3447 C C . SER B 1 148 ? 20.156 -11.102 -3.436 1 77.06 148 SER B C 1
ATOM 3449 O O . SER B 1 148 ? 19.938 -11.117 -2.223 1 77.06 148 SER B O 1
ATOM 3451 N N . ARG B 1 149 ? 20.531 -10.031 -4.059 1 83.5 149 ARG B N 1
ATOM 3452 C CA . ARG B 1 149 ? 20.75 -8.789 -3.316 1 83.5 149 ARG B CA 1
ATOM 3453 C C . ARG B 1 149 ? 19.469 -7.957 -3.273 1 83.5 149 ARG B C 1
ATOM 3455 O O . ARG B 1 149 ? 19.391 -6.977 -2.533 1 83.5 149 ARG B O 1
ATOM 3462 N N . GLY B 1 150 ? 18.5 -8.375 -3.969 1 88.38 150 GLY B N 1
ATOM 3463 C CA . GLY B 1 150 ? 17.203 -7.711 -3.934 1 88.38 150 GLY B CA 1
ATOM 3464 C C . GLY B 1 150 ? 17.25 -6.305 -4.504 1 88.38 150 GLY B C 1
ATOM 3465 O O . GLY B 1 150 ? 16.484 -5.434 -4.078 1 88.38 150 GLY B O 1
ATOM 3466 N N . ILE B 1 151 ? 18.141 -6.059 -5.434 1 87.44 151 ILE B N 1
ATOM 3467 C CA . ILE B 1 151 ? 18.328 -4.719 -5.98 1 87.44 151 ILE B CA 1
ATOM 3468 C C . ILE B 1 151 ? 17.047 -4.27 -6.695 1 87.44 151 ILE B C 1
ATOM 3470 O O . ILE B 1 151 ? 16.609 -3.133 -6.527 1 87.44 151 ILE B O 1
ATOM 3474 N N . GLY B 1 152 ? 16.469 -5.137 -7.523 1 85.69 152 GLY B N 1
ATOM 3475 C CA . GLY B 1 152 ? 15.227 -4.809 -8.195 1 85.69 152 GLY B CA 1
ATOM 3476 C C . GLY B 1 152 ? 14.102 -4.484 -7.23 1 85.69 152 GLY B C 1
ATOM 3477 O O . GLY B 1 152 ? 13.305 -3.58 -7.48 1 85.69 152 GLY B O 1
ATOM 3478 N N . LEU B 1 153 ? 14.062 -5.211 -6.102 1 89.94 153 LEU B N 1
ATOM 3479 C CA . LEU B 1 153 ? 13.055 -4.977 -5.074 1 89.94 153 LEU B CA 1
ATOM 3480 C C . LEU B 1 153 ? 13.258 -3.617 -4.418 1 89.94 153 LEU B C 1
ATOM 3482 O O . LEU B 1 153 ? 12.312 -2.828 -4.312 1 89.94 153 LEU B O 1
ATOM 3486 N N . ILE B 1 154 ? 14.523 -3.375 -4.043 1 91.5 154 ILE B N 1
ATOM 3487 C CA . ILE B 1 154 ? 14.852 -2.139 -3.34 1 91.5 154 ILE B CA 1
ATOM 3488 C C . ILE B 1 154 ? 14.562 -0.94 -4.238 1 91.5 154 ILE B C 1
ATOM 3490 O O . ILE B 1 154 ? 13.953 0.038 -3.801 1 91.5 154 ILE B O 1
ATOM 3494 N N . LEU B 1 155 ? 14.906 -1.03 -5.457 1 87.31 155 LEU B N 1
ATOM 3495 C CA . LEU B 1 155 ? 14.664 0.058 -6.398 1 87.31 155 LEU B CA 1
ATOM 3496 C C . LEU B 1 155 ? 13.164 0.315 -6.559 1 87.31 155 LEU B C 1
ATOM 3498 O O . LEU B 1 155 ? 12.734 1.468 -6.605 1 87.31 155 LEU B O 1
ATOM 3502 N N . THR B 1 156 ? 12.414 -0.725 -6.656 1 87.06 156 THR B N 1
ATOM 3503 C CA . THR B 1 156 ? 10.969 -0.603 -6.824 1 87.06 156 THR B CA 1
ATOM 3504 C C . THR B 1 156 ? 10.336 0.082 -5.613 1 87.06 156 THR B C 1
ATOM 3506 O O . THR B 1 156 ? 9.57 1.031 -5.762 1 87.06 156 THR B O 1
ATOM 3509 N N . TYR B 1 157 ? 10.688 -0.365 -4.441 1 91.12 157 TYR B N 1
ATOM 3510 C CA . TYR B 1 157 ? 10.078 0.177 -3.23 1 91.12 157 TYR B CA 1
ATOM 3511 C C . TYR B 1 157 ? 10.555 1.604 -2.977 1 91.12 157 TYR B C 1
ATOM 3513 O O . TYR B 1 157 ? 9.781 2.445 -2.51 1 91.12 157 TYR B O 1
ATOM 3521 N N . VAL B 1 158 ? 11.82 1.864 -3.248 1 91 158 VAL B N 1
ATOM 3522 C CA . VAL B 1 158 ? 12.312 3.23 -3.092 1 91 158 VAL B CA 1
ATOM 3523 C C . VAL B 1 158 ? 11.523 4.168 -4.008 1 91 158 VAL B C 1
ATOM 3525 O O . VAL B 1 158 ? 11.047 5.219 -3.568 1 91 158 VAL B O 1
ATOM 3528 N N . TRP B 1 159 ? 11.414 3.783 -5.188 1 87 159 TRP B N 1
ATOM 3529 C CA . TRP B 1 159 ? 10.688 4.59 -6.16 1 87 159 TRP B CA 1
ATOM 3530 C C . TRP B 1 159 ? 9.242 4.793 -5.723 1 87 159 TRP B C 1
ATOM 3532 O O . TRP B 1 159 ? 8.711 5.902 -5.793 1 87 159 TRP B O 1
ATOM 3542 N N . LYS B 1 160 ? 8.664 3.801 -5.203 1 86.88 160 LYS B N 1
ATOM 3543 C CA . LYS B 1 160 ? 7.238 3.809 -4.883 1 86.88 160 LYS B CA 1
ATOM 3544 C C . LYS B 1 160 ? 6.98 4.52 -3.557 1 86.88 160 LYS B C 1
ATOM 3546 O O . LYS B 1 160 ? 5.914 5.109 -3.359 1 86.88 160 LYS B O 1
ATOM 3551 N N . GLU B 1 161 ? 7.957 4.492 -2.615 1 91.31 161 GLU B N 1
ATOM 3552 C CA . GLU B 1 161 ? 7.688 4.965 -1.262 1 91.31 161 GLU B CA 1
ATOM 3553 C C . GLU B 1 161 ? 8.156 6.406 -1.074 1 91.31 161 GLU B C 1
ATOM 3555 O O . GLU B 1 161 ? 7.762 7.074 -0.119 1 91.31 161 GLU B O 1
ATOM 3560 N N . ILE B 1 162 ? 8.961 6.957 -1.947 1 90.94 162 ILE B N 1
ATOM 3561 C CA . ILE B 1 162 ? 9.469 8.32 -1.831 1 90.94 162 ILE B CA 1
ATOM 3562 C C . ILE B 1 162 ? 8.305 9.305 -1.785 1 90.94 162 ILE B C 1
ATOM 3564 O O . ILE B 1 162 ? 8.25 10.18 -0.917 1 90.94 162 ILE B O 1
ATOM 3568 N N . PRO B 1 163 ? 7.348 9.164 -2.686 1 86.88 163 PRO B N 1
ATOM 3569 C CA . PRO B 1 163 ? 6.234 10.117 -2.672 1 86.88 163 PRO B CA 1
ATOM 3570 C C . PRO B 1 163 ? 5.457 10.102 -1.357 1 86.88 163 PRO B C 1
ATOM 3572 O O . PRO B 1 163 ? 4.969 11.141 -0.908 1 86.88 163 PRO B O 1
ATOM 3575 N N . PHE B 1 164 ? 5.379 8.93 -0.789 1 87.69 164 PHE B N 1
ATOM 3576 C CA . PHE B 1 164 ? 4.703 8.836 0.5 1 87.69 164 PHE B CA 1
ATOM 3577 C C . PHE B 1 164 ? 5.457 9.625 1.566 1 87.69 164 PHE B C 1
ATOM 3579 O O . PHE B 1 164 ? 4.844 10.328 2.373 1 87.69 164 PHE B O 1
ATOM 3586 N N . VAL B 1 165 ? 6.723 9.523 1.589 1 91.88 165 VAL B N 1
ATOM 3587 C CA . VAL B 1 165 ? 7.539 10.273 2.537 1 91.88 165 VAL B CA 1
ATOM 3588 C C . VAL B 1 165 ? 7.336 11.766 2.32 1 91.88 165 VAL B C 1
ATOM 3590 O O . VAL B 1 165 ? 7.148 12.523 3.279 1 91.88 165 VAL B O 1
ATOM 3593 N N . VAL B 1 166 ? 7.332 12.164 1.112 1 87.88 166 VAL B N 1
ATOM 3594 C CA . VAL B 1 166 ? 7.172 13.578 0.788 1 87.88 166 VAL B CA 1
ATOM 3595 C C . VAL B 1 166 ? 5.809 14.07 1.271 1 87.88 166 VAL B C 1
ATOM 3597 O O . VAL B 1 166 ? 5.707 15.125 1.898 1 87.88 166 VAL B O 1
ATOM 3600 N N . LEU B 1 167 ? 4.828 13.273 0.986 1 82.19 167 LEU B N 1
ATOM 3601 C CA . LEU B 1 167 ? 3.465 13.633 1.364 1 82.19 167 LEU B CA 1
ATOM 3602 C C . LEU B 1 167 ? 3.342 13.773 2.877 1 82.19 167 LEU B C 1
ATOM 3604 O O . LEU B 1 167 ? 2.633 14.664 3.363 1 82.19 167 LEU B O 1
ATOM 3608 N N . MET B 1 168 ? 4.023 12.938 3.584 1 83.75 168 MET B N 1
ATOM 3609 C CA . MET B 1 168 ? 3.924 12.938 5.043 1 83.75 168 MET B CA 1
ATOM 3610 C C . MET B 1 168 ? 4.777 14.055 5.645 1 83.75 168 MET B C 1
ATOM 3612 O O . MET B 1 168 ? 4.449 14.586 6.703 1 83.75 168 MET B O 1
ATOM 3616 N N . MET B 1 169 ? 5.84 14.438 4.973 1 89.19 169 MET B N 1
ATOM 3617 C CA . MET B 1 169 ? 6.793 15.383 5.543 1 89.19 169 MET B CA 1
ATOM 3618 C C . MET B 1 169 ? 6.441 16.812 5.152 1 89.19 169 MET B C 1
ATOM 3620 O O . MET B 1 169 ? 6.828 17.766 5.836 1 89.19 169 MET B O 1
ATOM 3624 N N . LEU B 1 170 ? 5.711 17 4.094 1 83.94 170 LEU B N 1
ATOM 3625 C CA . LEU B 1 170 ? 5.402 18.344 3.594 1 83.94 170 LEU B CA 1
ATOM 3626 C C . LEU B 1 170 ? 4.648 19.156 4.641 1 83.94 170 LEU B C 1
ATOM 3628 O O . LEU B 1 170 ? 5.047 20.266 4.969 1 83.94 170 LEU B O 1
ATOM 3632 N N . PRO B 1 171 ? 3.586 18.578 5.148 1 77.38 171 PRO B N 1
ATOM 3633 C CA . PRO B 1 171 ? 2.887 19.344 6.172 1 77.38 171 PRO B CA 1
ATOM 3634 C C . PRO B 1 171 ? 3.77 19.656 7.379 1 77.38 171 PRO B C 1
ATOM 3636 O O . PRO B 1 171 ? 3.6 20.703 8.023 1 77.38 171 PRO B O 1
ATOM 3639 N N . VAL B 1 172 ? 4.672 18.781 7.723 1 82.75 172 VAL B N 1
ATOM 3640 C CA . VAL B 1 172 ? 5.578 19 8.852 1 82.75 172 VAL B CA 1
ATOM 3641 C C . VAL B 1 172 ? 6.504 20.172 8.555 1 82.75 172 VAL B C 1
ATOM 3643 O O . VAL B 1 172 ? 6.711 21.047 9.406 1 82.75 172 VAL B O 1
ATOM 3646 N N . TYR B 1 173 ? 6.992 20.219 7.402 1 84.88 173 TYR B N 1
ATOM 3647 C CA . TYR B 1 173 ? 7.844 21.328 6.992 1 84.88 173 TYR B CA 1
ATOM 3648 C C . TYR B 1 173 ? 7.059 22.641 6.961 1 84.88 173 TYR B C 1
ATOM 3650 O O . TYR B 1 173 ? 7.586 23.703 7.316 1 84.88 173 TYR B O 1
ATOM 3658 N N . GLN B 1 174 ? 5.891 22.547 6.477 1 79 174 GLN B N 1
ATOM 3659 C CA . GLN B 1 174 ? 5.055 23.734 6.422 1 79 174 GLN B CA 1
ATOM 3660 C C . GLN B 1 174 ? 4.781 24.281 7.824 1 79 174 GLN B C 1
ATOM 3662 O O . GLN B 1 174 ? 4.809 25.5 8.039 1 79 174 GLN B O 1
ATOM 3667 N N . GLU B 1 175 ? 4.535 23.359 8.664 1 79.81 175 GLU B N 1
ATOM 3668 C CA . GLU B 1 175 ? 4.324 23.766 10.055 1 79.81 175 GLU B CA 1
ATOM 3669 C C . GLU B 1 175 ? 5.594 24.375 10.648 1 79.81 175 GLU B C 1
ATOM 3671 O O . GLU B 1 175 ? 5.535 25.359 11.367 1 79.81 175 GLU B O 1
ATOM 3676 N N . MET B 1 176 ? 6.652 23.781 10.406 1 82.44 176 MET B N 1
ATOM 3677 C CA . MET B 1 176 ? 7.941 24.281 10.875 1 82.44 176 MET B CA 1
ATOM 3678 C C . MET B 1 176 ? 8.195 25.703 10.359 1 82.44 176 MET B C 1
ATOM 3680 O O . MET B 1 176 ? 8.664 26.562 11.102 1 82.44 176 MET B O 1
ATOM 3684 N N . ASN B 1 177 ? 7.891 25.859 9.109 1 80.44 177 ASN B N 1
ATOM 3685 C CA . ASN B 1 177 ? 8.094 27.172 8.492 1 80.44 177 ASN B CA 1
ATOM 3686 C C . ASN B 1 177 ? 7.195 28.234 9.117 1 80.44 177 ASN B C 1
ATOM 3688 O O . ASN B 1 177 ? 7.602 29.391 9.273 1 80.44 177 ASN B O 1
ATOM 3692 N N . LYS B 1 178 ? 6.051 27.859 9.344 1 75.62 178 LYS B N 1
ATOM 3693 C CA . LYS B 1 178 ? 5.121 28.781 9.992 1 75.62 178 LYS B CA 1
ATOM 3694 C C . LYS B 1 178 ? 5.605 29.156 11.391 1 75.62 178 LYS B C 1
ATOM 3696 O O . LYS B 1 178 ? 5.465 30.312 11.812 1 75.62 178 LYS B O 1
ATOM 3701 N N . GLU B 1 179 ? 6.156 28.203 12.016 1 75.31 179 GLU B N 1
ATOM 3702 C CA . GLU B 1 179 ? 6.574 28.406 13.398 1 75.31 179 GLU B CA 1
ATOM 3703 C C . GLU B 1 179 ? 7.93 29.109 13.461 1 75.31 179 GLU B C 1
ATOM 3705 O O . GLU B 1 179 ? 8.156 29.953 14.328 1 75.31 179 GLU B O 1
ATOM 3710 N N . PHE B 1 180 ? 8.836 28.625 12.555 1 69.88 180 PHE B N 1
ATOM 3711 C CA . PHE B 1 180 ? 10.211 29.078 12.727 1 69.88 180 PHE B CA 1
ATOM 3712 C C . PHE B 1 180 ? 10.664 29.922 11.531 1 69.88 180 PHE B C 1
ATOM 3714 O O . PHE B 1 180 ? 11.797 30.406 11.492 1 69.88 180 PHE B O 1
ATOM 3721 N N . GLY B 1 181 ? 10 29.875 10.406 1 60.25 181 GLY B N 1
ATOM 3722 C CA . GLY B 1 181 ? 10.391 30.469 9.141 1 60.25 181 GLY B CA 1
ATOM 3723 C C . GLY B 1 181 ? 11.297 31.672 9.297 1 60.25 181 GLY B C 1
ATOM 3724 O O . GLY B 1 181 ? 12.367 31.734 8.688 1 60.25 181 GLY B O 1
ATOM 3725 N N . HIS B 1 182 ? 10.922 32.656 9.82 1 57.91 182 HIS B N 1
ATOM 3726 C CA . HIS B 1 182 ? 11.688 33.906 9.844 1 57.91 182 HIS B CA 1
ATOM 3727 C C . HIS B 1 182 ? 12.883 33.781 10.781 1 57.91 182 HIS B C 1
ATOM 3729 O O . HIS B 1 182 ? 13.906 34.438 10.555 1 57.91 182 HIS B O 1
ATOM 3735 N N . ALA B 1 183 ? 12.852 33.031 11.68 1 55.12 183 ALA B N 1
ATOM 3736 C CA . ALA B 1 183 ? 13.836 33.031 12.758 1 55.12 183 ALA B CA 1
ATOM 3737 C C . ALA B 1 183 ? 15.07 32.188 12.383 1 55.12 183 ALA B C 1
ATOM 3739 O O . ALA B 1 183 ? 16.188 32.531 12.766 1 55.12 183 ALA B O 1
ATOM 3740 N N . ALA B 1 184 ? 14.984 31.078 11.68 1 54.34 184 ALA B N 1
ATOM 3741 C CA . ALA B 1 184 ? 16.109 30.172 11.422 1 54.34 184 ALA B CA 1
ATOM 3742 C C . ALA B 1 184 ? 17.109 30.812 10.461 1 54.34 184 ALA B C 1
ATOM 3744 O O . ALA B 1 184 ? 18.312 30.578 10.57 1 54.34 184 ALA B O 1
ATOM 3745 N N . ALA B 1 185 ? 16.656 31.469 9.43 1 54.62 185 ALA B N 1
ATOM 3746 C CA . ALA B 1 185 ? 17.578 32.188 8.539 1 54.62 185 ALA B CA 1
ATOM 3747 C C . ALA B 1 185 ? 18.469 33.125 9.32 1 54.62 185 ALA B C 1
ATOM 3749 O O . ALA B 1 185 ? 19.594 33.438 8.906 1 54.62 185 ALA B O 1
ATOM 3750 N N . ALA B 1 186 ? 18.047 33.469 10.469 1 54.03 186 ALA B N 1
ATOM 3751 C CA . ALA B 1 186 ? 18.734 34.531 11.188 1 54.03 186 ALA B CA 1
ATOM 3752 C C . ALA B 1 186 ? 19.922 34 11.961 1 54.03 186 ALA B C 1
ATOM 3754 O O . ALA B 1 186 ? 20.812 34.781 12.344 1 54.03 186 ALA B O 1
ATOM 3755 N N . LEU B 1 187 ? 19.984 32.75 12.18 1 56.06 187 LEU B N 1
ATOM 3756 C CA . LEU B 1 187 ? 20.984 32.344 13.156 1 56.06 187 LEU B CA 1
ATOM 3757 C C . LEU B 1 187 ? 22.312 32.031 12.477 1 56.06 187 LEU B C 1
ATOM 3759 O O . LEU B 1 187 ? 23.312 31.734 13.148 1 56.06 187 LEU B O 1
ATOM 3763 N N . GLY B 1 188 ? 22.469 32.469 11.219 1 63.47 188 GLY B N 1
ATOM 3764 C CA . GLY B 1 188 ? 23.781 32.344 10.594 1 63.47 188 GLY B CA 1
ATOM 3765 C C . GLY B 1 188 ? 24.266 30.906 10.539 1 63.47 188 GLY B C 1
ATOM 3766 O O . GLY B 1 188 ? 25.438 30.656 10.258 1 63.47 188 GLY B O 1
ATOM 3767 N N . ALA B 1 189 ? 23.516 29.922 11.07 1 67.56 189 ALA B N 1
ATOM 3768 C CA . ALA B 1 189 ? 23.953 28.531 11.086 1 67.56 189 ALA B CA 1
ATOM 3769 C C . ALA B 1 189 ? 24 27.953 9.672 1 67.56 189 ALA B C 1
ATOM 3771 O O . ALA B 1 189 ? 23.188 28.312 8.82 1 67.56 189 ALA B O 1
ATOM 3772 N N . GLY B 1 190 ? 25.141 27.188 9.375 1 76.38 190 GLY B N 1
ATOM 3773 C CA . GLY B 1 190 ? 25.25 26.5 8.094 1 76.38 190 GLY B CA 1
ATOM 3774 C C . GLY B 1 190 ? 24.109 25.547 7.816 1 76.38 190 GLY B C 1
ATOM 3775 O O . GLY B 1 190 ? 23.328 25.234 8.719 1 76.38 190 GLY B O 1
ATOM 3776 N N . PRO B 1 191 ? 24.016 25.156 6.629 1 79.12 191 PRO B N 1
ATOM 3777 C CA . PRO B 1 191 ? 22.891 24.312 6.23 1 79.12 191 PRO B CA 1
ATOM 3778 C C . PRO B 1 191 ? 22.844 22.984 7 1 79.12 191 PRO B C 1
ATOM 3780 O O . PRO B 1 191 ? 21.766 22.516 7.344 1 79.12 191 PRO B O 1
ATOM 3783 N N . TYR B 1 192 ? 23.984 22.484 7.227 1 84.19 192 TYR B N 1
ATOM 3784 C CA . TYR B 1 192 ? 24.031 21.203 7.93 1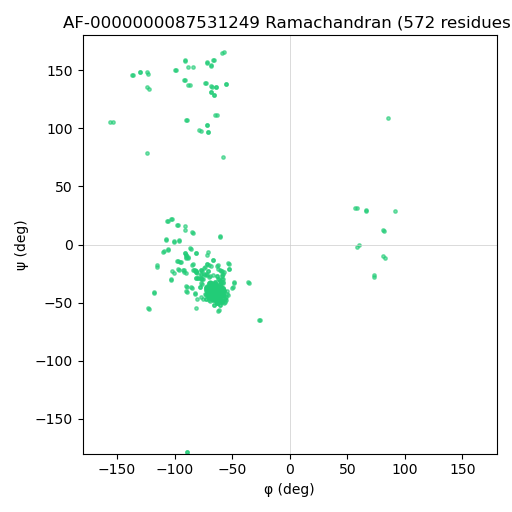 84.19 192 TYR B CA 1
ATOM 3785 C C . TYR B 1 192 ? 23.641 21.375 9.398 1 84.19 192 TYR B C 1
ATOM 3787 O O . TYR B 1 192 ? 22.891 20.562 9.945 1 84.19 192 TYR B O 1
ATOM 3795 N N . GLN B 1 193 ? 24.141 22.406 10.016 1 82.31 193 GLN B N 1
ATOM 3796 C CA . GLN B 1 193 ? 23.828 22.672 11.414 1 82.31 193 GLN B CA 1
ATOM 3797 C C . GLN B 1 193 ? 22.359 23 11.602 1 82.31 193 GLN B C 1
ATOM 3799 O O . GLN B 1 193 ? 21.734 22.562 12.578 1 82.31 193 GLN B O 1
ATOM 3804 N N . ARG B 1 194 ? 21.812 23.672 10.664 1 82.38 194 ARG B N 1
ATOM 3805 C CA . ARG B 1 194 ? 20.391 24.016 10.703 1 82.38 194 ARG B CA 1
ATOM 3806 C C . ARG B 1 194 ? 19.531 22.766 10.594 1 82.38 194 ARG B C 1
ATOM 3808 O O . ARG B 1 194 ? 18.531 22.625 11.297 1 82.38 194 ARG B O 1
ATOM 3815 N N . PHE B 1 195 ? 20.031 21.906 9.719 1 86.44 195 PHE B N 1
ATOM 3816 C CA . PHE B 1 195 ? 19.281 20.656 9.547 1 86.44 195 PHE B CA 1
ATOM 3817 C C . PHE B 1 195 ? 19.328 19.828 10.82 1 86.44 195 PHE B C 1
ATOM 3819 O O . PHE B 1 195 ? 18.281 19.375 11.312 1 86.44 195 PHE B O 1
ATOM 3826 N N . LYS B 1 196 ? 20.438 19.688 11.352 1 86.62 196 LYS B N 1
ATOM 3827 C CA . LYS B 1 196 ? 20.641 18.781 12.484 1 86.62 196 LYS B CA 1
ATOM 3828 C C . LYS B 1 196 ? 20 19.359 13.75 1 86.62 196 LYS B C 1
ATOM 3830 O O . LYS B 1 196 ? 19.391 18.625 14.523 1 86.62 196 LYS B O 1
ATOM 3835 N N . ASP B 1 197 ? 20.047 20.641 13.953 1 85.06 197 ASP B N 1
ATOM 3836 C CA . ASP B 1 197 ? 19.672 21.234 15.234 1 85.06 197 ASP B CA 1
ATOM 3837 C C . ASP B 1 197 ? 18.219 21.719 15.211 1 85.06 197 ASP B C 1
ATOM 3839 O O . ASP B 1 197 ? 17.578 21.812 16.266 1 85.06 197 ASP B O 1
ATOM 3843 N N . ILE B 1 198 ? 17.703 21.953 14.062 1 82.62 198 ILE B N 1
ATOM 3844 C CA . ILE B 1 198 ? 16.375 22.562 14.016 1 82.62 198 ILE B CA 1
ATOM 3845 C C . ILE B 1 198 ? 15.43 21.656 13.234 1 82.62 198 ILE B C 1
ATOM 3847 O O . ILE B 1 198 ? 14.438 21.172 13.781 1 82.62 198 ILE B O 1
ATOM 3851 N N . GLU B 1 199 ? 15.828 21.359 12.023 1 87.31 199 GLU B N 1
ATOM 3852 C CA . GLU B 1 199 ? 14.906 20.672 11.133 1 87.31 199 GLU B CA 1
ATOM 3853 C C . GLU B 1 199 ? 14.672 19.234 11.594 1 87.31 199 GLU B C 1
ATOM 3855 O O . GLU B 1 199 ? 13.523 18.812 11.773 1 87.31 199 GLU B O 1
ATOM 3860 N N . TRP B 1 200 ? 15.766 18.609 11.867 1 89.38 200 TRP B N 1
ATOM 3861 C CA . TRP B 1 200 ? 15.672 17.188 12.148 1 89.38 200 TRP B CA 1
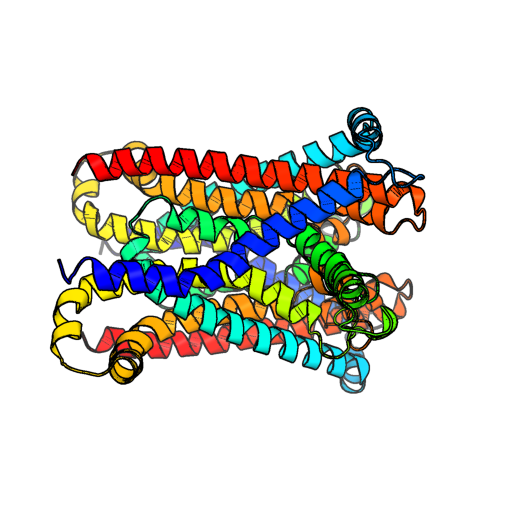ATOM 3862 C C . TRP B 1 200 ? 14.883 16.938 13.43 1 89.38 200 TRP B C 1
ATOM 3864 O O . TRP B 1 200 ? 13.984 16.094 13.453 1 89.38 200 TRP B O 1
ATOM 3874 N N . PRO B 1 201 ? 15.203 17.688 14.469 1 87.62 201 PRO B N 1
ATOM 3875 C CA . PRO B 1 201 ? 14.406 17.469 15.68 1 87.62 201 PRO B CA 1
ATOM 3876 C C . PRO B 1 201 ? 12.914 17.688 15.453 1 87.62 201 PRO B C 1
ATOM 3878 O O . PRO B 1 201 ? 12.086 17.016 16.078 1 87.62 201 PRO B O 1
ATOM 3881 N N . PHE B 1 202 ? 12.602 18.578 14.602 1 85.94 202 PHE B N 1
ATOM 3882 C CA . PHE B 1 202 ? 11.203 18.875 14.312 1 85.94 202 PHE B CA 1
ATOM 3883 C C . PHE B 1 202 ? 10.594 17.781 13.438 1 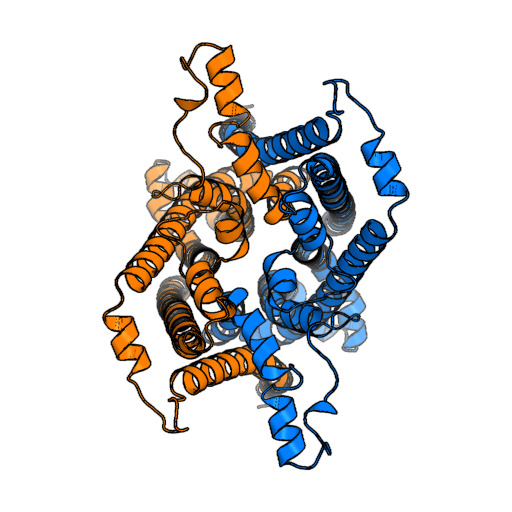85.94 202 PHE B C 1
ATOM 3885 O O . PHE B 1 202 ? 9.414 17.453 13.586 1 85.94 202 PHE B O 1
ATOM 3892 N N . LEU B 1 203 ? 11.391 17.141 12.609 1 91.19 203 LEU B N 1
ATOM 3893 C CA . LEU B 1 203 ? 10.914 16.156 11.633 1 91.19 203 LEU B CA 1
ATOM 3894 C C . LEU B 1 203 ? 10.914 14.758 12.211 1 91.19 203 LEU B C 1
ATOM 3896 O O . LEU B 1 203 ? 10.188 13.875 11.734 1 91.19 203 LEU B O 1
ATOM 3900 N N . LYS B 1 204 ? 11.727 14.539 13.18 1 91.56 204 LYS B N 1
ATOM 3901 C CA . LYS B 1 204 ? 12.117 13.203 13.641 1 91.56 204 LYS B CA 1
ATOM 3902 C C . LYS B 1 204 ? 10.891 12.383 14.023 1 91.56 204 LYS B C 1
ATOM 3904 O O . LYS B 1 204 ? 10.742 11.242 13.578 1 91.56 204 LYS B O 1
ATOM 3909 N N . PRO B 1 205 ? 9.93 12.883 14.781 1 87.12 205 PRO B N 1
ATOM 3910 C CA . PRO B 1 205 ? 8.773 12.055 15.133 1 87.12 205 PRO B CA 1
ATOM 3911 C C . PRO B 1 205 ? 7.973 11.602 13.906 1 87.12 205 PRO B C 1
ATOM 3913 O O . PRO B 1 205 ? 7.625 10.43 13.797 1 87.12 205 PRO B O 1
ATOM 3916 N N . GLY B 1 206 ? 7.75 12.57 13.031 1 87.31 206 GLY B N 1
ATOM 3917 C CA . GLY B 1 206 ? 7.023 12.242 11.82 1 87.31 206 GLY B CA 1
ATOM 3918 C C . GLY B 1 206 ? 7.781 11.289 10.914 1 87.31 206 GLY B C 1
ATOM 3919 O O . GLY B 1 206 ? 7.188 10.406 10.297 1 87.31 206 GLY B O 1
ATOM 3920 N N . ALA B 1 207 ? 9.094 11.492 10.883 1 93 207 ALA B N 1
ATOM 3921 C CA . ALA B 1 207 ? 9.938 10.648 10.039 1 93 207 ALA B CA 1
ATOM 3922 C C . ALA B 1 207 ? 9.977 9.219 10.555 1 93 207 ALA B C 1
ATOM 3924 O O . ALA B 1 207 ? 9.938 8.266 9.773 1 93 207 ALA B O 1
ATOM 3925 N N . LEU B 1 208 ? 10.023 9.094 11.844 1 89.75 208 LEU B N 1
ATOM 3926 C CA . LEU B 1 208 ? 10.055 7.766 12.438 1 89.75 208 LEU B CA 1
ATOM 3927 C C . LEU B 1 208 ? 8.727 7.043 12.211 1 89.75 208 LEU B C 1
ATOM 3929 O O . LEU B 1 208 ? 8.711 5.852 11.898 1 89.75 208 LEU B O 1
ATOM 3933 N N . GLU B 1 209 ? 7.625 7.738 12.32 1 85 209 GLU B N 1
ATOM 3934 C CA . GLU B 1 209 ? 6.316 7.145 12.07 1 85 209 GLU B CA 1
ATOM 3935 C C . GLU B 1 209 ? 6.16 6.727 10.617 1 85 209 GLU B C 1
ATOM 3937 O O . GLU B 1 209 ? 5.68 5.629 10.328 1 85 209 GLU B O 1
ATOM 3942 N N . THR B 1 210 ? 6.586 7.629 9.797 1 89.25 210 THR B N 1
ATOM 3943 C CA . THR B 1 210 ? 6.516 7.352 8.359 1 89.25 210 THR B CA 1
ATOM 3944 C C . THR B 1 210 ? 7.406 6.168 7.996 1 89.25 210 THR B C 1
ATOM 3946 O O . THR B 1 210 ? 6.992 5.281 7.246 1 89.25 210 THR B O 1
ATOM 3949 N N . GLY B 1 211 ? 8.617 6.18 8.523 1 92.88 211 GLY B N 1
ATOM 3950 C CA . GLY B 1 211 ? 9.539 5.086 8.281 1 92.88 211 GLY B CA 1
ATOM 3951 C C . GLY B 1 211 ? 9.016 3.742 8.75 1 92.88 211 GLY B C 1
ATOM 3952 O O . GLY B 1 211 ? 9.219 2.723 8.094 1 92.88 211 GLY B O 1
ATOM 3953 N N . LEU B 1 212 ? 8.352 3.805 9.844 1 89.06 212 LEU B N 1
ATOM 3954 C CA . LEU B 1 212 ? 7.77 2.578 10.375 1 89.06 212 LEU B CA 1
ATOM 3955 C C . LEU B 1 212 ? 6.691 2.035 9.438 1 89.06 212 LEU B C 1
ATOM 3957 O O . LEU B 1 212 ? 6.629 0.829 9.195 1 89.06 212 LEU B O 1
ATOM 3961 N N . ILE B 1 213 ? 5.883 2.902 9.047 1 86.19 213 ILE B N 1
ATOM 3962 C CA . ILE B 1 213 ? 4.801 2.506 8.156 1 86.19 213 ILE B CA 1
ATOM 3963 C C . ILE B 1 213 ? 5.383 1.87 6.895 1 86.19 213 ILE B C 1
ATOM 3965 O O . ILE B 1 213 ? 4.945 0.793 6.477 1 86.19 213 ILE B O 1
ATOM 3969 N N . ILE B 1 214 ? 6.438 2.482 6.355 1 92.31 214 ILE B N 1
ATOM 3970 C CA . ILE B 1 214 ? 7.055 1.987 5.129 1 92.31 214 ILE B CA 1
ATOM 3971 C C . ILE B 1 214 ? 7.754 0.658 5.406 1 92.31 214 ILE B C 1
ATOM 3973 O O . ILE B 1 214 ? 7.629 -0.289 4.625 1 92.31 214 ILE B O 1
ATOM 3977 N N . PHE B 1 215 ? 8.477 0.61 6.457 1 93 215 PHE B N 1
ATOM 3978 C CA . PHE B 1 215 ? 9.195 -0.605 6.816 1 93 215 PHE B CA 1
ATOM 3979 C C . PHE B 1 215 ? 8.242 -1.786 6.938 1 93 215 PHE B C 1
ATOM 3981 O O . PHE B 1 215 ? 8.492 -2.854 6.375 1 93 215 PHE B O 1
ATOM 3988 N N . CYS B 1 216 ? 7.195 -1.577 7.676 1 88.88 216 CYS B N 1
ATOM 3989 C CA . CYS B 1 216 ? 6.227 -2.648 7.895 1 88.88 216 CYS B CA 1
ATOM 3990 C C . CYS B 1 216 ? 5.566 -3.061 6.586 1 88.88 216 CYS B C 1
ATOM 3992 O O . CYS B 1 216 ? 5.328 -4.246 6.355 1 88.88 216 CYS B O 1
ATOM 3994 N N . PHE B 1 217 ? 5.285 -2.154 5.805 1 88.12 217 PHE B N 1
ATOM 3995 C CA . PHE B 1 217 ? 4.68 -2.434 4.508 1 88.12 217 PHE B CA 1
ATOM 3996 C C . PHE B 1 217 ? 5.598 -3.307 3.658 1 88.12 217 PHE B C 1
ATOM 3998 O O . PHE B 1 217 ? 5.156 -4.309 3.088 1 88.12 217 PHE B O 1
ATOM 4005 N N . VAL B 1 218 ? 6.863 -2.92 3.592 1 92.19 218 VAL B N 1
ATOM 4006 C CA . VAL B 1 218 ? 7.82 -3.623 2.742 1 92.19 218 VAL B CA 1
ATOM 4007 C C . VAL B 1 218 ? 8.164 -4.973 3.365 1 92.19 218 VAL B C 1
ATOM 4009 O O . VAL B 1 218 ? 8.328 -5.969 2.654 1 92.19 218 VAL B O 1
ATOM 4012 N N . PHE B 1 219 ? 8.297 -4.996 4.617 1 92 219 PHE B N 1
ATOM 4013 C CA . PHE B 1 219 ? 8.641 -6.227 5.32 1 92 219 PHE B CA 1
ATOM 4014 C C . PHE B 1 219 ? 7.617 -7.316 5.031 1 92 219 PHE B C 1
ATOM 4016 O O . PHE B 1 219 ? 7.977 -8.484 4.852 1 92 219 PHE B O 1
ATOM 4023 N N . GLY B 1 220 ? 6.402 -6.957 4.984 1 89.5 220 GLY B N 1
ATOM 4024 C CA . GLY B 1 220 ? 5.344 -7.926 4.762 1 89.5 220 GLY B CA 1
ATOM 4025 C C . GLY B 1 220 ? 4.887 -7.992 3.318 1 89.5 220 GLY B C 1
ATOM 4026 O O . GLY B 1 220 ? 3.828 -8.547 3.02 1 89.5 220 GLY B O 1
ATOM 4027 N N . ALA B 1 221 ? 5.656 -7.477 2.447 1 89.69 221 ALA B N 1
ATOM 4028 C CA . ALA B 1 221 ? 5.242 -7.367 1.051 1 89.69 221 ALA B CA 1
ATOM 4029 C C . ALA B 1 221 ? 5.254 -8.734 0.367 1 89.69 221 ALA B C 1
ATOM 4031 O O . ALA B 1 221 ? 6.152 -9.547 0.598 1 89.69 221 ALA B O 1
ATOM 4032 N N . PHE B 1 222 ? 4.246 -8.977 -0.447 1 90.94 222 PHE B N 1
ATOM 4033 C CA . PHE B 1 222 ? 4.117 -10.203 -1.227 1 90.94 222 PHE B CA 1
ATOM 4034 C C . PHE B 1 222 ? 4.125 -9.898 -2.721 1 90.94 222 PHE B C 1
ATOM 4036 O O . PHE B 1 222 ? 4.867 -10.516 -3.482 1 90.94 222 PHE B O 1
ATOM 4043 N N . GLU B 1 223 ? 3.449 -8.859 -3.145 1 89.06 223 GLU B N 1
ATOM 4044 C CA . GLU B 1 223 ? 3.146 -8.586 -4.547 1 89.06 223 GLU B CA 1
ATOM 4045 C C . GLU B 1 223 ? 4.426 -8.391 -5.359 1 89.06 223 GLU B C 1
ATOM 4047 O O . GLU B 1 223 ? 4.723 -9.18 -6.258 1 89.06 223 GLU B O 1
ATOM 4052 N N . VAL B 1 224 ? 5.242 -7.477 -4.969 1 88.56 224 VAL B N 1
ATOM 4053 C CA . VAL B 1 224 ? 6.43 -7.121 -5.746 1 88.56 224 VAL B CA 1
ATOM 4054 C C . VAL B 1 224 ? 7.453 -8.25 -5.672 1 88.56 224 VAL B C 1
ATOM 4056 O O . VAL B 1 224 ? 7.965 -8.703 -6.699 1 88.56 224 VAL B O 1
ATOM 4059 N N . PRO B 1 225 ? 7.672 -8.781 -4.5 1 90.56 225 PRO B N 1
ATOM 4060 C CA . PRO B 1 225 ? 8.625 -9.898 -4.422 1 90.56 225 PRO B CA 1
ATOM 4061 C C . PRO B 1 225 ? 8.164 -11.117 -5.211 1 90.56 225 PRO B C 1
ATOM 4063 O O . PRO B 1 225 ? 8.984 -11.844 -5.777 1 90.56 225 PRO B O 1
ATOM 4066 N N . TYR B 1 226 ? 6.898 -11.359 -5.203 1 88.44 226 TYR B N 1
ATOM 4067 C CA . TYR B 1 226 ? 6.363 -12.5 -5.938 1 88.44 226 TYR B CA 1
ATOM 4068 C C . TYR B 1 226 ? 6.512 -12.305 -7.441 1 88.44 226 TYR B C 1
ATOM 4070 O O . TYR B 1 226 ? 6.828 -13.25 -8.164 1 88.44 226 TYR B O 1
ATOM 4078 N N . LEU B 1 227 ? 6.328 -11.164 -7.902 1 84.69 227 LEU B N 1
ATOM 4079 C CA . LEU B 1 227 ? 6.316 -10.883 -9.336 1 84.69 227 LEU B CA 1
ATOM 4080 C C . LEU B 1 227 ? 7.738 -10.773 -9.883 1 84.69 227 LEU B C 1
ATOM 4082 O O . LEU B 1 227 ? 8.031 -11.281 -10.961 1 84.69 227 LEU B O 1
ATOM 4086 N N . ILE B 1 228 ? 8.578 -10.031 -9.203 1 80.12 228 ILE B N 1
ATOM 4087 C CA . ILE B 1 228 ? 9.938 -9.781 -9.688 1 80.12 228 ILE B CA 1
ATOM 4088 C C . ILE B 1 228 ? 10.797 -11.023 -9.461 1 80.12 228 ILE B C 1
ATOM 4090 O O . ILE B 1 228 ? 11.711 -11.305 -10.242 1 80.12 228 ILE B O 1
ATOM 4094 N N . GLY B 1 229 ? 10.539 -11.953 -8.57 1 65.94 229 GLY B N 1
ATOM 4095 C CA . GLY B 1 229 ? 11.141 -13.273 -8.516 1 65.94 229 GLY B CA 1
ATOM 4096 C C . GLY B 1 229 ? 12.383 -13.328 -7.645 1 65.94 229 GLY B C 1
ATOM 4097 O O . GLY B 1 229 ? 13.273 -14.148 -7.867 1 65.94 229 GLY B O 1
ATOM 4098 N N . ALA B 1 230 ? 12.602 -12.492 -6.551 1 61 230 ALA B N 1
ATOM 4099 C CA . ALA B 1 230 ? 13.836 -12.734 -5.812 1 61 230 ALA B CA 1
ATOM 4100 C C . ALA B 1 230 ? 13.891 -14.164 -5.293 1 61 230 ALA B C 1
ATOM 4102 O O . ALA B 1 230 ? 13.242 -14.492 -4.297 1 61 230 ALA B O 1
ATOM 4103 N N . SER B 1 231 ? 14.188 -15.281 -6.215 1 59.62 231 SER B N 1
ATOM 4104 C CA . SER B 1 231 ? 14.109 -16.734 -6.031 1 59.62 231 SER B CA 1
ATOM 4105 C C . SER B 1 231 ? 14.977 -17.188 -4.867 1 59.62 231 SER B C 1
ATOM 4107 O O . SER B 1 231 ? 14.68 -18.188 -4.219 1 59.62 231 SER B O 1
ATOM 4109 N N . SER B 1 232 ? 16.047 -16.766 -4.574 1 70.5 232 SER B N 1
ATOM 4110 C CA . SER B 1 232 ? 16.828 -17.312 -3.465 1 70.5 232 SER B CA 1
ATOM 4111 C C . SER B 1 232 ? 17.781 -16.266 -2.889 1 70.5 232 SER B C 1
ATOM 4113 O O . SER B 1 232 ? 18.766 -15.906 -3.523 1 70.5 232 SER B O 1
ATOM 4115 N N . PRO B 1 233 ? 17.438 -15.711 -1.655 1 84.75 233 PRO B N 1
ATOM 4116 C CA . PRO B 1 233 ? 16.266 -16 -0.816 1 84.75 233 PRO B CA 1
ATOM 4117 C C . PRO B 1 233 ? 15.031 -15.203 -1.215 1 84.75 233 PRO B C 1
ATOM 4119 O O . PRO B 1 233 ? 15.156 -14.164 -1.863 1 84.75 233 PRO B O 1
ATOM 4122 N N . GLU B 1 234 ? 13.914 -15.75 -0.943 1 90.81 234 GLU B N 1
ATOM 4123 C CA . GLU B 1 234 ? 12.656 -15.047 -1.146 1 90.81 234 GLU B CA 1
ATOM 4124 C C . GLU B 1 234 ? 12.242 -14.281 0.108 1 90.81 234 GLU B C 1
ATOM 4126 O O . GLU B 1 234 ? 12.742 -14.547 1.2 1 90.81 234 GLU B O 1
ATOM 4131 N N . MET B 1 235 ? 11.461 -13.359 -0.07 1 91.69 235 MET B N 1
ATOM 4132 C CA . MET B 1 235 ? 10.945 -12.648 1.096 1 91.69 235 MET B CA 1
ATOM 4133 C C . MET B 1 235 ? 9.961 -13.508 1.872 1 91.69 235 MET B C 1
ATOM 4135 O O . MET B 1 235 ? 9.367 -14.438 1.314 1 91.69 235 MET B O 1
ATOM 4139 N N . GLY B 1 236 ? 9.797 -13.219 3.145 1 90.75 236 GLY B N 1
ATOM 4140 C CA . GLY B 1 236 ? 9.031 -14.031 4.078 1 90.75 236 GLY B CA 1
ATOM 4141 C C . GLY B 1 236 ? 7.617 -14.312 3.605 1 90.75 236 GLY B C 1
ATOM 4142 O O . GLY B 1 236 ? 7.121 -15.43 3.732 1 90.75 236 GLY B O 1
ATOM 4143 N N . ALA B 1 237 ? 6.93 -13.344 3.082 1 89.62 237 ALA B N 1
ATOM 4144 C CA . ALA B 1 237 ? 5.555 -13.508 2.623 1 89.62 237 ALA B CA 1
ATOM 4145 C C . ALA B 1 237 ? 5.477 -14.5 1.463 1 89.62 237 ALA B C 1
ATOM 4147 O O . ALA B 1 237 ? 4.539 -15.297 1.381 1 89.62 237 ALA B O 1
ATOM 4148 N N . VAL B 1 238 ? 6.449 -14.43 0.578 1 90.81 238 VAL B N 1
ATOM 4149 C CA . VAL B 1 238 ? 6.484 -15.336 -0.566 1 90.81 238 VAL B CA 1
ATOM 4150 C C . VAL B 1 238 ? 6.742 -16.766 -0.088 1 90.81 238 VAL B C 1
ATOM 4152 O O . VAL B 1 238 ? 6.125 -17.719 -0.582 1 90.81 238 VAL B O 1
ATOM 4155 N N . LEU B 1 239 ? 7.652 -16.906 0.889 1 89.56 239 LEU B N 1
ATOM 4156 C CA . LEU B 1 239 ? 7.922 -18.219 1.458 1 89.56 239 LEU B CA 1
ATOM 4157 C C . LEU B 1 239 ? 6.664 -18.812 2.092 1 89.56 239 LEU B C 1
ATOM 4159 O O . LEU B 1 239 ? 6.34 -19.984 1.871 1 89.56 239 LEU B O 1
ATOM 4163 N N . ALA B 1 240 ? 5.969 -18.031 2.881 1 86.81 240 ALA B N 1
ATOM 4164 C CA . ALA B 1 240 ? 4.742 -18.484 3.529 1 86.81 240 ALA B CA 1
ATOM 4165 C C . ALA B 1 240 ? 3.701 -18.906 2.498 1 86.81 240 ALA B C 1
ATOM 4167 O O . ALA B 1 240 ? 2.996 -19.906 2.695 1 86.81 240 ALA B O 1
ATOM 4168 N N . TYR B 1 241 ? 3.58 -18.125 1.448 1 87.38 241 TYR B N 1
ATOM 4169 C CA . TYR B 1 241 ? 2.662 -18.469 0.367 1 87.38 241 TYR B CA 1
ATOM 4170 C C . TYR B 1 241 ? 3.014 -19.828 -0.237 1 87.38 241 TYR B C 1
ATOM 4172 O O . TYR B 1 241 ? 2.133 -20.656 -0.454 1 87.38 241 TYR B O 1
ATOM 4180 N N . GLU B 1 242 ? 4.285 -20.016 -0.575 1 86.81 242 GLU B N 1
ATOM 4181 C CA . GLU B 1 242 ? 4.75 -21.266 -1.158 1 86.81 242 GLU B CA 1
ATOM 4182 C C . GLU B 1 242 ? 4.406 -22.453 -0.259 1 86.81 242 GLU B C 1
ATOM 4184 O O . GLU B 1 242 ? 3.969 -23.5 -0.742 1 86.81 242 GLU B O 1
ATOM 4189 N N . TRP B 1 243 ? 4.664 -22.25 0.995 1 85 243 TRP B N 1
ATOM 4190 C CA . TRP B 1 243 ? 4.395 -23.328 1.945 1 85 243 TRP B CA 1
ATOM 4191 C C . TRP B 1 243 ? 2.896 -23.578 2.07 1 85 243 TRP B C 1
ATOM 4193 O O . TRP B 1 243 ? 2.463 -24.734 2.191 1 85 243 TRP B O 1
ATOM 4203 N N . PHE B 1 244 ? 2.117 -22.531 2.07 1 80.19 244 PHE B N 1
ATOM 4204 C CA . PHE B 1 244 ? 0.676 -22.656 2.256 1 80.19 244 PHE B CA 1
ATOM 4205 C C . PHE B 1 244 ? 0.025 -23.297 1.034 1 80.19 244 PHE B C 1
ATOM 4207 O O . PHE B 1 244 ? -0.889 -24.109 1.167 1 80.19 244 PHE B O 1
ATOM 4214 N N . TYR B 1 245 ? 0.465 -22.984 -0.178 1 78.12 245 TYR B N 1
ATOM 4215 C CA . TYR B 1 245 ? -0.213 -23.422 -1.392 1 78.12 245 TYR B CA 1
ATOM 4216 C C . TYR B 1 245 ? 0.586 -24.516 -2.1 1 78.12 245 TYR B C 1
ATOM 4218 O O . TYR B 1 245 ? 0.302 -24.844 -3.25 1 78.12 245 TYR B O 1
ATOM 4226 N N . SER B 1 246 ? 1.679 -25.016 -1.591 1 72.62 246 SER B N 1
ATOM 4227 C CA . SER B 1 246 ? 2.512 -26.047 -2.191 1 72.62 246 SER B CA 1
ATOM 4228 C C . SER B 1 246 ? 1.729 -27.344 -2.393 1 72.62 246 SER B C 1
ATOM 4230 O O . SER B 1 246 ? 2.191 -28.25 -3.084 1 72.62 246 SER B O 1
ATOM 4232 N N . GLY B 1 247 ? 0.477 -27.312 -2.137 1 66.44 247 GLY B N 1
ATOM 4233 C CA . GLY B 1 247 ? -0.27 -28.547 -2.254 1 66.44 247 GLY B CA 1
ATOM 4234 C C . GLY B 1 247 ? 0.01 -29.531 -1.126 1 66.44 247 GLY B C 1
ATOM 4235 O O . GLY B 1 247 ? -0.756 -30.469 -0.907 1 66.44 247 GLY B O 1
ATOM 4236 N N . ASP B 1 248 ? 1.188 -29.422 -0.539 1 69.25 248 ASP B N 1
ATOM 4237 C CA . ASP B 1 248 ? 1.513 -30.234 0.622 1 69.25 248 ASP B CA 1
ATOM 4238 C C . ASP B 1 248 ? 0.876 -29.672 1.89 1 69.25 248 ASP B C 1
ATOM 4240 O O . ASP B 1 248 ? 1.398 -28.734 2.486 1 69.25 248 ASP B O 1
ATOM 4244 N N . TRP B 1 249 ? -0.216 -30.25 2.227 1 67.75 249 TRP B N 1
ATOM 4245 C CA . TRP B 1 249 ? -1.004 -29.797 3.367 1 67.75 249 TRP B CA 1
ATOM 4246 C C . TRP B 1 249 ? -0.189 -29.859 4.652 1 67.75 249 TRP B C 1
ATOM 4248 O O . TRP B 1 249 ? -0.479 -29.156 5.621 1 67.75 249 TRP B O 1
ATOM 4258 N N . SER B 1 250 ? 0.873 -30.766 4.574 1 71.31 250 SER B N 1
ATOM 4259 C CA . SER B 1 250 ? 1.686 -30.938 5.777 1 71.31 250 SER B CA 1
ATOM 4260 C C . SER B 1 250 ? 2.459 -29.672 6.109 1 71.31 250 SER B C 1
ATOM 4262 O O . SER B 1 250 ? 2.9 -29.484 7.242 1 71.31 250 SER B O 1
ATOM 4264 N N . ARG B 1 251 ? 2.482 -28.781 5.145 1 78.62 251 ARG B N 1
ATOM 4265 C CA . ARG B 1 251 ? 3.285 -27.578 5.359 1 78.62 251 ARG B CA 1
ATOM 4266 C C . ARG B 1 251 ? 2.41 -26.406 5.77 1 78.62 251 ARG B C 1
ATOM 4268 O O . ARG B 1 251 ? 2.916 -25.312 6.055 1 78.62 251 ARG B O 1
ATOM 4275 N N . ARG B 1 252 ? 1.177 -26.641 5.898 1 78.81 252 ARG B N 1
ATOM 4276 C CA . ARG B 1 252 ? 0.245 -25.562 6.191 1 78.81 252 ARG B CA 1
ATOM 4277 C C . ARG B 1 252 ? 0.488 -24.984 7.582 1 78.81 252 ARG B C 1
ATOM 4279 O O . ARG B 1 252 ? 0.529 -23.766 7.762 1 78.81 252 ARG B O 1
ATOM 4286 N N . PRO B 1 253 ? 0.772 -25.891 8.57 1 79.12 253 PRO B N 1
ATOM 4287 C CA . PRO B 1 253 ? 1.065 -25.312 9.891 1 79.12 253 PRO B CA 1
ATOM 4288 C C . PRO B 1 253 ? 2.348 -24.484 9.898 1 79.12 253 PRO B C 1
ATOM 4290 O O . PRO B 1 253 ? 2.424 -23.469 10.602 1 79.12 253 PRO B O 1
ATOM 4293 N N . GLU B 1 254 ? 3.307 -24.922 9.117 1 83.25 254 GLU B N 1
ATOM 4294 C CA . GLU B 1 254 ? 4.547 -24.156 9.016 1 83.25 254 GLU B CA 1
ATOM 4295 C C . GLU B 1 254 ? 4.309 -22.797 8.375 1 83.25 254 GLU B C 1
ATOM 4297 O O . GLU B 1 254 ? 4.902 -21.797 8.789 1 83.25 254 GLU B O 1
ATOM 4302 N N . ALA B 1 255 ? 3.459 -22.797 7.398 1 85.19 255 ALA B N 1
ATOM 4303 C CA . ALA B 1 255 ? 3.105 -21.547 6.734 1 85.19 255 ALA B CA 1
ATOM 4304 C C . ALA B 1 255 ? 2.43 -20.578 7.707 1 85.19 255 ALA B C 1
ATOM 4306 O O . ALA B 1 255 ? 2.773 -19.391 7.762 1 85.19 255 ALA B O 1
ATOM 4307 N N . LEU B 1 256 ? 1.545 -21.125 8.469 1 83.88 256 LEU B N 1
ATOM 4308 C CA . LEU B 1 256 ? 0.812 -20.312 9.43 1 83.88 256 LEU B CA 1
ATOM 4309 C C . LEU B 1 256 ? 1.734 -19.812 10.547 1 83.88 256 LEU B C 1
ATOM 4311 O O . LEU B 1 256 ? 1.614 -18.688 11 1 83.88 256 LEU B O 1
ATOM 4315 N N . ALA B 1 257 ? 2.594 -20.656 10.93 1 85.81 257 ALA B N 1
ATOM 4316 C CA . ALA B 1 257 ? 3.574 -20.266 11.945 1 85.81 257 ALA B CA 1
ATOM 4317 C C . ALA B 1 257 ? 4.488 -19.156 11.43 1 85.81 257 ALA B C 1
ATOM 4319 O O . ALA B 1 257 ? 4.793 -18.203 12.156 1 85.81 257 ALA B O 1
ATOM 4320 N N . ALA B 1 258 ? 4.93 -19.344 10.234 1 87.25 258 ALA B N 1
ATOM 4321 C CA . ALA B 1 258 ? 5.766 -18.312 9.617 1 87.25 258 ALA B CA 1
ATOM 4322 C C . ALA B 1 258 ? 5.039 -16.984 9.562 1 87.25 258 ALA B C 1
ATOM 4324 O O . ALA B 1 258 ? 5.613 -15.938 9.898 1 87.25 258 ALA B O 1
ATOM 4325 N N . MET B 1 259 ? 3.799 -17.047 9.188 1 85.56 259 MET B N 1
ATOM 4326 C CA . MET B 1 259 ? 2.994 -15.828 9.117 1 85.56 259 MET B CA 1
ATOM 4327 C C . MET B 1 259 ? 2.838 -15.203 10.5 1 85.56 259 MET B C 1
ATOM 4329 O O . MET B 1 259 ? 2.869 -13.977 10.633 1 85.56 259 MET B O 1
ATOM 4333 N N . THR B 1 260 ? 2.652 -16 11.43 1 83.81 260 THR B N 1
ATOM 4334 C CA . THR B 1 260 ? 2.5 -15.531 12.805 1 83.81 260 THR B CA 1
ATOM 4335 C C . THR B 1 260 ? 3.77 -14.836 13.281 1 83.81 260 THR B C 1
ATOM 4337 O O . THR B 1 260 ? 3.711 -13.727 13.828 1 83.81 260 THR B O 1
ATOM 4340 N N . LEU B 1 261 ? 4.844 -15.414 13.023 1 86.19 261 LEU B N 1
ATOM 4341 C CA . LEU B 1 261 ? 6.113 -14.867 13.484 1 86.19 261 LEU B CA 1
ATOM 4342 C C . LEU B 1 261 ? 6.449 -13.57 12.75 1 86.19 261 LEU B C 1
ATOM 4344 O O . LEU B 1 261 ? 6.895 -12.602 13.359 1 86.19 261 LEU B O 1
ATOM 4348 N N . LEU B 1 262 ? 6.234 -13.609 11.477 1 86.19 262 LEU B N 1
ATOM 4349 C CA . LEU B 1 262 ? 6.523 -12.422 10.68 1 86.19 262 LEU B CA 1
ATOM 4350 C C . LEU B 1 262 ? 5.621 -11.266 11.086 1 86.19 262 LEU B C 1
ATOM 4352 O O . LEU B 1 262 ? 6.09 -10.141 11.258 1 86.19 262 LEU B O 1
ATOM 4356 N N . THR B 1 263 ? 4.383 -11.555 11.219 1 86.5 263 THR B N 1
ATOM 4357 C CA . THR B 1 263 ? 3.436 -10.516 11.625 1 86.5 263 THR B CA 1
ATOM 4358 C C . THR B 1 263 ? 3.725 -10.047 13.047 1 86.5 263 THR B C 1
ATOM 4360 O O . THR B 1 263 ? 3.656 -8.852 13.336 1 86.5 263 THR B O 1
ATOM 4363 N N . GLY B 1 264 ? 3.996 -10.961 13.891 1 84.06 264 GLY B N 1
ATOM 4364 C CA . GLY B 1 264 ? 4.371 -10.609 15.25 1 84.06 264 GLY B CA 1
ATOM 4365 C C . GLY B 1 264 ? 5.582 -9.703 15.32 1 84.06 264 GLY B C 1
ATOM 4366 O O . GLY B 1 264 ? 5.613 -8.758 16.109 1 84.06 264 GLY B O 1
ATOM 4367 N N . ALA B 1 265 ? 6.547 -10.008 14.516 1 84.19 265 ALA B N 1
ATOM 4368 C CA . ALA B 1 265 ? 7.75 -9.18 14.469 1 84.19 265 ALA B CA 1
ATOM 4369 C C . ALA B 1 265 ? 7.426 -7.762 14.023 1 84.19 265 ALA B C 1
ATOM 4371 O O . ALA B 1 265 ? 7.914 -6.793 14.602 1 84.19 265 ALA B O 1
ATOM 4372 N N . VAL B 1 266 ? 6.59 -7.691 13.039 1 85 266 VAL B N 1
ATOM 4373 C CA . VAL B 1 266 ? 6.191 -6.395 12.5 1 85 266 VAL B CA 1
ATOM 4374 C C . VAL B 1 266 ? 5.434 -5.605 13.57 1 85 266 VAL B C 1
ATOM 4376 O O . VAL B 1 266 ? 5.723 -4.43 13.805 1 85 266 VAL B O 1
ATOM 4379 N N . LEU B 1 267 ? 4.531 -6.227 14.234 1 82.81 267 LEU B N 1
ATOM 4380 C CA . LEU B 1 267 ? 3.703 -5.551 15.227 1 82.81 267 LEU B CA 1
ATOM 4381 C C . LEU B 1 267 ? 4.531 -5.152 16.438 1 82.81 267 LEU B C 1
ATOM 4383 O O . LEU B 1 267 ? 4.309 -4.094 17.031 1 82.81 267 LEU B O 1
ATOM 4387 N N . THR B 1 268 ? 5.418 -5.992 16.812 1 82.31 268 THR B N 1
ATOM 4388 C CA . THR B 1 268 ? 6.293 -5.672 17.938 1 82.31 268 THR B CA 1
ATOM 4389 C C . THR B 1 268 ? 7.188 -4.48 17.594 1 82.31 268 THR B C 1
ATOM 4391 O O . THR B 1 268 ? 7.324 -3.557 18.406 1 82.31 268 THR B O 1
ATOM 4394 N N . ALA B 1 269 ? 7.758 -4.496 16.469 1 80.31 269 ALA B N 1
ATOM 4395 C CA . ALA B 1 269 ? 8.586 -3.371 16.031 1 80.31 269 ALA B CA 1
ATOM 4396 C C . ALA B 1 269 ? 7.77 -2.084 15.961 1 80.31 269 ALA B C 1
ATOM 4398 O O . ALA B 1 269 ? 8.234 -1.024 16.391 1 80.31 269 ALA B O 1
ATOM 4399 N N . ALA B 1 270 ? 6.605 -2.262 15.422 1 81.44 270 ALA B N 1
ATOM 4400 C CA . ALA B 1 270 ? 5.715 -1.106 15.344 1 81.44 270 ALA B CA 1
ATOM 4401 C C . ALA B 1 270 ? 5.391 -0.563 16.734 1 81.44 270 ALA B C 1
ATOM 4403 O O . ALA B 1 270 ? 5.402 0.65 16.953 1 81.44 270 ALA B O 1
ATOM 4404 N N . GLY B 1 271 ? 5.105 -1.448 17.672 1 80.56 271 GLY B N 1
ATOM 4405 C CA . GLY B 1 271 ? 4.844 -1.036 19.047 1 80.56 271 GLY B CA 1
ATOM 4406 C C . GLY B 1 271 ? 6.012 -0.305 19.688 1 80.56 271 GLY B C 1
ATOM 4407 O O . GLY B 1 271 ? 5.824 0.717 20.344 1 80.56 271 GLY B O 1
ATOM 4408 N N . PHE B 1 272 ? 7.145 -0.781 19.422 1 81.25 272 PHE B N 1
ATOM 4409 C CA . PHE B 1 272 ? 8.344 -0.177 20 1 81.25 272 PHE B CA 1
ATOM 4410 C C . PHE B 1 272 ? 8.586 1.204 19.406 1 81.25 272 PHE B C 1
ATOM 4412 O O . PHE B 1 272 ? 8.906 2.152 20.125 1 81.25 272 PHE B O 1
ATOM 4419 N N . ILE B 1 273 ? 8.484 1.333 18.141 1 79.69 273 ILE B N 1
ATOM 4420 C CA . ILE B 1 273 ? 8.742 2.604 17.484 1 79.69 273 ILE B CA 1
ATOM 4421 C C . ILE B 1 273 ? 7.691 3.631 17.906 1 79.69 273 ILE B C 1
ATOM 4423 O O . ILE B 1 273 ? 8.023 4.785 18.172 1 79.69 273 ILE B O 1
ATOM 4427 N N . LEU B 1 274 ? 6.52 3.182 17.984 1 77.44 274 LEU B N 1
ATOM 4428 C CA . LEU B 1 274 ? 5.465 4.102 18.406 1 77.44 274 LEU B CA 1
ATOM 4429 C C . LEU B 1 274 ? 5.664 4.547 19.844 1 77.44 274 LEU B C 1
ATOM 4431 O O . LEU B 1 274 ? 5.402 5.703 20.188 1 77.44 274 LEU B O 1
ATOM 4435 N N . TRP B 1 275 ? 6.094 3.572 20.625 1 77.88 275 TRP B N 1
ATOM 4436 C CA . TRP B 1 275 ? 6.43 3.91 22 1 77.88 275 TRP B CA 1
ATOM 4437 C C . TRP B 1 275 ? 7.559 4.934 22.062 1 77.88 275 TRP B C 1
ATOM 4439 O O . TRP B 1 275 ? 7.484 5.91 22.812 1 77.88 275 TRP B O 1
ATOM 4449 N N . TYR B 1 276 ? 8.508 4.742 21.266 1 80.25 276 TYR B N 1
ATOM 4450 C CA . TYR B 1 276 ? 9.648 5.652 21.203 1 80.25 276 TYR B CA 1
ATOM 4451 C C . TYR B 1 276 ? 9.219 7.023 20.703 1 80.25 276 TYR B C 1
ATOM 4453 O O . TYR B 1 276 ? 9.672 8.047 21.219 1 80.25 276 TYR B O 1
ATOM 4461 N N . VAL B 1 277 ? 8.484 7.051 19.719 1 78.19 277 VAL B N 1
ATOM 4462 C CA . VAL B 1 277 ? 7.996 8.305 19.141 1 78.19 277 VAL B CA 1
ATOM 4463 C C . VAL B 1 277 ? 7.191 9.07 20.188 1 78.19 277 VAL B C 1
ATOM 4465 O O . VAL B 1 277 ? 7.285 10.297 20.281 1 78.19 277 VAL B O 1
ATOM 4468 N N . ARG B 1 278 ? 6.5 8.406 20.984 1 76.38 278 ARG B N 1
ATOM 4469 C CA . ARG B 1 278 ? 5.75 9.031 22.062 1 76.38 278 ARG B CA 1
ATOM 4470 C C . ARG B 1 278 ? 6.688 9.711 23.062 1 76.38 278 ARG B C 1
ATOM 4472 O O . ARG B 1 278 ? 6.406 10.812 23.531 1 76.38 278 ARG B O 1
ATOM 4479 N N . LYS B 1 279 ? 7.613 9.047 23.359 1 78.06 279 LYS B N 1
ATOM 4480 C CA . LYS B 1 279 ? 8.594 9.602 24.297 1 78.06 279 LYS B CA 1
ATOM 4481 C C . LYS B 1 279 ? 9.258 10.844 23.703 1 78.06 279 LYS B C 1
ATOM 4483 O O . LYS B 1 279 ? 9.484 11.82 24.422 1 78.06 279 LYS B O 1
ATOM 4488 N N . LEU B 1 280 ? 9.492 10.789 22.453 1 76.69 280 LEU B N 1
ATOM 4489 C CA . LEU B 1 280 ? 10.125 11.914 21.781 1 76.69 280 LEU B CA 1
ATOM 4490 C C . LEU B 1 280 ? 9.195 13.117 21.75 1 76.69 280 LEU B C 1
ATOM 4492 O O . LEU B 1 280 ? 9.633 14.25 21.969 1 76.69 280 LEU B O 1
ATOM 4496 N N . ARG B 1 281 ? 7.969 12.883 21.422 1 73.75 281 ARG B N 1
ATOM 4497 C CA . ARG B 1 281 ? 6.996 13.969 21.328 1 73.75 281 ARG B CA 1
ATOM 4498 C C . ARG B 1 281 ? 6.762 14.602 22.703 1 73.75 281 ARG B C 1
ATOM 4500 O O . ARG B 1 281 ? 6.539 15.805 22.812 1 73.75 281 ARG B O 1
ATOM 4507 N N . SER B 1 282 ? 6.66 13.797 23.703 1 72.31 282 SER B N 1
ATOM 4508 C CA . SER B 1 282 ? 6.508 14.32 25.047 1 72.31 282 SER B CA 1
ATOM 4509 C C . SER B 1 282 ? 7.676 15.234 25.422 1 72.31 282 SER B C 1
ATOM 4511 O O . SER B 1 282 ? 7.504 16.203 26.156 1 72.31 282 SER B O 1
ATOM 4513 N N . ARG B 1 283 ? 8.75 14.938 24.859 1 66.5 283 ARG B N 1
ATOM 4514 C CA . ARG B 1 283 ? 9.93 15.75 25.141 1 66.5 283 ARG B CA 1
ATOM 4515 C C . ARG B 1 283 ? 9.875 17.062 24.359 1 66.5 283 ARG B C 1
ATOM 4517 O O . ARG B 1 283 ? 10.336 18.094 24.844 1 66.5 283 ARG B O 1
ATOM 4524 N N . LEU B 1 284 ? 9.352 16.938 23.172 1 62.47 284 LEU B N 1
ATOM 4525 C CA . LEU B 1 284 ? 9.258 18.141 22.344 1 62.47 284 LEU B CA 1
ATOM 4526 C C . LEU B 1 284 ? 8.102 19.016 22.797 1 62.47 284 LEU B C 1
ATOM 4528 O O . LEU B 1 284 ? 8.188 20.25 22.703 1 62.47 284 LEU B O 1
ATOM 4532 N N . GLY B 1 285 ? 6.891 18.438 23.062 1 56.22 285 GLY B N 1
ATOM 4533 C CA . GLY B 1 285 ? 5.754 19.188 23.578 1 56.22 285 GLY B CA 1
ATOM 4534 C C . GLY B 1 285 ? 5.938 19.641 25.016 1 56.22 285 GLY B C 1
ATOM 4535 O O . GLY B 1 285 ? 5.266 20.562 25.469 1 56.22 285 GLY B O 1
ATOM 4536 N N . GLY B 1 286 ? 6.473 18.875 25.922 1 48.31 286 GLY B N 1
ATOM 4537 C CA . GLY B 1 286 ? 6.691 19.281 27.312 1 48.31 286 GLY B CA 1
ATOM 4538 C C . GLY B 1 286 ? 7.566 20.516 27.438 1 48.31 286 GLY B C 1
ATOM 4539 O O . GLY B 1 286 ? 7.766 21.031 28.531 1 48.31 286 GLY B O 1
ATOM 4540 N N . GLY B 1 287 ? 8.352 20.844 26.625 1 37 287 GLY B N 1
ATOM 4541 C CA . GLY B 1 287 ? 9.008 22.109 26.891 1 37 287 GLY B CA 1
ATOM 4542 C C . GLY B 1 287 ? 8.086 23.312 26.719 1 37 287 GLY B C 1
ATOM 4543 O O . GLY B 1 287 ? 8.531 24.453 26.75 1 37 287 GLY B O 1
ATOM 4544 N N . LYS B 1 288 ? 6.84 23.219 26.234 1 37.97 288 LYS B N 1
ATOM 4545 C CA . LYS B 1 288 ? 5.965 24.359 26.469 1 37.97 288 LYS B CA 1
ATOM 4546 C C . LYS B 1 288 ? 5.238 24.219 27.812 1 37.97 288 LYS B C 1
ATOM 4548 O O . LYS B 1 288 ? 4.891 23.109 28.219 1 37.97 288 LYS B O 1
#

Secondary structure (DSSP, 8-state):
--TTHHHHHHHHHHHHHHHHHHHHHHHHHHHHHHHHHB-TTS-B-SHHHHHHHT-HHHHHHHHHHHHHHHHHHHHHHHHHHHHHHHHTTTTTSHHHHHHHHHHHHS-HHHHHHHHHHHHSTTSHHHHHHHHTTSSSSGGGS---SS-TT-HHHHHHHHHHHHHHHHHHHHHHHHHHHHHHHHHHGGG---HHHHIIIIIHHHHHHHHHHHHHHHHHHHHT--HHHHHH---SSPPHHHHHHHHHHSS-GGGHHHHHHHHHHHHHHHHHHHHHHHHHHHHHHHHHHTT-/--SSHHHHHHHHHHHHHHHHHHHHHHHHHHHHHHHHHB-TTS-B-SHHHHHHHT-HHHHHHHHHHHHHHHHHHHHHHHHHHHHHHHHTTTTTSHHHHHHHHHHHHS-HHHHHHHHHHHHSTTSHHHHHHHHTTSSSSGGGS---SS-TT-HHHHHHHHHHHHHHHHHHHHHHHHHHHHHHHHHHGGG---HHHHIIIIIHHHHHHHHHHHHHHHHHHHHT--HHHHHHT--SSPPHHHHHHHHHHSS-GGGHHHHHHHHHHHHHHHHHHHHHHHHHHHHHHHHHHTT-

Radius of gyration: 24.84 Å; Cα contacts (8 Å, |Δi|>4): 762; chains: 2; bounding box: 57×75×72 Å

InterPro domains:
  IPR000515 ABC transporter type 1, transmembrane domain MetI-like [PF00528] (77-271)
  IPR000515 ABC transporter type 1, transmembrane domain MetI-like [PS50928] (58-274)
  IPR000515 ABC transporter type 1, transmembrane domain MetI-like [cd06261] (62-267)
  IPR035906 MetI-like superfamily [G3DSA:1.10.3720.10] (10-282)
  IPR035906 MetI-like superfamily [SSF161098] (6-279)
  IPR052730 Sugar-specific ABC transporter permease [PTHR43759] (11-279)

pLDDT: mean 77.6, std 13.12, range [27.66, 97.31]

Organism: NCBI:txid342944

Solvent-accessible surface area (backbone atoms only — not comparable to full-atom values): 28735 Å² total; per-residue (Å²): 126,72,76,63,52,61,58,52,48,36,50,57,67,40,40,62,56,47,42,52,48,44,43,50,51,50,48,38,50,47,49,31,45,52,49,20,21,47,35,100,82,73,45,79,34,67,59,44,57,54,52,50,72,70,31,64,67,56,52,47,8,44,51,47,16,49,50,46,14,49,52,22,26,52,52,14,45,56,52,10,50,54,49,23,66,50,34,46,83,48,46,82,38,84,67,52,55,52,58,43,44,48,43,55,39,48,34,62,60,59,49,30,52,36,47,42,48,38,37,22,38,87,9,54,51,18,47,48,33,31,72,71,59,75,31,92,41,32,77,67,32,69,66,31,40,48,22,67,80,37,52,43,56,29,52,51,47,24,57,44,42,20,35,54,39,23,64,64,41,28,62,54,48,45,50,45,40,72,72,39,49,78,58,61,73,66,67,74,60,53,74,65,56,40,37,63,71,48,46,40,68,70,42,43,54,60,49,52,52,51,40,47,45,46,24,26,47,47,36,33,38,36,51,53,55,61,68,42,40,26,78,62,58,31,37,39,40,45,51,28,48,49,31,50,67,61,74,45,70,84,31,31,33,48,15,30,39,48,49,39,51,53,51,47,51,41,53,50,50,50,51,50,49,53,53,50,38,48,56,51,46,50,58,64,57,58,72,106,125,71,78,64,52,61,59,51,49,34,50,58,67,39,41,61,56,49,42,53,48,44,42,50,53,53,49,39,50,48,49,33,45,52,49,20,21,47,35,100,82,75,45,78,36,67,59,46,57,54,52,50,73,70,31,65,67,55,52,46,8,44,50,47,15,48,49,46,13,48,52,22,27,51,52,15,47,56,52,9,49,53,48,22,66,50,33,45,82,48,46,82,38,83,66,53,56,52,59,42,43,49,43,56,40,47,34,60,60,59,48,32,51,35,48,42,48,37,36,21,39,88,8,55,50,18,49,49,32,30,73,71,58,75,31,92,42,32,77,66,32,68,66,32,39,53,21,68,80,37,53,44,57,30,52,50,48,24,56,45,41,20,35,54,36,22,64,64,41,28,62,52,47,45,50,46,39,72,75,39,48,79,58,61,75,65,65,74,59,51,72,66,55,41,37,63,72,49,50,38,67,69,41,44,55,60,50,51,52,50,40,46,47,45,24,26,47,47,36,32,39,37,50,52,53,59,69,44,34,30,71,62,58,30,37,39,40,44,51,28,48,48,32,51,67,61,74,46,71,85,31,32,35,48,16,29,38,48,48,39,52,52,48,47,52,39,52,50,50,49,50,50,50,52,51,50,38,48,57,51,46,50,58,65,57,60,74,104

Sequence (576 aa):
MKLFSRKKAGILWLFPVLLLLVGAVWYALLQVLLGSLEGGNGQFSLSVYETLAGNSRFWSSAFFSFYVAGISTMISLVLGIFIARGLYHYLEDRYSRFLIWIPMVFPHFVGAYLVILIFSQSGWLSTAAASLGWIDAIADFPILTNDSRGIGLILTYVWKEIPFVVLMMLPVYQEMNKEFGHAAAALGAGPYQRFKDIEWPFLKPGALETGLIIFCFVFGAFEVPYLIGASSPEMGAVLAYEWFYSGDWSRRPEALAAMTLLTGAVLTAAGFILWYVRKLRSRLGGGKMKLFSRKKAGILWLFPVLLLLVGAVWYALLQVLLGSLEGGNGQFSLSVYETLAGNSRFWSSAFFSFYVAGISTMISLVLGIFIARGLYHYLEDRYSRFLIWIPMVFPHFVGAYLVILIFSQSGWLSTAAASLGWIDAIADFPILTNDSRGIGLILTYVWKEIPFVVLMMLPVYQEMNKEFGHAAAALGAGPYQRFKDIEWPFLKPGALETGLIIFCFVFGAFEVPYLIGASSPEMGAVLAYEWFYSGDWSRRPEALAAMTLLTGAVLTAAGFILWYVRKLRSRLGGGK

Foldseek 3Di:
DVVVVVVVVVVVVCVVVVCVVVVVVVVLLVVLQQLLQQDPVRGRHCVLVVVLVPDPLLVLQLVLLLLLLVLLLVLLLVLLLVVLLVCLVPVVDDVVLVVLCVLQVPDLLVLLVQLCQDQALVHDVLVVCCVVVVDVHSNPRDHCFLDQNCNSVSVSLSSNLNSVSSVQCSVLVVVLCVVCVVPLVPVPDDPVCCCVPRVCLSCVLSSLLSSLVSSLCSLQDDNSQVRRHNPPNGHLNVVLVCQCPVPPVVSNSSSSVSVSVSVVVSVVVNVVSNVVSVVSVCVVVVVD/DVVVPVVVVVVVVCVVVVCVVVVVVVVLLVVLVQLLQQDPVRGRHCVLVVVLVPDPLLVLQLVLLLLLLVLLLVLLLVLLLVVLLVCLVPVVPDVVLVVLCVLQVPDLLVLLVQLCQDQALVHDVLVVCCVVVVDVHSNPRDHCFLDLNCNSVSVSLSSNLNSVSSVQCSVLVVVLCVVCVVPLVPPPDDPVCCCVPRVCLSCVLSSLLSSLVSSLCSLQDDNSQVRRNVPVNGHLNVVLVCQCPVVPVVSNSSSSVSVSVSVVVSVVVNVVSNVVSVVSVCVVVVVD

Nearest PDB structures (foldseek):
  7cad-assembly1_A  TM=7.880E-01  e=5.365E-08  Mycolicibacterium smegmatis MC2 155
  8ja7-assembly1_A  TM=8.462E-01  e=3.533E-07  Mycobacterium tuberculosis H37Rv
  2onk-assembly2_I  TM=7.918E-01  e=6.526E-07  Archaeoglobus fulgidus
  8zx1-assembly1_B  TM=7.945E-01  e=1.205E-06  Escherichia coli
  4jbw-assembly2_H  TM=8.495E-01  e=4.691E-06  Escherichia coli K-12